Protein AF-A0A178ER73-F1 (afdb_monomer_lite)

Secondary structure (DSSP, 8-state):
--EEEPPGGGHHHHHHHHHHHHTTSTIIIIIT-TTTTT-HHHHHHHHHHHHHHHHT-TTEEEEEEEEEE--PPP--------------------PPPEEEEEEEEEEEEESTTGGGTT-SSGGG-GGGGHHHHHHHIIIIIIHHHS--TTS-SS-SS-HHHHHHHHHHHHHHHHHSSGGGSSEEEEEEEEE-GGGTTSSHHHHHHHHHHHHHHHTT-EEEEEEPTT-HHHHHHTT--EEEEETT-STT-TTBTTBS--EEEE---HHHHHHHHHHHHHHHHHHHHTT---------TT----TT---EEEEEEE--TTSHHHHHHH--TT-SS-S-SEEEEEES-HHHHHHHHHHHHHHHHHHTTS----PPPEEEEEES-TT-GGG--HHHHHHHHHHTTTT-TT--EEEEEEEES-GGG-SS-SHHHHHIIIIIT--EEEEEEEEEPP--SS-HHHHHHHHHHHHHHHHHTS-GGG-B-HHHHHHHHHHHT--GGGEEEEE-HHHHHHHHHHHHHHHHHHHHHTT-TT-HHHHHHHHHHHHHHHHT-EEEEEEEE---

Organism: Trichophyton rubrum (NCBI:txid5551)

Foldseek 3Di:
DDKDWDDPVCLLVQLVQQLQFCCPFQCLHCQFFVQCVVVVVLSSVVSSLVSVLVVLVLQKTKMFDKDFDDDDPPPPDDDDDDDDDDDPDPPDPDDGTDIRTFKMWMKGFADFQSQLSDDDCRVNDPSNVVNVVSVCCVPPPCCVVPNRPSGDVVRPDHPVLLVVLLCVVVVVLQPPPPLSRGEIETDDIGGRPVCPPVCRRLVNLLVRCVVCLLLLGKYKYFDAPPCVVVVVVSQQVAFSDFSLDDDPRSCPPSGPGTTITMHDRVLVVLPLVLVVVVVVVLCVVQVQDQDPDDPDPPDPDPPPQDFAEEEEEEACFLCSVVCCQFPPPVGPDHSHQEYEYEHQDPVSLVNNVVVVVVCVVVVVPDDDPDDTRHYHYYNDQLQCPVPDDPVSVVVLCVRLVQVDPPGSHAAEYEYEPHQQLHPPHNLNNLLCQCVRSVHKYKYKDKAFFDDDPDDPLLVVLLVVVCVCCVVVSGHSVSRYHPVVVLVSNVVSPFDSVQKDKAWPQQVPLVSVLVSLVSNQSSVVSSNNVPPPSSVCVSVVSVCVNVSSGMTIIIIITHRD

Sequence (560 aa):
MPIRLARYSDLEAISSTLAEGFHEEEVMGPLLHPLRREYPSDYLNYWRRKCWEKWWNYSYVFIVSYIEQDEKPEEVNEASSDDRKDDRSPEEPSKPPREVITGVAQWHRMGPGWESVWKPLGKWDPRLVISPLISIYHNFFLALITPNRAASRPPQLTEESVRQALIRVLGALYASPPHRLTNWSLNCLAVRPKYQRLGHGRELVAWGVDRAREEGIAASVLAAKGKDTFYRRCGFTELAGWATDGEGNPLKGVVEGGAVMFTRDNASVELPEACQALLEKVLRTAGLEINGKERDETAREEPNTAKKRVLLDLGFGCGEQTIYLTMNSARPSRIFDEYIGITLDKVQHGFAQKRLQQKILHGNQQEISTRPSKISLFCADAARPSTWPDEVTKTLHDAFSINDSNSNMERYVMGLDTLYHFYPSRREIFKYSHSILRANLLAFDLFLAPSNPSSLKRIFNALFLRLLTPTLGAPFGNFVSPETYTTMLEEAGYKTENIVIEDITDHVFVGLAGFLDKRCRDMAIMGLGGYTKWQVAGWLFRWLSSGGVLRAGVVIAKVD

Structure (mmCIF, N/CA/C/O backbone):
data_AF-A0A178ER73-F1
#
_entry.id   AF-A0A178ER73-F1
#
loop_
_atom_site.group_PDB
_atom_site.id
_atom_site.type_symbol
_atom_site.label_atom_id
_atom_site.label_alt_id
_atom_site.label_comp_id
_atom_site.label_asym_id
_atom_site.label_entity_id
_atom_site.label_seq_id
_atom_site.pdbx_PDB_ins_code
_atom_site.Cartn_x
_atom_site.Cartn_y
_atom_site.Cartn_z
_atom_site.occupancy
_atom_site.B_iso_or_equiv
_atom_site.auth_seq_id
_atom_site.auth_comp_id
_atom_site.auth_asym_id
_atom_site.auth_atom_id
_atom_site.pdbx_PDB_model_num
ATOM 1 N N . MET A 1 1 ? 4.029 -16.953 -27.736 1.00 79.50 1 MET A N 1
ATOM 2 C CA . MET A 1 1 ? 5.370 -16.728 -28.324 1.00 79.50 1 MET A CA 1
ATOM 3 C C . MET A 1 1 ? 6.390 -17.001 -27.241 1.00 79.50 1 MET A C 1
ATOM 5 O O . MET A 1 1 ? 6.176 -16.481 -26.151 1.00 79.50 1 MET A O 1
ATOM 9 N N . PRO A 1 2 ? 7.434 -17.813 -27.475 1.00 88.75 2 PRO A N 1
ATOM 10 C CA . PRO A 1 2 ? 8.376 -18.131 -26.416 1.00 88.75 2 PRO A CA 1
ATOM 11 C C . PRO A 1 2 ? 9.222 -16.900 -26.067 1.00 88.75 2 PRO A C 1
ATOM 13 O O . PRO A 1 2 ? 9.678 -16.150 -26.937 1.00 88.75 2 PRO A O 1
ATOM 16 N N . ILE A 1 3 ? 9.394 -16.688 -24.766 1.00 93.31 3 ILE A N 1
ATOM 17 C CA . ILE A 1 3 ? 10.265 -15.666 -24.191 1.00 93.31 3 ILE A CA 1
ATOM 18 C C . ILE A 1 3 ? 11.227 -16.325 -23.209 1.00 93.31 3 ILE A C 1
ATOM 20 O O . ILE A 1 3 ? 10.910 -17.350 -22.608 1.00 93.31 3 ILE A O 1
ATOM 24 N N . ARG A 1 4 ? 12.409 -15.739 -23.036 1.00 92.56 4 ARG A N 1
ATOM 25 C CA . ARG A 1 4 ? 13.388 -16.186 -22.042 1.00 92.56 4 ARG A CA 1
ATOM 26 C C . ARG A 1 4 ? 14.255 -15.032 -21.563 1.00 92.56 4 ARG A C 1
ATOM 28 O O . ARG A 1 4 ? 14.339 -13.990 -22.214 1.00 92.56 4 ARG A O 1
ATOM 35 N N . LEU A 1 5 ? 14.946 -15.252 -20.447 1.00 93.75 5 LEU A N 1
ATOM 36 C CA . LEU A 1 5 ? 16.063 -14.399 -20.055 1.00 93.75 5 LEU A CA 1
ATOM 37 C C . LEU A 1 5 ? 17.110 -14.385 -21.174 1.00 93.75 5 LEU A C 1
ATOM 39 O O . LEU A 1 5 ? 17.416 -15.418 -21.785 1.00 93.75 5 LEU A O 1
ATOM 43 N N . ALA A 1 6 ? 17.632 -13.198 -21.455 1.00 92.94 6 ALA A N 1
ATOM 44 C CA . ALA A 1 6 ? 18.719 -13.033 -22.399 1.00 92.94 6 ALA A CA 1
ATOM 45 C C . ALA A 1 6 ? 19.986 -13.736 -21.894 1.00 92.94 6 ALA A C 1
ATOM 47 O O . ALA A 1 6 ? 20.242 -13.831 -20.694 1.00 92.94 6 ALA A O 1
ATOM 48 N N . ARG A 1 7 ? 20.798 -14.195 -22.839 1.00 93.50 7 ARG A N 1
ATOM 49 C CA . ARG A 1 7 ? 22.158 -14.698 -22.652 1.00 93.50 7 ARG A CA 1
ATOM 50 C C . ARG A 1 7 ? 23.134 -13.624 -23.120 1.00 93.50 7 ARG A C 1
ATOM 52 O O . ARG A 1 7 ? 22.783 -12.772 -23.932 1.00 93.50 7 ARG A O 1
ATOM 59 N N . TYR A 1 8 ? 24.384 -13.695 -22.664 1.00 90.50 8 TYR A N 1
ATOM 60 C CA . TYR A 1 8 ? 25.414 -12.741 -23.094 1.00 90.50 8 TYR A CA 1
ATOM 61 C C . TYR A 1 8 ? 25.585 -12.728 -24.626 1.00 90.50 8 TYR A C 1
ATOM 63 O O . TYR A 1 8 ? 25.743 -11.670 -25.229 1.00 90.50 8 TYR A O 1
ATOM 71 N N . SER A 1 9 ? 25.456 -13.895 -25.269 1.00 92.94 9 SER A N 1
ATOM 72 C CA . SER A 1 9 ? 25.483 -14.056 -26.729 1.00 92.94 9 SER A CA 1
ATOM 73 C C . SER A 1 9 ? 24.369 -13.301 -27.466 1.00 92.94 9 SER A C 1
ATOM 75 O O . SER A 1 9 ? 24.521 -13.003 -28.647 1.00 92.94 9 SER A O 1
ATOM 77 N N . ASP A 1 10 ? 23.263 -12.964 -26.794 1.00 94.62 10 ASP A N 1
ATOM 78 C CA . ASP A 1 10 ? 22.135 -12.263 -27.414 1.00 94.62 10 ASP A CA 1
ATOM 79 C C . ASP A 1 10 ? 22.372 -10.750 -27.515 1.00 94.62 10 ASP A C 1
ATOM 81 O O . ASP A 1 10 ? 21.611 -10.065 -28.196 1.00 94.62 10 ASP A O 1
ATOM 85 N N . LEU A 1 11 ? 23.403 -10.201 -26.855 1.00 94.75 11 LEU A N 1
ATOM 86 C CA . LEU A 1 11 ? 23.623 -8.752 -26.757 1.00 94.75 11 LEU A CA 1
ATOM 87 C C . LEU A 1 11 ? 23.717 -8.057 -28.114 1.00 94.75 11 LEU A C 1
ATOM 89 O O . LEU A 1 11 ? 23.214 -6.942 -28.267 1.00 94.75 11 LEU A O 1
ATOM 93 N N . GLU A 1 12 ? 24.314 -8.712 -29.106 1.00 95.19 12 GLU A N 1
ATOM 94 C CA . GLU A 1 12 ? 24.401 -8.172 -30.462 1.00 95.19 12 GLU A CA 1
ATOM 95 C C . GLU A 1 12 ? 23.014 -8.092 -31.118 1.00 95.19 12 GLU A C 1
ATOM 97 O O . GLU A 1 12 ? 22.602 -7.039 -31.611 1.00 95.19 12 GLU A O 1
ATOM 102 N N . ALA A 1 13 ? 22.239 -9.176 -31.038 1.00 94.94 13 ALA A N 1
ATOM 103 C CA . ALA A 1 13 ? 20.884 -9.226 -31.573 1.00 94.94 13 ALA A CA 1
ATOM 104 C C . ALA A 1 13 ? 19.934 -8.260 -30.844 1.00 94.94 13 ALA A C 1
ATOM 106 O O . ALA A 1 13 ? 19.087 -7.634 -31.485 1.00 94.94 13 ALA A O 1
ATOM 107 N N . ILE A 1 14 ? 20.096 -8.099 -29.528 1.00 96.75 14 ILE A N 1
ATOM 108 C CA . ILE A 1 14 ? 19.384 -7.121 -28.696 1.00 96.75 14 ILE A CA 1
ATOM 109 C C . ILE A 1 14 ? 19.708 -5.698 -29.154 1.00 96.75 14 ILE A C 1
ATOM 111 O O . ILE A 1 14 ? 18.789 -4.917 -29.399 1.00 96.75 14 ILE A O 1
ATOM 115 N N . SER A 1 15 ? 20.994 -5.376 -29.316 1.00 96.75 15 SER A N 1
ATOM 116 C CA . SER A 1 15 ? 21.448 -4.040 -29.719 1.00 96.75 15 SER A CA 1
ATOM 117 C C . SER A 1 15 ? 20.920 -3.665 -31.102 1.00 96.75 15 SER A C 1
ATOM 119 O O . SER A 1 15 ? 20.388 -2.572 -31.276 1.00 96.75 15 SER A O 1
ATOM 121 N N . SER A 1 16 ? 20.982 -4.594 -32.063 1.00 96.44 16 SER A N 1
ATOM 122 C CA . SER A 1 16 ? 20.394 -4.416 -33.399 1.00 96.44 16 SER A CA 1
ATOM 123 C C . SER A 1 16 ? 18.872 -4.253 -33.343 1.00 96.44 16 SER A C 1
ATOM 125 O O . SER A 1 16 ? 18.333 -3.359 -33.990 1.00 96.44 16 SER A O 1
ATOM 127 N N . THR A 1 17 ? 18.173 -5.046 -32.525 1.00 96.88 17 THR A N 1
ATOM 128 C CA . THR A 1 17 ? 16.709 -4.949 -32.387 1.00 96.88 17 THR A CA 1
ATOM 129 C C . THR A 1 17 ? 16.276 -3.611 -31.784 1.00 96.88 17 THR A C 1
ATOM 131 O O . THR A 1 17 ? 15.290 -3.028 -32.232 1.00 96.88 17 THR A O 1
ATOM 134 N N . LEU A 1 18 ? 17.004 -3.104 -30.783 1.00 96.56 18 LEU A N 1
ATOM 135 C CA . LEU A 1 18 ? 16.748 -1.787 -30.196 1.00 96.56 18 LEU A CA 1
ATOM 136 C C . LEU A 1 18 ? 17.072 -0.660 -31.179 1.00 96.56 18 LEU A C 1
ATOM 138 O O . LEU A 1 18 ? 16.258 0.247 -31.323 1.00 96.56 18 LEU A O 1
ATOM 142 N N . ALA A 1 19 ? 18.192 -0.744 -31.903 1.00 96.12 19 ALA A N 1
ATOM 143 C CA . ALA A 1 19 ? 18.524 0.224 -32.944 1.00 96.12 19 ALA A CA 1
ATOM 144 C C . ALA A 1 19 ? 17.417 0.305 -34.007 1.00 96.12 19 ALA A C 1
ATOM 146 O O . ALA A 1 19 ? 16.944 1.390 -34.320 1.00 96.12 19 ALA A O 1
ATOM 147 N N . GLU A 1 20 ? 16.927 -0.831 -34.504 1.00 95.00 20 GLU A N 1
ATOM 148 C CA . GLU A 1 20 ? 15.808 -0.861 -35.454 1.00 95.00 20 GLU A CA 1
ATOM 149 C C . GLU A 1 20 ? 14.508 -0.309 -34.847 1.00 95.00 20 GLU A C 1
ATOM 151 O O . GLU A 1 20 ? 13.805 0.471 -35.487 1.00 95.00 20 GLU A O 1
ATOM 156 N N . GLY A 1 21 ? 14.181 -0.692 -33.608 1.00 92.94 21 GLY A N 1
ATOM 157 C CA . GLY A 1 21 ? 12.933 -0.299 -32.950 1.00 92.94 21 GLY A CA 1
ATOM 158 C C . GLY A 1 21 ? 12.850 1.186 -32.595 1.00 92.94 21 GLY A C 1
ATOM 159 O O . GLY A 1 21 ? 11.770 1.769 -32.667 1.00 92.94 21 GLY A O 1
ATOM 160 N N . PHE A 1 22 ? 13.980 1.797 -32.238 1.00 93.94 22 PHE A N 1
ATOM 161 C CA . PHE A 1 22 ? 14.073 3.206 -31.850 1.00 93.94 22 PHE A CA 1
ATOM 162 C C . PHE A 1 22 ? 14.547 4.120 -32.987 1.00 93.94 22 PHE A C 1
ATOM 164 O O . PHE A 1 22 ? 14.665 5.328 -32.784 1.00 93.94 22 PHE A O 1
ATOM 171 N N . HIS A 1 23 ? 14.771 3.579 -34.190 1.00 93.81 23 HIS A N 1
ATOM 172 C CA . HIS A 1 23 ? 15.261 4.351 -35.332 1.00 93.81 23 HIS A CA 1
ATOM 173 C C . HIS A 1 23 ? 14.358 5.546 -35.672 1.00 93.81 23 HIS A C 1
ATOM 175 O O . HIS A 1 23 ? 14.854 6.597 -36.051 1.00 93.81 23 HIS A O 1
ATOM 181 N N . GLU A 1 24 ? 13.039 5.415 -35.531 1.00 91.56 24 GLU A N 1
ATOM 182 C CA . GLU A 1 24 ? 12.076 6.499 -35.798 1.00 91.56 24 GLU A CA 1
ATOM 183 C C . GLU A 1 24 ? 11.334 6.961 -34.528 1.00 91.56 24 GLU A C 1
ATOM 185 O O . GLU A 1 24 ? 10.324 7.654 -34.616 1.00 91.56 24 GLU A O 1
ATOM 190 N N . GLU A 1 25 ? 11.808 6.574 -33.339 1.00 91.56 25 GLU A N 1
ATOM 191 C CA . GLU A 1 25 ? 11.256 7.053 -32.064 1.00 91.56 25 GLU A CA 1
ATOM 192 C C . GLU A 1 25 ? 11.721 8.490 -31.805 1.00 91.56 25 GLU A C 1
ATOM 194 O O . GLU A 1 25 ? 12.898 8.776 -31.996 1.00 91.56 25 GLU A O 1
ATOM 199 N N . GLU A 1 26 ? 10.809 9.376 -31.386 1.00 88.88 26 GLU A N 1
ATOM 200 C CA . GLU A 1 26 ? 10.982 10.839 -31.371 1.00 88.88 26 GLU A CA 1
ATOM 201 C C . GLU A 1 26 ? 12.284 11.303 -30.701 1.00 88.88 26 GLU A C 1
ATOM 203 O O . GLU A 1 26 ? 12.988 12.150 -31.251 1.00 88.88 26 GLU A O 1
ATOM 208 N N . VAL A 1 27 ? 12.639 10.733 -29.546 1.00 87.69 27 VAL A N 1
ATOM 209 C CA . VAL A 1 27 ? 13.810 11.160 -28.767 1.00 87.69 27 VAL A CA 1
ATOM 210 C C . VAL A 1 27 ? 15.082 10.471 -29.248 1.00 87.69 27 VAL A C 1
ATOM 212 O O . VAL A 1 27 ? 16.065 11.127 -29.597 1.00 87.69 27 VAL A O 1
ATOM 215 N N . MET A 1 28 ? 15.080 9.141 -29.273 1.00 89.69 28 MET A N 1
ATOM 216 C CA . MET A 1 28 ? 16.276 8.342 -29.536 1.00 89.69 28 MET A CA 1
ATOM 217 C C . MET A 1 28 ? 16.692 8.366 -31.006 1.00 89.69 28 MET A C 1
ATOM 219 O O . MET A 1 28 ? 17.875 8.195 -31.300 1.00 89.69 28 MET A O 1
ATOM 223 N N . GLY A 1 29 ? 15.743 8.550 -31.922 1.00 90.62 29 GLY A N 1
ATOM 224 C CA . GLY A 1 29 ? 15.971 8.622 -33.358 1.00 90.62 29 GLY A CA 1
ATOM 225 C C . GLY A 1 29 ? 16.350 10.037 -33.803 1.00 90.62 29 GLY A C 1
ATOM 226 O O . GLY A 1 29 ? 17.529 10.380 -33.790 1.00 90.62 29 GLY A O 1
ATOM 227 N N . PRO A 1 30 ? 15.393 10.872 -34.243 1.00 90.31 30 PRO A N 1
ATOM 228 C CA . PRO A 1 30 ? 15.678 12.143 -34.895 1.00 90.31 30 PRO A CA 1
ATOM 229 C C . PRO A 1 30 ? 16.260 13.221 -33.976 1.00 90.31 30 PRO A C 1
ATOM 231 O O . PRO A 1 30 ? 17.071 14.002 -34.466 1.00 90.31 30 PRO A O 1
ATOM 234 N N . LEU A 1 31 ? 15.907 13.270 -32.685 1.00 88.56 31 LEU A N 1
ATOM 235 C CA . LEU A 1 31 ? 16.406 14.321 -31.788 1.00 88.56 31 LEU A CA 1
ATOM 236 C C . LEU A 1 31 ? 17.846 14.073 -31.322 1.00 88.56 31 LEU A C 1
ATOM 238 O O . LEU A 1 31 ? 18.693 14.954 -31.453 1.00 88.56 31 LEU A O 1
ATOM 242 N N . LEU A 1 32 ? 18.146 12.881 -30.794 1.00 89.06 32 LEU A N 1
ATOM 243 C CA . LEU A 1 32 ? 19.501 12.552 -30.331 1.00 89.06 32 LEU A CA 1
ATOM 244 C C . LEU A 1 32 ? 20.433 12.110 -31.469 1.00 89.06 32 LEU A C 1
ATOM 246 O O . LEU A 1 32 ? 21.642 12.329 -31.383 1.00 89.06 32 LEU A O 1
ATOM 250 N N . HIS A 1 33 ? 19.890 11.513 -32.535 1.00 92.75 33 HIS A N 1
ATOM 251 C CA . HIS A 1 33 ? 20.663 10.948 -33.646 1.00 92.75 33 HIS A CA 1
ATOM 252 C C . HIS A 1 33 ? 20.134 11.385 -35.031 1.00 92.75 33 HIS A C 1
ATOM 254 O O . HIS A 1 33 ? 19.708 10.554 -35.849 1.00 92.75 33 HIS A O 1
ATOM 260 N N . PRO A 1 34 ? 20.163 12.692 -35.349 1.00 92.00 34 PRO A N 1
ATOM 261 C CA . PRO A 1 34 ? 19.654 13.202 -36.622 1.00 92.00 34 PRO A CA 1
ATOM 262 C C . PRO A 1 34 ? 20.374 12.609 -37.843 1.00 92.00 34 PRO A C 1
ATOM 264 O O . PRO A 1 34 ? 19.730 12.363 -38.861 1.00 92.00 34 PRO A O 1
ATOM 267 N N . LEU A 1 35 ? 21.669 12.288 -37.727 1.00 92.50 35 LEU A N 1
ATOM 268 C CA . LEU A 1 35 ? 22.501 11.746 -38.811 1.00 92.50 35 LEU A CA 1
ATOM 269 C C . LEU A 1 35 ? 22.560 10.205 -38.821 1.00 92.50 35 LEU A C 1
ATOM 271 O O . LEU A 1 35 ? 23.398 9.619 -39.502 1.00 92.50 35 LEU A O 1
ATOM 275 N N . ARG A 1 36 ? 21.671 9.514 -38.092 1.00 93.56 36 ARG A N 1
ATOM 276 C CA . ARG A 1 36 ? 21.623 8.034 -38.018 1.00 93.56 36 ARG A CA 1
ATOM 277 C C . ARG A 1 36 ? 21.522 7.324 -39.371 1.00 93.56 36 ARG A C 1
ATOM 279 O O . ARG A 1 36 ? 21.982 6.196 -39.491 1.00 93.56 36 ARG A O 1
ATOM 286 N N . ARG A 1 37 ? 20.943 7.978 -40.385 1.00 94.31 37 ARG A N 1
ATOM 287 C CA . ARG A 1 37 ? 20.836 7.433 -41.750 1.00 94.31 37 ARG A CA 1
ATOM 288 C C . ARG A 1 37 ? 22.159 7.507 -42.515 1.00 94.31 37 ARG A C 1
ATOM 290 O O . ARG A 1 37 ? 22.439 6.622 -43.311 1.00 94.31 37 ARG A O 1
ATOM 297 N N . GLU A 1 38 ? 22.966 8.534 -42.257 1.00 94.44 38 GLU A N 1
ATOM 298 C CA . GLU A 1 38 ? 24.304 8.697 -42.845 1.00 94.44 38 GLU A CA 1
ATOM 299 C C . GLU A 1 38 ? 25.346 7.838 -42.119 1.00 94.44 38 GLU A C 1
ATOM 301 O O . GLU A 1 38 ? 26.276 7.325 -42.738 1.00 94.44 38 GLU A O 1
ATOM 306 N N . TYR A 1 39 ? 25.162 7.640 -40.808 1.00 93.25 39 TYR A N 1
ATOM 307 C CA . TYR A 1 39 ? 26.066 6.882 -39.940 1.00 93.25 39 TYR A CA 1
ATOM 308 C C . TYR A 1 39 ? 25.341 5.742 -39.199 1.00 93.25 39 TYR A C 1
ATOM 310 O O . TYR A 1 39 ? 25.256 5.751 -37.965 1.00 93.25 39 TYR A O 1
ATOM 318 N N . PRO A 1 40 ? 24.819 4.730 -39.920 1.00 93.31 40 PRO A N 1
ATOM 319 C CA . PRO A 1 40 ? 24.048 3.641 -39.314 1.00 93.31 40 PRO A CA 1
ATOM 320 C C . PRO A 1 40 ? 24.894 2.776 -38.371 1.00 93.31 40 PRO A C 1
ATOM 322 O O . PRO A 1 40 ? 24.412 2.326 -37.330 1.00 93.31 40 PRO A O 1
ATOM 325 N N . SER A 1 41 ? 26.177 2.584 -38.690 1.00 93.00 41 SER A N 1
ATOM 326 C CA . SER A 1 41 ? 27.115 1.835 -37.847 1.00 93.00 41 SER A CA 1
ATOM 327 C C . SER A 1 41 ? 27.372 2.535 -36.512 1.00 93.00 41 SER A C 1
ATOM 329 O O . SER A 1 41 ? 27.399 1.879 -35.472 1.00 93.00 41 SER A O 1
ATOM 331 N N . ASP A 1 42 ? 27.520 3.862 -36.511 1.00 91.81 42 ASP A N 1
ATOM 332 C CA . ASP A 1 42 ? 27.691 4.666 -35.297 1.00 91.81 42 ASP A CA 1
ATOM 333 C C . ASP A 1 42 ? 26.442 4.621 -34.410 1.00 91.81 42 ASP A C 1
ATOM 335 O O . ASP A 1 42 ? 26.553 4.461 -33.193 1.00 91.81 42 ASP A O 1
ATOM 339 N N . TYR A 1 43 ? 25.255 4.673 -35.021 1.00 93.38 43 TYR A N 1
ATOM 340 C CA . TYR A 1 43 ? 23.987 4.527 -34.309 1.00 93.38 43 TYR A CA 1
ATOM 341 C C . TYR A 1 43 ? 23.824 3.132 -33.683 1.00 93.38 43 TYR A C 1
ATOM 343 O O . TYR A 1 43 ? 23.428 3.005 -32.525 1.00 93.38 43 TYR A O 1
ATOM 351 N N . LEU A 1 44 ? 24.200 2.065 -34.394 1.00 94.44 44 LEU A N 1
ATOM 352 C CA . LEU A 1 44 ? 24.206 0.716 -33.821 1.00 94.44 44 LEU A CA 1
ATOM 353 C C . LEU A 1 44 ? 25.237 0.583 -32.689 1.00 94.44 44 LEU A C 1
ATOM 355 O O . LEU A 1 44 ? 24.948 0.003 -31.642 1.00 94.44 44 LEU A O 1
ATOM 359 N N . ASN A 1 45 ? 26.429 1.157 -32.863 1.00 91.88 45 ASN A N 1
ATOM 360 C CA . ASN A 1 45 ? 27.471 1.161 -31.838 1.00 91.88 45 ASN A CA 1
ATOM 361 C C . ASN A 1 45 ? 27.034 1.893 -30.564 1.00 91.88 45 ASN A C 1
ATOM 363 O O . ASN A 1 45 ? 27.396 1.464 -29.468 1.00 91.88 45 ASN A O 1
ATOM 367 N N . TYR A 1 46 ? 26.223 2.946 -30.682 1.00 91.12 46 TYR A N 1
ATOM 368 C CA . TYR A 1 46 ? 25.589 3.586 -29.532 1.00 91.12 46 TYR A CA 1
ATOM 369 C C . TYR A 1 46 ? 24.755 2.581 -28.718 1.00 91.12 46 TYR A C 1
ATOM 371 O O . TYR A 1 46 ? 24.970 2.429 -27.512 1.00 91.12 46 TYR A O 1
ATOM 379 N N . TRP A 1 47 ? 23.871 1.824 -29.373 1.00 93.38 47 TRP A N 1
ATOM 380 C CA . TRP A 1 47 ? 23.051 0.809 -28.705 1.00 93.38 47 TRP A CA 1
ATOM 381 C C . TRP A 1 47 ? 23.876 -0.342 -28.130 1.00 93.38 47 TRP A C 1
ATOM 383 O O . TRP A 1 47 ? 23.601 -0.761 -27.004 1.00 93.38 47 TRP A O 1
ATOM 393 N N . ARG A 1 48 ? 24.924 -0.799 -28.833 1.00 93.38 48 ARG A N 1
ATOM 394 C CA . ARG A 1 48 ? 25.867 -1.811 -28.319 1.00 93.38 48 ARG A CA 1
ATOM 395 C C . ARG A 1 48 ? 26.477 -1.375 -26.990 1.00 93.38 48 ARG A C 1
ATOM 397 O O . ARG A 1 48 ? 26.424 -2.123 -26.014 1.00 93.38 48 ARG A O 1
ATOM 404 N N . ARG A 1 49 ? 26.973 -0.134 -26.920 1.00 90.19 49 ARG A N 1
ATOM 405 C CA . ARG A 1 49 ? 27.560 0.441 -25.698 1.00 90.19 49 ARG A CA 1
ATOM 406 C C . ARG A 1 49 ? 26.549 0.484 -24.550 1.00 90.19 49 ARG A C 1
ATOM 408 O O . ARG A 1 49 ? 26.868 0.044 -23.447 1.00 90.19 49 ARG A O 1
ATOM 415 N N . LYS A 1 50 ? 25.321 0.954 -24.810 1.00 88.94 50 LYS A N 1
ATOM 416 C CA . LYS A 1 50 ? 24.253 1.028 -23.795 1.00 88.94 50 LYS A CA 1
ATOM 417 C C . LYS A 1 50 ? 23.813 -0.344 -23.293 1.00 88.94 50 LYS A C 1
ATOM 419 O O . LYS A 1 50 ? 23.577 -0.505 -22.096 1.00 88.94 50 LYS A O 1
ATOM 424 N N . CYS A 1 51 ? 23.704 -1.329 -24.180 1.00 92.12 51 CYS A N 1
ATOM 425 C CA . CYS A 1 51 ? 23.330 -2.688 -23.796 1.00 92.12 51 CYS A CA 1
ATOM 426 C C . CYS A 1 51 ? 24.426 -3.349 -22.961 1.00 92.12 51 CYS A C 1
ATOM 428 O O . CYS A 1 51 ? 24.113 -3.954 -21.942 1.00 92.12 51 CYS A O 1
ATOM 430 N N . TRP A 1 52 ? 25.695 -3.173 -23.335 1.00 90.19 52 TRP A N 1
ATOM 431 C CA . TRP A 1 52 ? 26.836 -3.668 -22.563 1.00 90.19 52 TRP A CA 1
ATOM 432 C C . TRP A 1 52 ? 26.910 -3.077 -21.157 1.00 90.19 52 TRP A C 1
ATOM 434 O O . TRP A 1 52 ? 27.050 -3.819 -20.190 1.00 90.19 52 TRP A O 1
ATOM 444 N N . GLU A 1 53 ? 26.780 -1.758 -21.023 1.00 86.50 53 GLU A N 1
ATOM 445 C CA . GLU A 1 53 ? 26.820 -1.094 -19.716 1.00 86.50 53 GLU A CA 1
ATOM 446 C C . GLU A 1 53 ? 25.689 -1.583 -18.796 1.00 86.50 53 GLU A C 1
ATOM 448 O O . GLU A 1 53 ? 25.920 -1.875 -17.618 1.00 86.50 53 GLU A O 1
ATOM 453 N N . LYS A 1 54 ? 24.477 -1.731 -19.350 1.00 88.94 54 LYS A N 1
ATOM 454 C CA . LYS A 1 54 ? 23.295 -2.191 -18.611 1.00 88.94 54 LYS A CA 1
ATOM 455 C C . LYS A 1 54 ? 23.290 -3.691 -18.336 1.00 88.94 54 LYS A C 1
ATOM 457 O O . LYS A 1 54 ? 22.702 -4.094 -17.345 1.00 88.94 54 LYS A O 1
ATOM 462 N N . TRP A 1 55 ? 23.948 -4.510 -19.155 1.00 89.31 55 TRP A N 1
ATOM 463 C CA . TRP A 1 55 ? 24.097 -5.947 -18.900 1.00 89.31 55 TRP A CA 1
ATOM 464 C C . TRP A 1 55 ? 24.787 -6.221 -17.561 1.00 89.31 55 TRP A C 1
ATOM 466 O O . TRP A 1 55 ? 24.391 -7.109 -16.814 1.00 89.31 55 TRP A O 1
ATOM 476 N N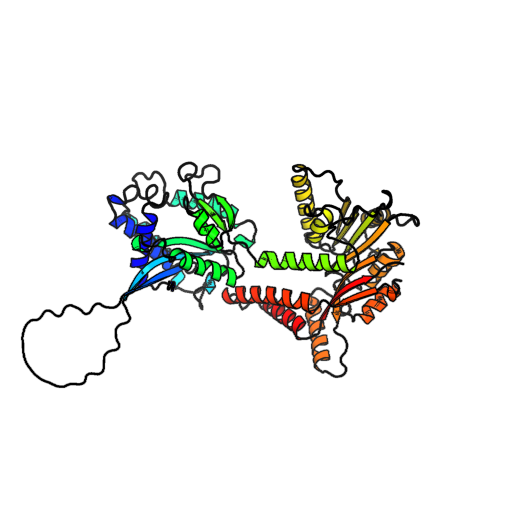 . TRP A 1 56 ? 25.801 -5.416 -17.242 1.00 86.00 56 TRP A N 1
ATOM 477 C CA . TRP A 1 56 ? 26.544 -5.513 -15.986 1.00 86.00 56 TRP A CA 1
ATOM 478 C C . TRP A 1 56 ? 25.910 -4.731 -14.836 1.00 86.00 56 TRP A C 1
ATOM 480 O O . TRP A 1 56 ? 26.411 -4.779 -13.714 1.00 86.00 56 TRP A O 1
ATOM 490 N N . ASN A 1 57 ? 24.810 -4.022 -15.089 1.00 84.81 57 ASN A N 1
ATOM 491 C CA . ASN A 1 57 ? 24.020 -3.418 -14.033 1.00 84.81 57 ASN A CA 1
ATOM 492 C C . ASN A 1 57 ? 22.932 -4.401 -13.597 1.00 84.81 57 ASN A C 1
ATOM 494 O O . ASN A 1 57 ? 21.938 -4.608 -14.283 1.00 84.81 57 ASN A O 1
ATOM 498 N N . TYR A 1 58 ? 23.117 -4.990 -12.424 1.00 84.81 58 TYR A N 1
ATOM 499 C CA . TYR A 1 58 ? 22.277 -6.083 -11.940 1.00 84.81 58 TYR A CA 1
ATOM 500 C C . TYR A 1 58 ? 20.872 -5.654 -11.518 1.00 84.81 58 TYR A C 1
ATOM 502 O O . TYR A 1 58 ? 20.032 -6.516 -11.267 1.00 84.81 58 TYR A O 1
ATOM 510 N N . SER A 1 59 ? 20.578 -4.351 -11.481 1.00 85.19 59 SER A N 1
ATOM 511 C CA . SER A 1 59 ? 19.193 -3.897 -11.387 1.00 85.19 59 SER A CA 1
ATOM 512 C C . SER A 1 59 ? 18.423 -4.062 -12.696 1.00 85.19 59 SER A C 1
ATOM 514 O O . SER A 1 59 ? 17.199 -3.943 -12.696 1.00 85.19 59 SER A O 1
ATOM 516 N N . TYR A 1 60 ? 19.099 -4.357 -13.806 1.00 90.06 60 TYR A N 1
ATOM 517 C CA . TYR A 1 60 ? 18.480 -4.573 -15.104 1.00 90.06 60 TYR A CA 1
ATOM 518 C C . TYR A 1 60 ? 18.313 -6.055 -15.427 1.00 90.06 60 TYR A C 1
ATOM 520 O O . TYR A 1 60 ? 19.133 -6.905 -15.079 1.00 90.06 60 TYR A O 1
ATOM 528 N N . VAL A 1 61 ? 17.242 -6.345 -16.160 1.00 92.31 61 VAL A N 1
ATOM 529 C CA . VAL A 1 61 ? 16.959 -7.657 -16.731 1.00 92.31 61 VAL A CA 1
ATOM 530 C C . VAL A 1 61 ? 16.585 -7.486 -18.195 1.00 92.31 61 VAL A C 1
ATOM 532 O O . VAL A 1 61 ? 15.757 -6.644 -18.548 1.00 92.31 61 VAL A O 1
ATOM 535 N N . PHE A 1 62 ? 17.193 -8.301 -19.052 1.00 95.12 62 PHE A N 1
ATOM 536 C CA . PHE A 1 62 ? 16.850 -8.384 -20.465 1.00 95.12 62 PHE A CA 1
ATOM 537 C C . PHE A 1 62 ? 16.038 -9.652 -20.713 1.00 95.12 62 PHE A C 1
ATOM 539 O O . PHE A 1 62 ? 16.480 -10.756 -20.394 1.00 95.12 62 PHE A O 1
ATOM 546 N N . ILE A 1 63 ? 14.866 -9.484 -21.316 1.00 96.75 63 ILE A N 1
ATOM 547 C CA . ILE A 1 63 ? 14.008 -10.572 -21.780 1.00 96.75 63 ILE A CA 1
ATOM 548 C C . ILE A 1 63 ? 13.964 -10.514 -23.292 1.00 96.75 63 ILE A C 1
ATOM 550 O O . ILE A 1 63 ? 13.752 -9.448 -23.871 1.00 96.75 63 ILE A O 1
ATOM 554 N N . VAL A 1 64 ? 14.151 -11.660 -23.931 1.00 97.12 64 VAL A N 1
ATOM 555 C CA . VAL A 1 64 ? 14.083 -11.791 -25.382 1.00 97.12 64 VAL A CA 1
ATOM 556 C C . VAL A 1 64 ? 12.932 -12.699 -25.774 1.00 97.12 64 VAL A C 1
ATOM 558 O O . VAL A 1 64 ? 12.663 -13.707 -25.126 1.00 97.12 64 VAL A O 1
ATOM 561 N N . SER A 1 65 ? 12.261 -12.325 -26.855 1.00 96.44 65 SER A N 1
ATOM 562 C CA . SER A 1 65 ? 11.368 -13.208 -27.599 1.00 96.44 65 SER A CA 1
ATOM 563 C C . SER A 1 65 ? 12.144 -13.781 -28.773 1.00 96.44 65 SER A C 1
ATOM 565 O O . SER A 1 65 ? 12.963 -13.070 -29.368 1.00 96.44 65 SER A O 1
ATOM 567 N N . TYR A 1 66 ? 11.895 -15.042 -29.097 1.00 94.19 66 TYR A N 1
ATOM 568 C CA . TYR A 1 66 ? 12.609 -15.737 -30.159 1.00 94.19 66 TYR A CA 1
ATOM 569 C C . TYR A 1 66 ? 11.681 -16.655 -30.951 1.00 94.19 66 TYR A C 1
ATOM 571 O O . TYR A 1 66 ? 10.548 -16.924 -30.550 1.00 94.19 66 TYR A O 1
ATOM 579 N N . ILE A 1 67 ? 12.173 -17.100 -32.100 1.00 91.81 67 ILE A N 1
ATOM 580 C CA . ILE A 1 67 ? 11.621 -18.216 -32.864 1.00 91.81 67 ILE A CA 1
ATOM 581 C C . ILE A 1 67 ? 12.735 -19.232 -33.089 1.00 91.81 67 ILE A C 1
ATOM 583 O O . ILE A 1 67 ? 13.896 -18.850 -33.249 1.00 91.81 67 ILE A O 1
ATOM 587 N N . GLU A 1 68 ? 12.386 -20.507 -33.091 1.00 87.62 68 GLU A N 1
ATOM 588 C CA . GLU A 1 68 ? 13.299 -21.579 -33.473 1.00 87.62 68 GLU A CA 1
ATOM 589 C C . GLU A 1 68 ? 13.314 -21.676 -34.997 1.00 87.62 68 GLU A C 1
ATOM 591 O O . GLU A 1 68 ? 12.267 -21.616 -35.647 1.00 87.62 68 GLU A O 1
ATOM 596 N N . GLN A 1 69 ? 14.510 -21.732 -35.575 1.00 75.94 69 GLN A N 1
ATOM 597 C CA . GLN A 1 69 ? 14.694 -21.943 -36.999 1.00 75.94 69 GLN A CA 1
ATOM 598 C C . GLN A 1 69 ? 15.236 -23.357 -37.196 1.00 75.94 69 GLN A C 1
ATOM 600 O O . GLN A 1 69 ? 16.336 -23.661 -36.729 1.00 75.94 69 GLN A O 1
ATOM 605 N N . ASP A 1 70 ? 14.465 -24.200 -37.884 1.00 60.19 70 ASP A N 1
ATOM 606 C CA . ASP A 1 70 ? 14.944 -25.507 -38.326 1.00 60.19 70 ASP A CA 1
ATOM 607 C C . ASP A 1 70 ? 16.110 -25.294 -39.299 1.00 60.19 70 ASP A C 1
ATOM 609 O O . ASP A 1 70 ? 16.021 -24.474 -40.225 1.00 60.19 70 ASP A O 1
ATOM 613 N N . GLU A 1 71 ? 17.226 -25.992 -39.074 1.00 51.94 71 GLU A N 1
ATOM 614 C CA . GLU A 1 71 ? 18.335 -26.009 -40.025 1.00 51.94 71 GLU A CA 1
ATOM 615 C C . GLU A 1 71 ? 17.797 -26.554 -41.354 1.00 51.94 71 GLU A C 1
ATOM 617 O O . GLU A 1 71 ? 17.399 -27.714 -41.457 1.00 51.94 71 GLU A O 1
ATOM 622 N N . LYS A 1 72 ? 17.748 -25.709 -42.393 1.00 47.84 72 LYS A N 1
ATOM 623 C CA . LYS A 1 72 ? 17.613 -26.234 -43.752 1.00 47.84 72 LYS A CA 1
ATOM 624 C C . LYS A 1 72 ? 18.855 -27.094 -44.006 1.00 47.84 72 LYS A C 1
ATOM 626 O O . LYS A 1 72 ? 19.948 -26.560 -43.813 1.00 47.84 72 LYS A O 1
ATOM 631 N N . PRO A 1 73 ? 18.715 -28.363 -44.429 1.00 42.91 73 PRO A N 1
ATOM 632 C CA . PRO A 1 73 ? 19.871 -29.160 -44.809 1.00 42.91 73 PRO A CA 1
ATOM 633 C C . PRO A 1 73 ? 20.637 -28.400 -45.894 1.00 42.91 73 PRO A C 1
ATOM 635 O O . PRO A 1 73 ? 20.034 -27.926 -46.861 1.00 42.91 73 PRO A O 1
ATOM 638 N N . GLU A 1 74 ? 21.937 -28.205 -45.671 1.00 40.78 74 GLU A N 1
ATOM 639 C CA . GLU A 1 74 ? 22.839 -27.594 -46.644 1.00 40.78 74 GLU A CA 1
ATOM 640 C C . GLU A 1 74 ? 22.667 -28.313 -47.990 1.00 40.78 74 GLU A C 1
ATOM 642 O O . GLU A 1 74 ? 22.661 -29.545 -48.044 1.00 40.78 74 GLU A O 1
ATOM 647 N N . GLU A 1 75 ? 22.478 -27.554 -49.073 1.00 41.34 75 GLU A N 1
ATOM 648 C CA . GLU A 1 75 ? 22.520 -28.104 -50.427 1.00 41.34 75 GLU A CA 1
ATOM 649 C C . GLU A 1 75 ? 23.895 -28.749 -50.626 1.00 41.34 75 GLU A C 1
ATOM 651 O O . GLU A 1 75 ? 24.918 -28.070 -50.736 1.00 41.34 75 GLU A O 1
ATOM 656 N N . VAL A 1 76 ? 23.911 -30.081 -50.616 1.00 40.75 76 VAL A N 1
ATOM 657 C CA . VAL A 1 76 ? 25.078 -30.889 -50.952 1.00 40.75 76 VAL A CA 1
ATOM 658 C C . VAL A 1 76 ? 25.443 -30.558 -52.395 1.00 40.75 76 VAL A C 1
ATOM 660 O O . VAL A 1 76 ? 24.724 -30.915 -53.325 1.00 40.75 76 VAL A O 1
ATOM 663 N N . ASN A 1 77 ? 26.561 -29.857 -52.581 1.00 40.44 77 ASN A N 1
ATOM 664 C CA . ASN A 1 77 ? 27.191 -29.728 -53.886 1.00 40.44 77 ASN A CA 1
ATOM 665 C C . ASN A 1 77 ? 27.596 -31.132 -54.356 1.00 40.44 77 ASN A C 1
ATOM 667 O O . ASN A 1 77 ? 28.544 -31.720 -53.835 1.00 40.44 77 ASN A O 1
ATOM 671 N N . GLU A 1 78 ? 26.870 -31.669 -55.334 1.00 45.41 78 GLU A N 1
ATOM 672 C CA . GLU A 1 78 ? 27.251 -32.883 -56.046 1.00 45.41 78 GLU A CA 1
ATOM 673 C C . GLU A 1 78 ? 28.555 -32.643 -56.817 1.00 45.41 78 GLU A C 1
ATOM 675 O O . GLU A 1 78 ? 28.573 -32.022 -57.880 1.00 45.41 78 GLU A O 1
ATOM 680 N N . ALA A 1 79 ? 29.657 -33.178 -56.295 1.00 41.91 79 ALA A N 1
ATOM 681 C CA . ALA A 1 79 ? 30.832 -33.485 -57.094 1.00 41.91 79 ALA A CA 1
ATOM 682 C C . ALA A 1 79 ? 31.514 -34.772 -56.595 1.00 41.91 79 ALA A C 1
ATOM 684 O O . ALA A 1 79 ? 32.152 -34.799 -55.547 1.00 41.91 79 ALA A O 1
ATOM 685 N N . SER A 1 80 ? 31.370 -35.807 -57.431 1.00 39.84 80 SER A N 1
ATOM 686 C CA . SER A 1 80 ? 32.246 -36.973 -57.647 1.00 39.84 80 SER A CA 1
ATOM 687 C C . SER A 1 80 ? 32.454 -38.026 -56.539 1.00 39.84 80 SER A C 1
ATOM 689 O O . SER A 1 80 ? 33.292 -37.874 -55.659 1.00 39.84 80 SER A O 1
ATOM 691 N N . SER A 1 81 ? 31.737 -39.143 -56.733 1.00 41.97 81 SER A N 1
ATOM 692 C CA . SER A 1 81 ? 32.200 -40.542 -56.903 1.00 41.97 81 SER A CA 1
ATOM 693 C C . SER A 1 81 ? 33.093 -41.254 -55.868 1.00 41.97 81 SER A C 1
ATOM 695 O O . SER A 1 81 ? 34.241 -40.875 -55.667 1.00 41.97 81 SER A O 1
ATOM 697 N N . ASP A 1 82 ? 32.575 -42.427 -55.465 1.00 41.84 82 ASP A N 1
ATOM 698 C CA . ASP A 1 82 ? 33.248 -43.701 -55.124 1.00 41.84 82 ASP A CA 1
ATOM 699 C C . ASP A 1 82 ? 34.135 -43.746 -53.864 1.00 41.84 82 ASP A C 1
ATOM 701 O O . ASP A 1 82 ? 35.247 -43.236 -53.840 1.00 41.84 82 ASP A O 1
ATOM 705 N N . ASP A 1 83 ? 33.682 -44.408 -52.792 1.00 40.72 83 ASP A N 1
ATOM 706 C CA . ASP A 1 83 ? 33.863 -45.856 -52.593 1.00 40.72 83 ASP A CA 1
ATOM 707 C C . ASP A 1 83 ? 33.355 -46.287 -51.196 1.00 40.72 83 ASP A C 1
ATOM 709 O O . ASP A 1 83 ? 33.241 -45.499 -50.257 1.00 40.72 83 ASP A O 1
ATOM 713 N N . ARG A 1 84 ? 33.013 -47.568 -51.053 1.00 46.53 84 ARG A N 1
ATOM 714 C CA . ARG A 1 84 ? 32.370 -48.171 -49.867 1.00 46.53 84 ARG A CA 1
ATOM 715 C C . ARG A 1 84 ? 33.234 -48.113 -48.596 1.00 46.53 84 ARG A C 1
ATOM 717 O O . ARG A 1 84 ? 34.379 -48.560 -48.631 1.00 46.53 84 ARG A O 1
ATOM 724 N N . LYS A 1 85 ? 32.616 -47.817 -47.440 1.00 40.56 85 LYS A N 1
ATOM 725 C CA . LYS A 1 85 ? 32.775 -48.603 -46.194 1.00 40.56 85 LYS A CA 1
ATOM 726 C C . LYS A 1 85 ? 31.722 -48.259 -45.135 1.00 40.56 85 LYS A C 1
ATOM 728 O O . LYS A 1 85 ? 31.463 -47.103 -44.833 1.00 40.56 85 LYS A O 1
ATOM 733 N N . ASP A 1 86 ? 31.136 -49.332 -44.621 1.00 49.53 86 ASP A N 1
ATOM 734 C CA . ASP A 1 86 ? 30.212 -49.435 -43.497 1.00 49.53 86 ASP A CA 1
ATOM 735 C C . ASP A 1 86 ? 30.960 -49.078 -42.203 1.00 49.53 86 ASP A C 1
ATOM 737 O O . ASP A 1 86 ? 31.868 -49.809 -41.804 1.00 49.53 86 ASP A O 1
ATOM 741 N N . ASP A 1 87 ? 30.624 -47.947 -41.580 1.00 40.53 87 ASP A N 1
ATOM 742 C CA . ASP A 1 87 ? 31.046 -47.640 -40.213 1.00 40.53 87 ASP A CA 1
ATOM 743 C C . ASP A 1 87 ? 29.910 -46.900 -39.491 1.00 40.53 87 ASP A C 1
ATOM 745 O O . ASP A 1 87 ? 29.615 -45.727 -39.743 1.00 40.53 87 ASP A O 1
ATOM 749 N N . ARG A 1 88 ? 29.210 -47.632 -38.616 1.00 46.84 88 ARG A N 1
ATOM 750 C CA . ARG A 1 88 ? 28.187 -47.095 -37.710 1.00 46.84 88 ARG A CA 1
ATOM 751 C C . ARG A 1 88 ? 28.871 -46.211 -36.668 1.00 46.84 88 ARG A C 1
ATOM 753 O O . ARG A 1 88 ? 29.223 -46.663 -35.582 1.00 46.84 88 ARG A O 1
ATOM 760 N N . SER A 1 89 ? 29.033 -44.942 -37.019 1.00 41.69 89 SER A N 1
ATOM 761 C CA . SER A 1 89 ? 29.376 -43.876 -36.080 1.00 41.69 89 SER A CA 1
ATOM 762 C C . SER A 1 89 ? 28.152 -43.571 -35.199 1.00 41.69 89 SER A C 1
ATOM 764 O O . SER A 1 89 ? 27.034 -43.580 -35.718 1.00 41.69 89 SER A O 1
ATOM 766 N N . PRO A 1 90 ? 28.307 -43.320 -33.886 1.00 44.22 90 PRO A N 1
ATOM 767 C CA . PRO A 1 90 ? 27.188 -42.903 -33.050 1.00 44.22 90 PRO A CA 1
ATOM 768 C C . PRO A 1 90 ? 26.683 -41.542 -33.538 1.00 44.22 90 PRO A C 1
ATOM 770 O O . PRO A 1 90 ? 27.488 -40.632 -33.725 1.00 44.22 90 PRO A O 1
ATOM 773 N N . GLU A 1 91 ? 25.370 -41.424 -33.760 1.00 45.97 91 GLU A N 1
ATOM 774 C CA . GLU A 1 91 ? 24.702 -40.165 -34.103 1.00 45.97 91 GLU A CA 1
ATOM 775 C C . GLU A 1 91 ? 25.166 -39.066 -33.136 1.00 45.97 91 GLU A C 1
ATOM 777 O O . GLU A 1 91 ? 24.906 -39.128 -31.930 1.00 45.97 91 GLU A O 1
ATOM 782 N N . GLU A 1 92 ? 25.902 -38.078 -33.654 1.00 47.56 92 GLU A N 1
ATOM 783 C CA . GLU A 1 92 ? 26.197 -36.867 -32.898 1.00 47.56 92 GLU A CA 1
ATOM 784 C C . GLU A 1 92 ? 24.865 -36.217 -32.495 1.00 47.56 92 GLU A C 1
ATOM 786 O O . GLU A 1 92 ? 23.944 -36.149 -33.316 1.00 47.56 92 GLU A O 1
ATOM 791 N N . PRO A 1 93 ? 24.728 -35.735 -31.247 1.00 43.38 93 PRO A N 1
ATOM 792 C CA . PRO A 1 93 ? 23.505 -35.078 -30.817 1.00 43.38 93 PRO A CA 1
ATOM 793 C C . PRO A 1 93 ? 23.206 -33.906 -31.754 1.00 43.38 93 PRO A C 1
ATOM 795 O O . PRO A 1 93 ? 24.022 -32.991 -31.892 1.00 43.38 93 PRO A O 1
ATOM 798 N N . SER A 1 94 ? 22.031 -33.948 -32.391 1.00 51.28 94 SER A N 1
ATOM 799 C CA . SER A 1 94 ? 21.520 -32.893 -33.267 1.00 51.28 94 SER A CA 1
ATOM 800 C C . SER A 1 94 ? 21.741 -31.531 -32.611 1.00 51.28 94 SER A C 1
ATOM 802 O O . SER A 1 94 ? 21.290 -31.312 -31.479 1.00 51.28 94 SER A O 1
ATOM 804 N N . LYS A 1 95 ? 22.455 -30.628 -33.295 1.00 51.19 95 LYS A N 1
ATOM 805 C CA . LYS A 1 95 ? 22.692 -29.271 -32.794 1.00 51.19 95 LYS A CA 1
ATOM 806 C C . LYS A 1 95 ? 21.345 -28.633 -32.431 1.00 51.19 95 LYS A C 1
ATOM 808 O O . LYS A 1 95 ? 20.379 -28.799 -33.175 1.00 51.19 95 LYS A O 1
ATOM 813 N N . PRO A 1 96 ? 21.249 -27.933 -31.288 1.00 54.09 96 PRO A N 1
ATOM 814 C CA . PRO A 1 96 ? 20.006 -27.278 -30.907 1.00 54.09 96 PRO A CA 1
ATOM 815 C C . PRO A 1 96 ? 19.585 -26.284 -32.003 1.00 54.09 96 PRO A C 1
ATOM 817 O O . PRO A 1 96 ? 20.458 -25.611 -32.563 1.00 54.09 96 PRO A O 1
ATOM 820 N N . PRO A 1 97 ? 18.278 -26.173 -32.305 1.00 61.62 97 PRO A N 1
ATOM 821 C CA . PRO A 1 97 ? 17.780 -25.318 -33.375 1.00 61.62 97 PRO A CA 1
ATOM 822 C C . PRO A 1 97 ? 18.233 -23.871 -33.173 1.00 61.62 97 PRO A C 1
ATOM 824 O O . PRO A 1 97 ? 18.300 -23.355 -32.051 1.00 61.62 97 PRO A O 1
ATOM 827 N N . ARG A 1 98 ? 18.574 -23.198 -34.275 1.00 79.06 98 ARG A N 1
ATOM 828 C CA . ARG A 1 98 ? 19.122 -21.843 -34.224 1.00 79.06 98 ARG A CA 1
ATOM 829 C C . ARG A 1 98 ? 18.014 -20.864 -33.844 1.00 79.06 98 ARG A C 1
ATOM 831 O O . ARG A 1 98 ? 17.116 -20.582 -34.631 1.00 79.06 98 ARG A O 1
ATOM 838 N N . GLU A 1 99 ? 18.084 -20.324 -32.632 1.00 87.75 99 GLU A N 1
ATOM 839 C CA . GLU A 1 99 ? 17.131 -19.319 -32.160 1.00 87.75 99 GLU A CA 1
ATOM 840 C C . GLU A 1 99 ? 17.373 -17.960 -32.842 1.00 87.75 99 GLU A C 1
ATOM 842 O O . GLU A 1 99 ? 18.487 -17.426 -32.844 1.00 87.75 99 GLU A O 1
ATOM 847 N N . VAL A 1 100 ? 16.313 -17.351 -33.375 1.00 91.31 100 VAL A N 1
ATOM 848 C CA . VAL A 1 100 ? 16.336 -15.992 -33.929 1.00 91.31 100 VAL A CA 1
ATOM 849 C C . VAL A 1 100 ? 15.601 -15.049 -32.985 1.00 91.31 100 VAL A C 1
ATOM 851 O O . VAL A 1 100 ? 14.398 -15.184 -32.771 1.00 91.31 100 VAL A O 1
ATOM 854 N N . ILE A 1 101 ? 16.310 -14.052 -32.450 1.00 95.19 101 ILE A N 1
ATOM 855 C CA . ILE A 1 101 ? 15.725 -13.040 -31.563 1.00 95.19 101 ILE A CA 1
ATOM 856 C C . ILE A 1 101 ? 14.791 -12.114 -32.353 1.00 95.19 101 ILE A C 1
ATOM 858 O O . ILE A 1 101 ? 15.216 -11.377 -33.248 1.00 95.19 101 ILE A O 1
ATOM 862 N N . THR A 1 102 ? 13.511 -12.122 -31.988 1.00 95.88 102 THR A N 1
ATOM 863 C CA . THR A 1 102 ? 12.447 -11.350 -32.646 1.00 95.88 102 THR A CA 1
ATOM 864 C C . THR A 1 102 ? 12.141 -10.026 -31.950 1.00 95.88 102 THR A C 1
ATOM 866 O O . THR A 1 102 ? 11.635 -9.094 -32.577 1.00 95.88 102 THR A O 1
ATOM 869 N N . GLY A 1 103 ? 12.439 -9.922 -30.657 1.00 96.88 103 GLY A N 1
ATOM 870 C CA . GLY A 1 103 ? 12.115 -8.759 -29.835 1.00 96.88 103 GLY A CA 1
ATOM 871 C C . GLY A 1 103 ? 12.785 -8.812 -28.471 1.00 96.88 103 GLY A C 1
ATOM 872 O O . GLY A 1 103 ? 13.160 -9.890 -28.014 1.00 96.88 103 GLY A O 1
ATOM 873 N N . VAL A 1 104 ? 12.900 -7.662 -27.818 1.00 97.94 104 VAL A N 1
ATOM 874 C CA . VAL A 1 104 ? 13.553 -7.489 -26.521 1.00 97.94 104 VAL A CA 1
ATOM 875 C C . VAL A 1 104 ? 12.773 -6.524 -25.631 1.00 97.94 104 VAL A C 1
ATOM 877 O O . VAL A 1 104 ? 12.277 -5.496 -26.095 1.00 97.94 104 VAL A O 1
ATOM 880 N N . ALA A 1 105 ? 12.705 -6.846 -24.341 1.00 97.81 105 ALA A N 1
ATOM 881 C CA . ALA A 1 105 ? 12.339 -5.926 -23.277 1.00 97.81 105 ALA A CA 1
ATOM 882 C C . ALA A 1 105 ? 13.487 -5.790 -22.280 1.00 97.81 105 ALA A C 1
ATOM 884 O O . ALA A 1 105 ? 14.086 -6.776 -21.851 1.00 97.81 105 ALA A O 1
ATOM 885 N N . GLN A 1 106 ? 13.765 -4.551 -21.899 1.00 96.94 106 GLN A N 1
ATOM 886 C CA . GLN A 1 106 ? 14.681 -4.206 -20.829 1.00 96.94 106 GLN A CA 1
ATOM 887 C C . GLN A 1 106 ? 13.876 -3.690 -19.643 1.00 96.94 106 GLN A C 1
ATOM 889 O O . GLN A 1 106 ? 13.301 -2.600 -19.694 1.00 96.94 106 GLN A O 1
ATOM 894 N N . TRP A 1 107 ? 13.897 -4.464 -18.569 1.00 95.56 107 TRP A N 1
ATOM 895 C CA . TRP A 1 107 ? 13.269 -4.145 -17.300 1.00 95.56 107 TRP A CA 1
ATOM 896 C C . TRP A 1 107 ? 14.313 -3.661 -16.299 1.00 95.56 107 TRP A C 1
ATOM 898 O O . TRP A 1 107 ? 15.444 -4.139 -16.292 1.00 95.56 107 TRP A O 1
ATOM 908 N N . HIS A 1 108 ? 13.931 -2.711 -15.456 1.00 92.81 108 HIS A N 1
ATOM 909 C CA . HIS A 1 108 ? 14.753 -2.146 -14.399 1.00 92.81 108 HIS A CA 1
ATOM 910 C C . HIS A 1 108 ? 14.030 -2.305 -13.062 1.00 92.81 108 HIS A C 1
ATOM 912 O O . HIS A 1 108 ? 12.944 -1.762 -12.865 1.00 92.81 108 HIS A O 1
ATOM 918 N N . ARG A 1 109 ? 14.634 -3.039 -12.130 1.00 90.00 109 ARG A N 1
ATOM 919 C CA . ARG A 1 109 ? 14.127 -3.186 -10.771 1.00 90.00 109 ARG A CA 1
ATOM 920 C C . ARG A 1 109 ? 14.547 -1.978 -9.939 1.00 90.00 109 ARG A C 1
ATOM 922 O O . ARG A 1 109 ? 15.686 -1.891 -9.491 1.00 90.00 109 ARG A O 1
ATOM 929 N N . MET A 1 110 ? 13.625 -1.039 -9.748 1.00 81.69 110 MET A N 1
ATOM 930 C CA . MET A 1 110 ? 13.875 0.209 -9.027 1.00 81.69 110 MET A CA 1
ATOM 931 C C . MET A 1 110 ? 13.630 0.055 -7.528 1.00 81.69 110 MET A C 1
ATOM 933 O O . MET A 1 110 ? 12.717 -0.661 -7.112 1.00 81.69 110 MET A O 1
ATOM 937 N N . GLY A 1 111 ? 14.430 0.758 -6.726 1.00 77.56 111 GLY A N 1
ATOM 938 C CA . GLY A 1 111 ? 14.362 0.704 -5.268 1.00 77.56 111 GLY A CA 1
ATOM 939 C C . GLY A 1 111 ? 14.959 -0.582 -4.674 1.00 77.56 111 GLY A C 1
ATOM 940 O O . GLY A 1 111 ? 15.593 -1.365 -5.384 1.00 77.56 111 GLY A O 1
ATOM 941 N N . PRO A 1 112 ? 14.789 -0.806 -3.360 1.00 68.00 112 PRO A N 1
ATOM 942 C CA . PRO A 1 112 ? 15.276 -2.009 -2.684 1.00 68.00 112 PRO A CA 1
ATOM 943 C C . PRO A 1 112 ? 14.731 -3.298 -3.320 1.00 68.00 112 PRO A C 1
ATOM 945 O O . PRO A 1 112 ? 13.558 -3.350 -3.701 1.00 68.00 112 PRO A O 1
ATOM 948 N N . GLY A 1 113 ? 15.562 -4.339 -3.416 1.00 68.25 113 GLY A N 1
ATOM 949 C CA . GLY A 1 113 ? 15.184 -5.665 -3.915 1.00 68.25 113 GLY A CA 1
ATOM 950 C C . GLY A 1 113 ? 15.898 -6.087 -5.199 1.00 68.25 113 GLY A C 1
ATOM 951 O O . GLY A 1 113 ? 15.935 -7.278 -5.506 1.00 68.25 113 GLY A O 1
ATOM 952 N N . TRP A 1 114 ? 16.529 -5.157 -5.920 1.00 71.44 114 TRP A N 1
ATOM 953 C CA . TRP A 1 114 ? 17.326 -5.470 -7.113 1.00 71.44 114 TRP A CA 1
ATOM 954 C C . TRP A 1 114 ? 18.508 -6.405 -6.808 1.00 71.44 114 TRP A C 1
ATOM 956 O O . TRP A 1 114 ? 18.896 -7.223 -7.637 1.00 71.44 114 TRP A O 1
ATOM 966 N N . GLU A 1 115 ? 19.036 -6.345 -5.584 1.00 70.31 115 GLU A N 1
ATOM 967 C CA . GLU A 1 115 ? 20.167 -7.139 -5.093 1.00 70.31 115 GLU A CA 1
ATOM 968 C C . GLU A 1 115 ? 19.922 -8.649 -5.160 1.00 70.31 115 GLU A C 1
ATOM 970 O O . GLU A 1 115 ? 20.837 -9.465 -5.093 1.00 70.31 115 GLU A O 1
ATOM 975 N N . SER A 1 116 ? 18.657 -9.023 -5.240 1.00 67.88 116 SER A N 1
ATOM 976 C CA . SER A 1 116 ? 18.198 -10.395 -5.163 1.00 67.88 116 SER A CA 1
ATOM 977 C C . SER A 1 116 ? 17.829 -11.003 -6.507 1.00 67.88 116 SER A C 1
ATOM 979 O O . SER A 1 116 ? 17.566 -12.204 -6.580 1.00 67.88 116 SER A O 1
ATOM 981 N N . VAL A 1 117 ? 17.826 -10.183 -7.562 1.00 67.19 117 VAL A N 1
ATOM 982 C CA . VAL A 1 117 ? 17.507 -10.612 -8.925 1.00 67.19 117 VAL A CA 1
ATOM 983 C C . VAL A 1 117 ? 18.521 -11.665 -9.393 1.00 67.19 117 VAL A C 1
ATOM 985 O O . VAL A 1 117 ? 18.140 -12.622 -10.059 1.00 67.19 117 VAL A O 1
ATOM 988 N N . TRP A 1 118 ? 19.787 -11.551 -8.962 1.00 65.06 118 TRP A N 1
ATOM 989 C CA . TRP A 1 118 ? 20.911 -12.382 -9.420 1.00 65.06 118 TRP A CA 1
ATOM 990 C C . TRP A 1 118 ? 21.698 -13.060 -8.269 1.00 65.06 118 TRP A C 1
ATOM 992 O O . TRP A 1 118 ? 22.924 -12.999 -8.222 1.00 65.06 118 TRP A O 1
ATOM 1002 N N . LYS A 1 119 ? 21.002 -13.695 -7.310 1.00 65.25 119 LYS A N 1
ATOM 1003 C CA . LYS A 1 119 ? 21.570 -14.392 -6.120 1.00 65.25 119 LYS A CA 1
ATOM 1004 C C . LYS A 1 119 ? 22.791 -15.301 -6.427 1.00 65.25 119 LYS A C 1
ATOM 1006 O O . LYS A 1 119 ? 22.825 -15.907 -7.496 1.00 65.25 119 LYS A O 1
ATOM 1011 N N . PRO A 1 120 ? 23.754 -15.473 -5.482 1.00 52.47 120 PRO A N 1
ATOM 1012 C CA . PRO A 1 120 ? 23.612 -15.205 -4.042 1.00 52.47 120 PRO A CA 1
ATOM 1013 C C . PRO A 1 120 ? 24.345 -13.968 -3.494 1.00 52.47 120 PRO A C 1
ATOM 1015 O O . PRO A 1 120 ? 24.031 -13.553 -2.384 1.00 52.47 120 PRO A O 1
ATOM 1018 N N . LEU A 1 121 ? 25.296 -13.367 -4.218 1.00 59.31 121 LEU A N 1
ATOM 1019 C CA . LEU A 1 121 ? 26.177 -12.338 -3.636 1.00 59.31 121 LEU A CA 1
ATOM 1020 C C . LEU A 1 121 ? 25.560 -10.930 -3.587 1.00 59.31 121 LEU A C 1
ATOM 1022 O O . LEU A 1 121 ? 25.976 -10.116 -2.764 1.00 59.31 121 LEU A O 1
ATOM 1026 N N . GLY A 1 122 ? 24.553 -10.640 -4.417 1.00 70.12 122 GLY A N 1
ATOM 1027 C CA . GLY A 1 122 ? 23.837 -9.360 -4.419 1.00 70.12 122 GLY A CA 1
ATOM 1028 C C . GLY A 1 122 ? 24.779 -8.155 -4.439 1.00 70.12 122 GLY A C 1
ATOM 1029 O O . GLY A 1 122 ? 25.565 -8.012 -5.370 1.00 70.12 122 GLY A O 1
ATOM 1030 N N . LYS A 1 123 ? 24.747 -7.316 -3.390 1.00 65.94 123 LYS A N 1
ATOM 1031 C CA . LYS A 1 123 ? 25.621 -6.126 -3.247 1.00 65.94 123 LYS A CA 1
ATOM 1032 C C . LYS A 1 123 ? 27.119 -6.435 -3.196 1.00 65.94 123 LYS A C 1
ATOM 1034 O O . LYS A 1 123 ? 27.921 -5.528 -3.382 1.00 65.94 123 LYS A O 1
ATOM 1039 N N . TRP A 1 124 ? 27.484 -7.677 -2.903 1.00 67.81 124 TRP A N 1
ATOM 1040 C CA . TRP A 1 124 ? 28.868 -8.124 -2.764 1.00 67.81 124 TRP A CA 1
ATOM 1041 C C . TRP A 1 124 ? 29.388 -8.823 -4.018 1.00 67.81 124 TRP A C 1
ATOM 1043 O O . TRP A 1 124 ? 30.487 -9.372 -3.993 1.00 67.81 124 TRP A O 1
ATOM 1053 N N . ASP A 1 125 ? 28.618 -8.839 -5.110 1.00 73.44 125 ASP A N 1
ATOM 1054 C CA . ASP A 1 125 ? 29.111 -9.393 -6.362 1.00 73.44 125 ASP A CA 1
ATOM 1055 C C . ASP A 1 125 ? 30.213 -8.481 -6.935 1.00 73.44 125 ASP A C 1
ATOM 1057 O O . ASP A 1 125 ? 29.935 -7.327 -7.280 1.00 73.44 125 ASP A O 1
ATOM 1061 N N . PRO A 1 126 ? 31.464 -8.964 -7.073 1.00 73.19 126 PRO A N 1
ATOM 1062 C CA . PRO A 1 126 ? 32.564 -8.146 -7.577 1.00 73.19 126 PRO A CA 1
ATOM 1063 C C . PRO A 1 126 ? 32.307 -7.647 -9.002 1.00 73.19 126 PRO A C 1
ATOM 1065 O O . PRO A 1 126 ? 32.872 -6.637 -9.405 1.00 73.19 126 PRO A O 1
ATOM 1068 N N . ARG A 1 127 ? 31.418 -8.296 -9.765 1.00 76.00 127 ARG A N 1
ATOM 1069 C CA . ARG A 1 127 ? 31.050 -7.888 -11.127 1.00 76.00 127 ARG A CA 1
ATOM 1070 C C . ARG A 1 127 ? 30.274 -6.570 -11.163 1.00 76.00 127 ARG A C 1
ATOM 1072 O O . ARG A 1 127 ? 30.223 -5.942 -12.216 1.00 76.00 127 ARG A O 1
ATOM 1079 N N . LEU A 1 128 ? 29.759 -6.084 -10.029 1.00 74.50 128 LEU A N 1
ATOM 1080 C CA . LEU A 1 128 ? 29.132 -4.761 -9.941 1.00 74.50 128 LEU A CA 1
ATOM 1081 C C . LEU A 1 128 ? 30.100 -3.617 -10.277 1.00 74.50 128 LEU A C 1
ATOM 1083 O O . LEU A 1 128 ? 29.650 -2.561 -10.715 1.00 74.50 128 LEU A O 1
ATOM 1087 N N . VAL A 1 129 ? 31.419 -3.820 -10.141 1.00 78.00 129 VAL A N 1
ATOM 1088 C CA . VAL A 1 129 ? 32.423 -2.819 -10.552 1.00 78.00 129 VAL A CA 1
ATOM 1089 C C . VAL A 1 129 ? 32.614 -2.758 -12.070 1.00 78.00 129 VAL A C 1
ATOM 1091 O O . VAL A 1 129 ? 33.162 -1.785 -12.579 1.00 78.00 129 VAL A O 1
ATOM 1094 N N . ILE A 1 130 ? 32.141 -3.759 -12.820 1.00 81.56 130 ILE A N 1
ATOM 1095 C CA . ILE A 1 130 ? 32.307 -3.810 -14.278 1.00 81.56 130 ILE A CA 1
ATOM 1096 C C . ILE A 1 130 ? 31.502 -2.691 -14.947 1.00 81.56 130 ILE A C 1
ATOM 1098 O O . ILE A 1 130 ? 32.022 -2.017 -15.830 1.00 81.56 130 ILE A O 1
ATOM 1102 N N . SER A 1 131 ? 30.265 -2.443 -14.505 1.00 79.50 131 SER A N 1
ATOM 1103 C CA . SER A 1 131 ? 29.414 -1.389 -15.076 1.00 79.50 131 SER A CA 1
ATOM 1104 C C . SER A 1 131 ? 30.047 0.018 -14.991 1.00 79.50 131 SER A C 1
ATOM 1106 O O . SER A 1 131 ? 30.199 0.646 -16.042 1.00 79.50 131 SER A O 1
ATOM 1108 N N . PRO A 1 132 ? 30.515 0.519 -13.822 1.00 78.44 132 PRO A N 1
ATOM 1109 C CA . PRO A 1 132 ? 31.172 1.826 -13.752 1.00 78.44 132 PRO A CA 1
ATOM 1110 C C . PRO A 1 132 ? 32.494 1.880 -14.535 1.00 78.44 132 PRO A C 1
ATOM 1112 O O . PRO A 1 132 ? 32.775 2.903 -15.157 1.00 78.44 132 PRO A O 1
ATOM 1115 N N . LEU A 1 133 ? 33.279 0.795 -14.583 1.00 82.56 133 LEU A N 1
ATOM 1116 C CA . LEU A 1 133 ? 34.508 0.741 -15.390 1.00 82.56 133 LEU A CA 1
ATOM 1117 C C . LEU A 1 133 ? 34.217 0.818 -16.896 1.00 82.56 133 LEU A C 1
ATOM 1119 O O . LEU A 1 133 ? 34.874 1.573 -17.613 1.00 82.56 133 LEU A O 1
ATOM 1123 N N . ILE A 1 134 ? 33.203 0.088 -17.370 1.00 80.19 134 ILE A N 1
ATOM 1124 C CA . ILE A 1 134 ? 32.736 0.155 -18.760 1.00 80.19 134 ILE A CA 1
ATOM 1125 C C . ILE A 1 134 ? 32.218 1.558 -19.081 1.00 80.19 134 ILE A C 1
ATOM 1127 O O . ILE A 1 134 ? 32.541 2.089 -20.141 1.00 80.19 134 ILE A O 1
ATOM 1131 N N . SER A 1 135 ? 31.465 2.182 -18.172 1.00 77.50 135 SER A N 1
ATOM 1132 C CA . SER A 1 135 ? 30.959 3.546 -18.357 1.00 77.50 135 SER A CA 1
ATOM 1133 C C . SER A 1 135 ? 32.103 4.558 -18.516 1.00 77.50 135 SER A C 1
ATOM 1135 O O . SER A 1 135 ? 32.096 5.363 -19.449 1.00 77.50 135 SER A O 1
ATOM 1137 N N . ILE A 1 136 ? 33.147 4.472 -17.680 1.00 80.12 136 ILE A N 1
ATOM 1138 C CA . ILE A 1 136 ? 34.359 5.302 -17.809 1.00 80.12 136 ILE A CA 1
ATOM 1139 C C . ILE A 1 136 ? 35.058 5.030 -19.148 1.00 80.12 136 ILE A C 1
ATOM 1141 O O . ILE A 1 136 ? 35.391 5.967 -19.874 1.00 80.12 136 ILE A O 1
ATOM 1145 N N . TYR A 1 137 ? 35.241 3.761 -19.517 1.00 80.00 137 TYR A N 1
ATOM 1146 C CA . TYR A 1 137 ? 35.873 3.386 -20.782 1.00 80.00 137 TYR A CA 1
ATOM 1147 C C . TYR A 1 137 ? 35.110 3.927 -22.003 1.00 80.00 137 TYR A C 1
ATOM 1149 O O . TYR A 1 137 ? 35.708 4.514 -22.909 1.00 80.00 137 TYR A O 1
ATOM 1157 N N . HIS A 1 138 ? 33.782 3.800 -22.004 1.00 78.44 138 HIS A N 1
ATOM 1158 C CA . HIS A 1 138 ? 32.911 4.313 -23.057 1.00 78.44 138 HIS A CA 1
ATOM 1159 C C . HIS A 1 138 ? 32.973 5.842 -23.166 1.00 78.44 138 HIS A C 1
ATOM 1161 O O . HIS A 1 138 ? 33.141 6.366 -24.270 1.00 78.44 138 HIS A O 1
ATOM 1167 N N . ASN A 1 139 ? 32.857 6.547 -22.037 1.00 70.81 139 ASN A N 1
ATOM 1168 C CA . ASN A 1 139 ? 32.726 8.004 -22.009 1.00 70.81 139 ASN A CA 1
ATOM 1169 C C . ASN A 1 139 ? 34.053 8.744 -22.217 1.00 70.81 139 ASN A C 1
ATOM 1171 O O . ASN A 1 139 ? 34.045 9.826 -22.797 1.00 70.81 139 ASN A O 1
ATOM 1175 N N . PHE A 1 140 ? 35.184 8.176 -21.787 1.00 70.12 140 PHE A N 1
ATOM 1176 C CA . PHE A 1 140 ? 36.489 8.832 -21.906 1.00 70.12 140 PHE A CA 1
ATOM 1177 C C . PHE A 1 140 ? 37.320 8.305 -23.074 1.00 70.12 140 PHE A C 1
ATOM 1179 O O . PHE A 1 140 ? 37.857 9.099 -23.835 1.00 70.12 140 PHE A O 1
ATOM 1186 N N . PHE A 1 141 ? 37.423 6.988 -23.259 1.00 73.69 141 PHE A N 1
ATOM 1187 C CA . PHE A 1 141 ? 38.353 6.422 -24.244 1.00 73.69 141 PHE A CA 1
ATOM 1188 C C . PHE A 1 141 ? 37.686 6.203 -25.603 1.00 73.69 141 PHE A C 1
ATOM 1190 O O . PHE A 1 141 ? 38.161 6.700 -26.625 1.00 73.69 141 PHE A O 1
ATOM 1197 N N . LEU A 1 142 ? 36.548 5.507 -25.639 1.00 71.56 142 LEU A N 1
ATOM 1198 C CA . LEU A 1 142 ? 35.864 5.223 -26.905 1.00 71.56 142 LEU A CA 1
ATOM 1199 C C . LEU A 1 142 ? 35.193 6.451 -27.520 1.00 71.56 142 LEU A C 1
ATOM 1201 O O . LEU A 1 142 ? 35.102 6.516 -28.744 1.00 71.56 142 LEU A O 1
ATOM 1205 N N . ALA A 1 143 ? 34.755 7.425 -26.719 1.00 69.25 143 ALA A N 1
ATOM 1206 C CA . ALA A 1 143 ? 34.220 8.685 -27.236 1.00 69.25 143 ALA A CA 1
ATOM 1207 C C . ALA A 1 143 ? 35.275 9.508 -28.002 1.00 69.25 143 ALA A C 1
ATOM 1209 O O . ALA A 1 143 ? 34.924 10.190 -28.965 1.00 69.25 143 ALA A O 1
ATOM 1210 N N . LEU A 1 144 ? 36.553 9.406 -27.612 1.00 72.56 144 LEU A N 1
ATOM 1211 C CA . LEU A 1 144 ? 37.673 10.064 -28.292 1.00 72.56 144 LEU A CA 1
ATOM 1212 C C . LEU A 1 144 ? 38.076 9.334 -29.581 1.00 72.56 144 LEU A C 1
ATOM 1214 O O . LEU A 1 144 ? 38.326 9.980 -30.594 1.00 72.56 144 LEU A O 1
ATOM 1218 N N . ILE A 1 145 ? 38.113 7.998 -29.556 1.00 74.69 145 ILE A N 1
ATOM 1219 C CA . ILE A 1 145 ? 38.603 7.179 -30.682 1.00 74.69 145 ILE A CA 1
ATOM 1220 C C . ILE A 1 145 ? 37.498 6.914 -31.719 1.00 74.69 145 ILE A C 1
ATOM 1222 O O . ILE A 1 145 ? 37.749 6.881 -32.920 1.00 74.69 145 ILE A O 1
ATOM 1226 N N . THR A 1 146 ? 36.259 6.738 -31.262 1.00 75.19 146 THR A N 1
ATOM 1227 C CA . THR A 1 146 ? 35.086 6.386 -32.081 1.00 75.19 146 THR A CA 1
ATOM 1228 C C . THR A 1 146 ? 33.893 7.278 -31.716 1.00 75.19 146 THR A C 1
ATOM 1230 O O . THR A 1 146 ? 32.945 6.831 -31.047 1.00 75.19 146 THR A O 1
ATOM 1233 N N . PRO A 1 147 ? 33.947 8.567 -32.102 1.00 80.31 147 PRO A N 1
ATOM 1234 C CA . PRO A 1 147 ? 32.881 9.514 -31.815 1.00 80.31 147 PRO A CA 1
ATOM 1235 C C . PRO A 1 147 ? 31.567 9.086 -32.470 1.00 80.31 147 PRO A C 1
ATOM 1237 O O . PRO A 1 147 ? 31.564 8.658 -33.615 1.00 80.31 147 PRO A O 1
ATOM 1240 N N . ASN A 1 148 ? 30.441 9.268 -31.775 1.00 84.00 148 ASN A N 1
ATOM 1241 C CA . ASN A 1 148 ? 29.117 8.998 -32.338 1.00 84.00 148 ASN A CA 1
ATOM 1242 C C . ASN A 1 148 ? 28.757 10.066 -33.386 1.00 84.00 148 ASN A C 1
ATOM 1244 O O . ASN A 1 148 ? 28.262 11.139 -33.035 1.00 84.00 148 ASN A O 1
ATOM 1248 N N . ARG A 1 149 ? 29.031 9.784 -34.666 1.00 87.62 149 ARG A N 1
ATOM 1249 C CA . ARG A 1 149 ? 28.730 10.695 -35.787 1.00 87.62 149 ARG A CA 1
ATOM 1250 C C . ARG A 1 149 ? 27.241 10.793 -36.104 1.00 87.62 149 ARG A C 1
ATOM 1252 O O . ARG A 1 149 ? 26.831 11.754 -36.742 1.00 87.62 149 ARG A O 1
ATOM 1259 N N . ALA A 1 150 ? 26.434 9.835 -35.647 1.00 88.62 150 ALA A N 1
ATOM 1260 C CA . ALA A 1 150 ? 24.987 9.879 -35.830 1.00 88.62 150 ALA A CA 1
ATOM 1261 C C . ALA A 1 150 ? 24.327 11.016 -35.024 1.00 88.62 150 ALA A C 1
ATOM 1263 O O . ALA A 1 150 ? 23.239 11.463 -35.386 1.00 88.62 150 ALA A O 1
ATOM 1264 N N . ALA A 1 151 ? 24.979 11.503 -33.962 1.00 86.06 151 ALA A N 1
ATOM 1265 C CA . ALA A 1 151 ? 24.528 12.644 -33.170 1.00 86.06 151 ALA A CA 1
ATOM 1266 C C . ALA A 1 151 ? 24.938 13.993 -33.801 1.00 86.06 151 ALA A C 1
ATOM 1268 O O . ALA A 1 151 ? 26.024 14.129 -34.365 1.00 86.06 151 ALA A O 1
ATOM 1269 N N . SER A 1 152 ? 24.085 15.016 -33.677 1.00 72.75 152 SER A N 1
ATOM 1270 C CA . SER A 1 152 ? 24.351 16.375 -34.191 1.00 72.75 152 SER A CA 1
ATOM 1271 C C . SER A 1 152 ? 25.569 17.048 -33.542 1.00 72.75 152 SER A C 1
ATOM 1273 O O . SER A 1 152 ? 25.832 16.860 -32.353 1.00 72.75 152 SER A O 1
ATOM 1275 N N . ARG A 1 153 ? 26.271 17.901 -34.306 1.00 70.38 153 ARG A N 1
ATOM 1276 C CA . ARG A 1 153 ? 27.372 18.754 -33.822 1.00 70.38 153 ARG A CA 1
ATOM 1277 C C . ARG A 1 153 ? 27.195 20.214 -34.291 1.00 70.38 153 ARG A C 1
ATOM 1279 O O . ARG A 1 153 ? 27.301 20.441 -35.494 1.00 70.38 153 ARG A O 1
ATOM 1286 N N . PRO A 1 154 ? 26.987 21.191 -33.380 1.00 66.50 154 PRO A N 1
ATOM 1287 C CA . PRO A 1 154 ? 26.695 21.009 -31.954 1.00 66.50 154 PRO A CA 1
ATOM 1288 C C . PRO A 1 154 ? 25.310 20.361 -31.744 1.00 66.50 154 PRO A C 1
ATOM 1290 O O . PRO A 1 154 ? 24.413 20.553 -32.567 1.00 66.50 154 PRO A O 1
ATOM 1293 N N . PRO A 1 155 ? 25.122 19.565 -30.678 1.00 68.25 155 PRO A N 1
ATOM 1294 C CA . PRO A 1 155 ? 23.856 18.888 -30.437 1.00 68.25 155 PRO A CA 1
ATOM 1295 C C . PRO A 1 155 ? 22.747 19.863 -30.026 1.00 68.25 155 PRO A C 1
ATOM 1297 O O . PRO A 1 155 ? 22.955 20.679 -29.132 1.00 68.25 155 PRO A O 1
ATOM 1300 N N . GLN A 1 156 ? 21.563 19.752 -30.643 1.00 71.81 156 GLN A N 1
ATOM 1301 C CA . GLN A 1 156 ? 20.371 20.513 -30.225 1.00 71.81 156 GLN A CA 1
ATOM 1302 C C . GLN A 1 156 ? 19.881 20.064 -28.840 1.00 71.81 156 GLN A C 1
ATOM 1304 O O . GLN A 1 156 ? 19.446 20.874 -28.026 1.00 71.81 156 GLN A O 1
ATOM 1309 N N . LEU A 1 157 ? 19.995 18.763 -28.570 1.00 79.06 157 LEU A N 1
ATOM 1310 C CA . LEU A 1 157 ? 19.630 18.110 -27.321 1.00 79.06 157 LEU A CA 1
ATOM 1311 C C . LEU A 1 157 ? 20.735 17.110 -26.968 1.00 79.06 157 LEU A C 1
ATOM 1313 O O . LEU A 1 157 ? 21.209 16.385 -27.844 1.00 79.06 157 LEU A O 1
ATOM 1317 N N . THR A 1 158 ? 21.163 17.056 -25.708 1.00 81.38 158 THR A N 1
ATOM 1318 C CA . THR A 1 158 ? 22.155 16.071 -25.259 1.00 81.38 158 THR A CA 1
ATOM 1319 C C . THR A 1 158 ? 21.478 14.987 -24.440 1.00 81.38 158 THR A C 1
ATOM 1321 O O . THR A 1 158 ? 20.478 15.227 -23.768 1.00 81.38 158 THR A O 1
ATOM 1324 N N . GLU A 1 159 ? 22.038 13.778 -24.446 1.00 79.50 159 GLU A N 1
ATOM 1325 C CA . GLU A 1 159 ? 21.516 12.697 -23.602 1.00 79.50 159 GLU A CA 1
ATOM 1326 C C . GLU A 1 159 ? 21.511 13.100 -22.117 1.00 79.50 159 GLU A C 1
ATOM 1328 O O . GLU A 1 159 ? 20.579 12.785 -21.383 1.00 79.50 159 GLU A O 1
ATOM 1333 N N . GLU A 1 160 ? 22.516 13.866 -21.690 1.00 80.50 160 GLU A N 1
ATOM 1334 C CA . GLU A 1 160 ? 22.611 14.376 -20.326 1.00 80.50 160 GLU A CA 1
ATOM 1335 C C . GLU A 1 160 ? 21.491 15.371 -19.994 1.00 80.50 160 GLU A C 1
ATOM 1337 O O . GLU A 1 160 ? 20.887 15.264 -18.927 1.00 80.50 160 GLU A O 1
ATOM 1342 N N . SER A 1 161 ? 21.158 16.302 -20.898 1.00 81.25 161 SER A N 1
ATOM 1343 C CA . SER A 1 161 ? 20.059 17.244 -20.652 1.00 81.25 161 SER A CA 1
ATOM 1344 C C . SER A 1 161 ? 18.709 16.528 -20.575 1.00 81.25 161 SER A C 1
ATOM 1346 O O . SER A 1 161 ? 17.913 16.822 -19.681 1.00 81.25 161 SER A O 1
ATOM 1348 N N . VAL A 1 162 ? 18.484 15.529 -21.437 1.00 83.06 162 VAL A N 1
ATOM 1349 C CA . VAL A 1 162 ? 17.298 14.657 -21.386 1.00 83.06 162 VAL A CA 1
ATOM 1350 C C . VAL A 1 162 ? 17.252 13.885 -20.072 1.00 83.06 162 VAL A C 1
ATOM 1352 O O . VAL A 1 162 ? 16.231 13.886 -19.388 1.00 83.06 162 VAL A O 1
ATOM 1355 N N . ARG A 1 163 ? 18.363 13.262 -19.672 1.00 81.38 163 ARG A N 1
ATOM 1356 C CA . ARG A 1 163 ? 18.459 12.486 -18.433 1.00 81.38 163 ARG A CA 1
ATOM 1357 C C . ARG A 1 163 ? 18.145 13.339 -17.206 1.00 81.38 163 ARG A C 1
ATOM 1359 O O . ARG A 1 163 ? 17.387 12.899 -16.346 1.00 81.38 163 ARG A O 1
ATOM 1366 N N . GLN A 1 164 ? 18.694 14.549 -17.121 1.00 79.25 164 GLN A N 1
ATOM 1367 C CA . GLN A 1 164 ? 18.436 15.466 -16.007 1.00 79.25 164 GLN A CA 1
ATOM 1368 C C . GLN A 1 164 ? 16.976 15.926 -15.964 1.00 79.25 164 GLN A C 1
ATOM 1370 O O . GLN A 1 164 ? 16.382 15.977 -14.885 1.00 79.25 164 GLN A O 1
ATOM 1375 N N . ALA A 1 165 ? 16.379 16.213 -17.123 1.00 80.50 165 ALA A N 1
ATOM 1376 C CA . ALA A 1 165 ? 14.964 16.554 -17.219 1.00 80.50 165 ALA A CA 1
ATOM 1377 C C . ALA A 1 165 ? 14.074 15.400 -16.732 1.00 80.50 165 ALA A C 1
ATOM 1379 O O . ALA A 1 165 ? 13.224 15.597 -15.862 1.00 80.50 165 ALA A O 1
ATOM 1380 N N . LEU A 1 166 ? 14.340 14.181 -17.212 1.00 80.44 166 LEU A N 1
ATOM 1381 C CA . LEU A 1 166 ? 13.629 12.979 -16.786 1.00 80.44 166 LEU A CA 1
ATOM 1382 C C . LEU A 1 166 ? 13.794 12.726 -15.285 1.00 80.44 166 LEU A C 1
ATOM 1384 O O . LEU A 1 166 ? 12.806 12.466 -14.614 1.00 80.44 166 LEU A O 1
ATOM 1388 N N . ILE A 1 167 ? 14.996 12.854 -14.717 1.00 75.81 167 ILE A N 1
ATOM 1389 C CA . ILE A 1 167 ? 15.211 12.654 -13.273 1.00 75.81 167 ILE A CA 1
ATOM 1390 C C . ILE A 1 167 ? 14.366 13.617 -12.437 1.00 75.81 167 ILE A C 1
ATOM 1392 O O . ILE A 1 167 ? 13.759 13.187 -11.458 1.00 75.81 167 ILE A O 1
ATOM 1396 N N . ARG A 1 168 ? 14.294 14.899 -12.817 1.00 78.00 168 ARG A N 1
ATOM 1397 C CA . ARG A 1 168 ? 13.498 15.893 -12.080 1.00 78.00 168 ARG A CA 1
ATOM 1398 C C . ARG A 1 168 ? 12.011 15.543 -12.081 1.00 78.00 168 ARG A C 1
ATOM 1400 O O . ARG A 1 168 ? 11.385 15.549 -11.025 1.00 78.00 168 ARG A O 1
ATOM 1407 N N . VAL A 1 169 ? 11.462 15.222 -13.250 1.00 77.00 169 VAL A N 1
ATOM 1408 C CA . VAL A 1 169 ? 10.026 14.951 -13.415 1.00 77.00 169 VAL A CA 1
ATOM 1409 C C . VAL A 1 169 ? 9.655 13.586 -12.845 1.00 77.00 169 VAL A C 1
ATOM 1411 O O . VAL A 1 169 ? 8.760 13.475 -12.008 1.00 77.00 169 VAL A O 1
ATOM 1414 N N . LEU A 1 170 ? 10.375 12.538 -13.251 1.00 79.62 170 LEU A N 1
ATOM 1415 C CA . LEU A 1 170 ? 10.116 11.175 -12.797 1.00 79.62 170 LEU A CA 1
ATOM 1416 C C . LEU A 1 170 ? 10.370 11.037 -11.294 1.00 79.62 170 LEU A C 1
ATOM 1418 O O . LEU A 1 170 ? 9.623 10.329 -10.632 1.00 79.62 170 LEU A O 1
ATOM 1422 N N . GLY A 1 171 ? 11.342 11.755 -10.723 1.00 72.38 171 GLY A N 1
ATOM 1423 C CA . GLY A 1 171 ? 11.575 11.755 -9.278 1.00 72.38 171 GLY A CA 1
ATOM 1424 C C . GLY A 1 171 ? 10.314 12.097 -8.481 1.00 72.38 171 GLY A C 1
ATOM 1425 O O . GLY A 1 171 ? 9.959 11.368 -7.558 1.00 72.38 171 GLY A O 1
ATOM 1426 N N . ALA A 1 172 ? 9.581 13.140 -8.883 1.00 73.94 172 ALA A N 1
ATOM 1427 C CA . ALA A 1 172 ? 8.326 13.518 -8.236 1.00 73.94 172 ALA A CA 1
ATOM 1428 C C . ALA A 1 172 ? 7.212 12.477 -8.454 1.00 73.94 172 ALA A C 1
ATOM 1430 O O . ALA A 1 172 ? 6.511 12.112 -7.510 1.00 73.94 172 ALA A O 1
ATOM 1431 N N . LEU A 1 173 ? 7.078 11.961 -9.681 1.00 78.38 173 LEU A N 1
ATOM 1432 C CA . LEU A 1 173 ? 6.029 11.000 -10.049 1.00 78.38 173 LEU A CA 1
ATOM 1433 C C . LEU A 1 173 ? 6.201 9.620 -9.395 1.00 78.38 173 LEU A C 1
ATOM 1435 O O . LEU A 1 173 ? 5.212 8.939 -9.122 1.00 78.38 173 LEU A O 1
ATOM 1439 N N . TYR A 1 174 ? 7.447 9.211 -9.153 1.00 75.44 174 TYR A N 1
ATOM 1440 C CA . TYR A 1 174 ? 7.791 7.940 -8.515 1.00 75.44 174 TYR A CA 1
ATOM 1441 C C . TYR A 1 174 ? 7.854 8.049 -6.989 1.00 75.44 174 TYR A C 1
ATOM 1443 O O . TYR A 1 174 ? 7.655 7.048 -6.304 1.00 75.44 174 TYR A O 1
ATOM 1451 N N . ALA A 1 175 ? 8.104 9.242 -6.440 1.00 70.44 175 ALA A N 1
ATOM 1452 C CA . ALA A 1 175 ? 8.132 9.454 -4.994 1.00 70.44 175 ALA A CA 1
ATOM 1453 C C . ALA A 1 175 ? 6.741 9.460 -4.345 1.00 70.44 175 ALA A C 1
ATOM 1455 O O . ALA A 1 175 ? 6.633 9.251 -3.136 1.00 70.44 175 ALA A O 1
ATOM 1456 N N . SER A 1 176 ? 5.680 9.698 -5.121 1.00 62.91 176 SER A N 1
ATOM 1457 C CA . SER A 1 176 ? 4.316 9.765 -4.603 1.00 62.91 176 SER A CA 1
ATOM 1458 C C . SER A 1 176 ? 3.308 9.105 -5.543 1.00 62.91 176 SER A C 1
ATOM 1460 O O . SER A 1 176 ? 3.319 9.402 -6.741 1.00 62.91 176 SER A O 1
ATOM 1462 N N . PRO A 1 177 ? 2.385 8.278 -5.017 1.00 67.06 177 PRO A N 1
ATOM 1463 C CA . PRO A 1 177 ? 2.340 7.715 -3.663 1.00 67.06 177 PRO A CA 1
ATOM 1464 C C . PRO A 1 177 ? 3.514 6.755 -3.360 1.00 67.06 177 PRO A C 1
ATOM 1466 O O . PRO A 1 177 ? 4.117 6.211 -4.285 1.00 67.06 177 PRO A O 1
ATOM 1469 N N . PRO A 1 178 ? 3.825 6.487 -2.072 1.00 67.06 178 PRO A N 1
ATOM 1470 C CA . PRO A 1 178 ? 5.029 5.752 -1.658 1.00 67.06 178 PRO A CA 1
ATOM 1471 C C . PRO A 1 178 ? 5.203 4.353 -2.266 1.00 67.06 178 PRO A C 1
ATOM 1473 O O . PRO A 1 178 ? 6.330 3.882 -2.392 1.00 67.06 178 PRO A O 1
ATOM 1476 N N . HIS A 1 179 ? 4.117 3.686 -2.673 1.00 70.12 179 HIS A N 1
ATOM 1477 C CA . HIS A 1 179 ? 4.191 2.365 -3.308 1.00 70.12 179 HIS A CA 1
ATOM 1478 C C . HIS A 1 179 ? 4.865 2.394 -4.692 1.00 70.12 179 HIS A C 1
ATOM 1480 O O . HIS A 1 179 ? 5.285 1.353 -5.185 1.00 70.12 179 HIS A O 1
ATOM 1486 N N . ARG A 1 180 ? 5.006 3.572 -5.319 1.00 78.38 180 ARG A N 1
ATOM 1487 C CA . ARG A 1 180 ? 5.687 3.736 -6.611 1.00 78.38 180 ARG A CA 1
ATOM 1488 C C . ARG A 1 180 ? 7.212 3.791 -6.494 1.00 78.38 180 ARG A C 1
ATOM 1490 O O . ARG A 1 180 ? 7.889 3.590 -7.499 1.00 78.38 180 ARG A O 1
ATOM 1497 N N . LEU A 1 181 ? 7.765 4.014 -5.298 1.00 74.75 181 LEU A N 1
ATOM 1498 C CA . LEU A 1 181 ? 9.217 4.112 -5.076 1.00 74.75 181 LEU A CA 1
ATOM 1499 C C . LEU A 1 181 ? 9.957 2.818 -5.439 1.00 74.75 181 LEU A C 1
ATOM 1501 O O . LEU A 1 181 ? 11.072 2.854 -5.959 1.00 74.75 181 LEU A O 1
ATOM 1505 N N . THR A 1 182 ? 9.314 1.684 -5.175 1.00 81.00 182 THR A N 1
ATOM 1506 C CA . THR A 1 182 ? 9.831 0.347 -5.455 1.00 81.00 182 THR A CA 1
ATOM 1507 C C . THR A 1 182 ? 8.953 -0.273 -6.528 1.00 81.00 182 THR A C 1
ATOM 1509 O O . THR A 1 182 ? 7.785 -0.552 -6.278 1.00 81.00 182 THR A O 1
ATOM 1512 N N . ASN A 1 183 ? 9.484 -0.453 -7.736 1.00 87.19 183 ASN A N 1
ATOM 1513 C CA . ASN A 1 183 ? 8.706 -0.960 -8.866 1.00 87.19 183 ASN A CA 1
ATOM 1514 C C . ASN A 1 183 ? 9.593 -1.648 -9.915 1.00 87.19 183 ASN A C 1
ATOM 1516 O O . ASN A 1 183 ? 10.818 -1.490 -9.918 1.00 87.19 183 ASN A O 1
ATOM 1520 N N . TRP A 1 184 ? 8.960 -2.379 -10.829 1.00 92.56 184 TRP A N 1
ATOM 1521 C CA . TRP A 1 184 ? 9.576 -2.824 -12.079 1.00 92.56 184 TRP A CA 1
ATOM 1522 C C . TRP A 1 184 ? 9.312 -1.804 -13.192 1.00 92.56 184 TRP A C 1
ATOM 1524 O O . TRP A 1 184 ? 8.191 -1.684 -13.674 1.00 92.56 184 TRP A O 1
ATOM 1534 N N . SER A 1 185 ? 10.340 -1.080 -13.627 1.00 94.44 185 SER A N 1
ATOM 1535 C CA . SER A 1 185 ? 10.249 -0.091 -14.706 1.00 94.44 185 SER A CA 1
ATOM 1536 C C . SER A 1 185 ? 10.619 -0.711 -16.049 1.00 94.44 185 SER A C 1
ATOM 1538 O O . SER A 1 185 ? 11.719 -1.240 -16.214 1.00 94.44 185 SER A O 1
ATOM 1540 N N . LEU A 1 186 ? 9.725 -0.635 -17.031 1.00 96.75 186 LEU A N 1
ATOM 1541 C CA . LEU A 1 186 ? 10.016 -1.006 -18.411 1.00 96.75 186 LEU A CA 1
ATOM 1542 C C . LEU A 1 186 ? 10.751 0.150 -19.099 1.00 96.75 186 LEU A C 1
ATOM 1544 O O . LEU A 1 186 ? 10.144 1.158 -19.462 1.00 96.75 186 LEU A O 1
ATOM 1548 N N . ASN A 1 187 ? 12.060 -0.009 -19.298 1.00 91.75 187 ASN A N 1
ATOM 1549 C CA . ASN A 1 187 ? 12.914 1.048 -19.840 1.00 91.75 187 ASN A CA 1
ATOM 1550 C C . ASN A 1 187 ? 12.979 1.031 -21.369 1.00 91.75 187 ASN A C 1
ATOM 1552 O O . ASN A 1 187 ? 12.994 2.088 -21.995 1.00 91.75 187 ASN A O 1
ATOM 1556 N N . CYS A 1 188 ? 13.052 -0.152 -21.983 1.00 94.69 188 CYS A N 1
ATOM 1557 C CA . CYS A 1 188 ? 13.051 -0.283 -23.440 1.00 94.69 188 CYS A CA 1
ATOM 1558 C C . CYS A 1 188 ? 12.221 -1.491 -23.867 1.00 94.69 188 CYS A C 1
ATOM 1560 O O . CYS A 1 188 ? 12.319 -2.557 -23.263 1.00 94.69 188 CYS A O 1
ATOM 1562 N N . LEU A 1 189 ? 11.459 -1.340 -24.948 1.00 97.00 189 LEU A N 1
ATOM 1563 C CA . LEU A 1 189 ? 10.727 -2.420 -25.598 1.00 97.00 189 LEU A CA 1
ATOM 1564 C C . LEU A 1 189 ? 10.854 -2.247 -27.109 1.00 97.00 189 LEU A C 1
ATOM 1566 O O . LEU A 1 189 ? 10.441 -1.222 -27.647 1.00 97.00 189 LEU A O 1
ATOM 1570 N N . ALA A 1 190 ? 11.391 -3.252 -27.793 1.00 96.81 190 ALA A N 1
ATOM 1571 C CA . ALA A 1 190 ? 11.475 -3.263 -29.247 1.00 96.81 190 ALA A CA 1
ATOM 1572 C C . ALA A 1 190 ? 11.155 -4.650 -29.798 1.00 96.81 190 ALA A C 1
ATOM 1574 O O . ALA A 1 190 ? 11.568 -5.671 -29.256 1.00 96.81 190 ALA A O 1
ATOM 1575 N N . VAL A 1 191 ? 10.432 -4.682 -30.911 1.00 96.31 191 VAL A N 1
ATOM 1576 C CA . VAL A 1 191 ? 10.178 -5.893 -31.693 1.00 96.31 191 VAL A CA 1
ATOM 1577 C C . VAL A 1 191 ? 10.576 -5.572 -33.123 1.00 96.31 191 VAL A C 1
ATOM 1579 O O . VAL A 1 191 ? 10.163 -4.531 -33.649 1.00 96.31 191 VAL A O 1
ATOM 1582 N N . ARG A 1 192 ? 11.377 -6.444 -33.744 1.00 94.62 192 ARG A N 1
ATOM 1583 C CA . ARG A 1 192 ? 11.836 -6.241 -35.123 1.00 94.62 192 ARG A CA 1
ATOM 1584 C C . ARG A 1 192 ? 10.627 -6.074 -36.050 1.00 94.62 192 ARG A C 1
ATOM 1586 O O . ARG A 1 192 ? 9.639 -6.789 -35.860 1.00 94.62 192 ARG A O 1
ATOM 1593 N N . PRO A 1 193 ? 10.689 -5.197 -37.070 1.00 92.88 193 PRO A N 1
ATOM 1594 C CA . PRO A 1 193 ? 9.535 -4.843 -37.902 1.00 92.88 193 PRO A CA 1
ATOM 1595 C C . PRO A 1 193 ? 8.728 -6.039 -38.430 1.00 92.88 193 PRO A C 1
ATOM 1597 O O . PRO A 1 193 ? 7.503 -6.040 -38.333 1.00 92.88 193 PRO A O 1
ATOM 1600 N N . LYS A 1 194 ? 9.409 -7.100 -38.890 1.00 92.00 194 LYS A N 1
ATOM 1601 C CA . LYS A 1 194 ? 8.791 -8.333 -39.415 1.00 92.00 194 LYS A CA 1
ATOM 1602 C C . LYS A 1 194 ? 7.909 -9.080 -38.400 1.00 92.00 194 LYS A C 1
ATOM 1604 O O . LYS A 1 194 ? 6.994 -9.785 -38.805 1.00 92.00 194 LYS A O 1
ATOM 1609 N N . TYR A 1 195 ? 8.172 -8.930 -37.103 1.00 93.06 195 TYR A N 1
ATOM 1610 C CA . TYR A 1 195 ? 7.481 -9.656 -36.028 1.00 93.06 195 TYR A CA 1
ATOM 1611 C C . TYR A 1 195 ? 6.542 -8.757 -35.207 1.00 93.06 195 TYR A C 1
ATOM 1613 O O . TYR A 1 195 ? 5.985 -9.166 -34.186 1.00 93.06 195 TYR A O 1
ATOM 1621 N N . GLN A 1 196 ? 6.346 -7.504 -35.624 1.00 91.69 196 GLN A N 1
ATOM 1622 C CA . GLN A 1 196 ? 5.411 -6.605 -34.956 1.00 91.69 196 GLN A CA 1
ATOM 1623 C C . GLN A 1 196 ? 3.962 -7.053 -35.167 1.00 91.69 196 GLN A C 1
ATOM 1625 O O . GLN A 1 196 ? 3.621 -7.688 -36.157 1.00 91.69 196 GLN A O 1
ATOM 1630 N N . ARG A 1 197 ? 3.084 -6.695 -34.219 1.00 89.94 197 ARG A N 1
ATOM 1631 C CA . ARG A 1 197 ? 1.647 -7.045 -34.222 1.00 89.94 197 ARG A CA 1
ATOM 1632 C C . ARG A 1 197 ? 1.334 -8.552 -34.156 1.00 89.94 197 ARG A C 1
ATOM 1634 O O . ARG A 1 197 ? 0.166 -8.906 -34.203 1.00 89.94 197 ARG A O 1
ATOM 1641 N N . LEU A 1 198 ? 2.333 -9.411 -33.927 1.00 91.44 198 LEU A N 1
ATOM 1642 C CA . LEU A 1 198 ? 2.166 -10.861 -33.710 1.00 91.44 198 LEU A CA 1
ATOM 1643 C C . LEU A 1 198 ? 2.182 -11.268 -32.222 1.00 91.44 198 LEU A C 1
ATOM 1645 O O . LEU A 1 198 ? 2.341 -12.434 -31.882 1.00 91.44 198 LEU A O 1
ATOM 1649 N N . GLY A 1 199 ? 2.063 -10.302 -31.306 1.00 90.88 199 GLY A N 1
ATOM 1650 C CA . GLY A 1 199 ? 1.977 -10.564 -29.863 1.00 90.88 199 GLY A CA 1
ATOM 1651 C C . GLY A 1 199 ? 3.307 -10.600 -29.099 1.00 90.88 199 GLY A C 1
ATOM 1652 O O . GLY A 1 199 ? 3.269 -10.481 -27.881 1.00 90.88 199 GLY A O 1
ATOM 1653 N N . HIS A 1 200 ? 4.474 -10.632 -29.761 1.00 94.19 200 HIS A N 1
ATOM 1654 C CA . HIS A 1 200 ? 5.790 -10.654 -29.083 1.00 94.19 200 HIS A CA 1
ATOM 1655 C C . HIS A 1 200 ? 5.953 -9.546 -28.032 1.00 94.19 200 HIS A C 1
ATOM 1657 O O . HIS A 1 200 ? 6.376 -9.802 -26.911 1.00 94.19 200 HIS A O 1
ATOM 1663 N N . GLY A 1 201 ? 5.566 -8.311 -28.373 1.00 93.44 201 GLY A N 1
ATOM 1664 C CA . GLY A 1 201 ? 5.651 -7.183 -27.443 1.00 93.44 201 GLY A CA 1
ATOM 1665 C C . GLY A 1 201 ? 4.756 -7.348 -26.212 1.00 93.44 201 GLY A C 1
ATOM 1666 O O . GLY A 1 201 ? 5.141 -6.922 -25.132 1.00 93.44 201 GLY A O 1
ATOM 1667 N N . ARG A 1 202 ? 3.587 -7.990 -26.351 1.00 94.38 202 ARG A N 1
ATOM 1668 C CA . ARG A 1 202 ? 2.677 -8.247 -25.225 1.00 94.38 202 ARG A CA 1
ATOM 1669 C C . ARG A 1 202 ? 3.285 -9.265 -24.262 1.00 94.38 202 ARG A C 1
ATOM 1671 O O . ARG A 1 202 ? 3.268 -9.009 -23.069 1.00 94.38 202 ARG A O 1
ATOM 1678 N N . GLU A 1 203 ? 3.859 -10.353 -24.774 1.00 92.25 203 GLU A N 1
ATOM 1679 C CA . GLU A 1 203 ? 4.521 -11.380 -23.948 1.00 92.25 203 GLU A CA 1
ATOM 1680 C C . GLU A 1 203 ? 5.719 -10.807 -23.179 1.00 92.25 203 GLU A C 1
ATOM 1682 O O . GLU A 1 203 ? 5.869 -11.014 -21.978 1.00 92.25 203 GLU A O 1
ATOM 1687 N N . LEU A 1 204 ? 6.541 -9.998 -23.855 1.00 95.81 204 LEU A N 1
ATOM 1688 C CA . LEU A 1 204 ? 7.681 -9.314 -23.241 1.00 95.81 204 LEU A CA 1
ATOM 1689 C C . LEU A 1 204 ? 7.270 -8.354 -22.112 1.00 95.81 204 LEU A C 1
ATOM 1691 O O . LEU A 1 204 ? 7.997 -8.201 -21.127 1.00 95.81 204 LEU A O 1
ATOM 1695 N N . VAL A 1 205 ? 6.115 -7.699 -22.263 1.00 96.62 205 VAL A N 1
ATOM 1696 C CA . VAL A 1 205 ? 5.546 -6.828 -21.230 1.00 96.62 205 VAL A CA 1
ATOM 1697 C C . VAL A 1 205 ? 4.931 -7.647 -20.092 1.00 96.62 205 VAL A C 1
ATOM 1699 O O . VAL A 1 205 ? 5.132 -7.313 -18.926 1.00 96.62 205 VAL A O 1
ATOM 1702 N N . ALA A 1 206 ? 4.211 -8.722 -20.421 1.00 91.0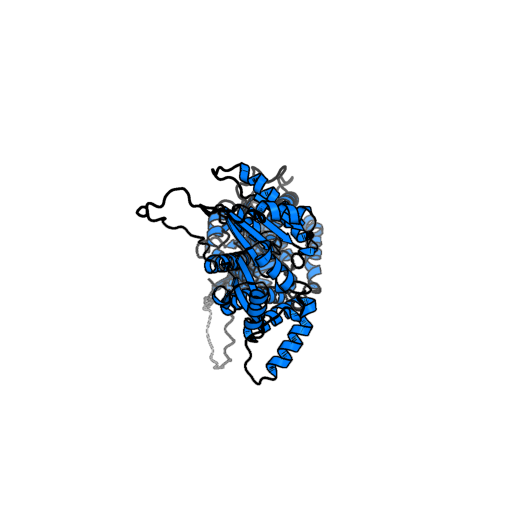0 206 ALA A N 1
ATOM 1703 C CA . ALA A 1 206 ? 3.556 -9.589 -19.448 1.00 91.00 206 ALA A CA 1
ATOM 1704 C C . ALA A 1 206 ? 4.554 -10.121 -18.416 1.00 91.00 206 ALA A C 1
ATOM 1706 O O . ALA A 1 206 ? 4.285 -10.013 -17.227 1.00 91.00 206 ALA A O 1
ATOM 1707 N N . TRP A 1 207 ? 5.752 -10.541 -18.844 1.00 92.94 207 TRP A N 1
ATOM 1708 C CA . TRP A 1 207 ? 6.798 -11.029 -17.938 1.00 92.94 207 TRP A CA 1
ATOM 1709 C C . TRP A 1 207 ? 7.091 -10.086 -16.759 1.00 92.94 207 TRP A C 1
ATOM 1711 O O . TRP A 1 207 ? 7.105 -10.518 -15.609 1.00 92.94 207 TRP A O 1
ATOM 1721 N N . GLY A 1 208 ? 7.311 -8.791 -17.017 1.00 90.00 208 GLY A N 1
ATOM 1722 C CA . GLY A 1 208 ? 7.654 -7.849 -15.945 1.00 90.00 208 GLY A CA 1
ATOM 1723 C C . GLY A 1 208 ? 6.446 -7.401 -15.127 1.00 90.00 208 GLY A C 1
ATOM 1724 O O . GLY A 1 208 ? 6.576 -7.166 -13.928 1.00 90.00 208 GLY A O 1
ATOM 1725 N N . VAL A 1 209 ? 5.261 -7.337 -15.743 1.00 90.25 209 VAL A N 1
ATOM 1726 C CA . VAL A 1 209 ? 4.003 -7.078 -15.024 1.00 90.25 209 VAL A CA 1
ATOM 1727 C C . VAL A 1 209 ? 3.674 -8.232 -14.076 1.00 90.25 209 VAL A C 1
ATOM 1729 O O . VAL A 1 209 ? 3.302 -7.994 -12.928 1.00 90.25 209 VAL A O 1
ATOM 1732 N N . ASP A 1 210 ? 3.842 -9.472 -14.527 1.00 85.38 210 ASP A N 1
ATOM 1733 C CA . ASP A 1 210 ? 3.640 -10.664 -13.709 1.00 85.38 210 ASP A CA 1
ATOM 1734 C C . ASP A 1 210 ? 4.678 -10.721 -12.587 1.00 85.38 210 ASP A C 1
ATOM 1736 O O . ASP A 1 210 ? 4.308 -10.955 -11.440 1.00 85.38 210 ASP A O 1
ATOM 1740 N N . ARG A 1 211 ? 5.940 -10.364 -12.862 1.00 85.12 211 ARG A N 1
ATOM 1741 C CA . ARG A 1 211 ? 6.980 -10.268 -11.831 1.00 85.12 211 ARG A CA 1
ATOM 1742 C C . ARG A 1 211 ? 6.679 -9.212 -10.767 1.00 85.12 211 ARG A C 1
ATOM 1744 O O . ARG A 1 211 ? 6.863 -9.457 -9.578 1.00 85.12 211 ARG A O 1
ATOM 1751 N N . ALA A 1 212 ? 6.187 -8.046 -11.177 1.00 85.94 212 ALA A N 1
ATOM 1752 C CA . ALA A 1 212 ? 5.750 -7.007 -10.251 1.00 85.94 212 ALA A CA 1
ATOM 1753 C C . ALA A 1 212 ? 4.562 -7.471 -9.398 1.00 85.94 212 ALA A C 1
ATOM 1755 O O . ALA A 1 212 ? 4.549 -7.260 -8.186 1.00 85.94 212 ALA A O 1
ATOM 1756 N N . ARG A 1 213 ? 3.605 -8.182 -10.011 1.00 80.81 213 ARG A N 1
ATOM 1757 C CA . ARG A 1 213 ? 2.454 -8.769 -9.316 1.00 80.81 213 ARG A CA 1
ATOM 1758 C C . ARG A 1 213 ? 2.872 -9.842 -8.308 1.00 80.81 213 ARG A C 1
ATOM 1760 O O . ARG A 1 213 ? 2.320 -9.863 -7.206 1.00 80.81 213 ARG A O 1
ATOM 1767 N N . GLU A 1 214 ? 3.815 -10.706 -8.684 1.00 77.12 214 GLU A N 1
ATOM 1768 C CA . GLU A 1 214 ? 4.414 -11.729 -7.819 1.00 77.12 214 GLU A CA 1
ATOM 1769 C C . GLU A 1 214 ? 5.089 -11.114 -6.599 1.00 77.12 214 GLU A C 1
ATOM 1771 O O . GLU A 1 214 ? 4.941 -11.679 -5.528 1.00 77.12 214 GLU A O 1
ATOM 1776 N N . GLU A 1 215 ? 5.788 -9.985 -6.771 1.00 73.81 215 GLU A N 1
ATOM 1777 C CA . GLU A 1 215 ? 6.485 -9.241 -5.710 1.00 73.81 215 GLU A CA 1
ATOM 1778 C C . GLU A 1 215 ? 5.594 -8.225 -4.967 1.00 73.81 215 GLU A C 1
ATOM 1780 O O . GLU A 1 215 ? 6.095 -7.482 -4.122 1.00 73.81 215 GLU A O 1
ATOM 1785 N N . GLY A 1 216 ? 4.300 -8.128 -5.294 1.00 72.75 216 GLY A N 1
ATOM 1786 C CA . GLY A 1 216 ? 3.384 -7.192 -4.633 1.00 72.75 216 GLY A CA 1
ATOM 1787 C C . GLY A 1 216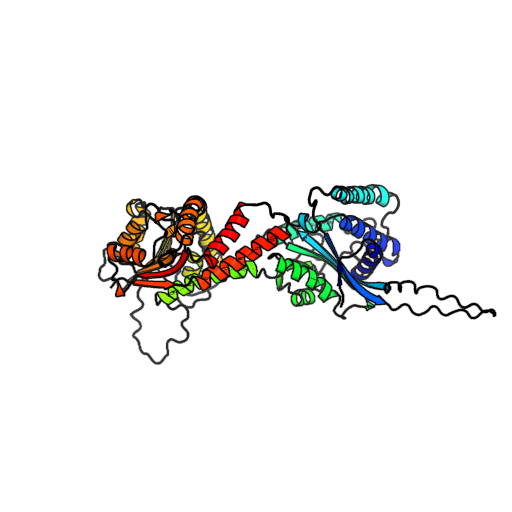 ? 3.778 -5.714 -4.775 1.00 72.75 216 GLY A C 1
ATOM 1788 O O . GLY A 1 216 ? 3.479 -4.916 -3.886 1.00 72.75 216 GLY A O 1
ATOM 1789 N N . ILE A 1 217 ? 4.458 -5.355 -5.867 1.00 82.62 217 ILE A N 1
ATOM 1790 C CA . ILE A 1 217 ? 4.892 -3.989 -6.190 1.00 82.62 217 ILE A CA 1
ATOM 1791 C C . ILE A 1 217 ? 4.321 -3.542 -7.538 1.00 82.62 217 ILE A C 1
ATOM 1793 O O . ILE A 1 217 ? 3.857 -4.352 -8.338 1.00 82.62 217 ILE A O 1
ATOM 1797 N N . ALA A 1 218 ? 4.361 -2.239 -7.819 1.00 88.25 218 ALA A N 1
ATOM 1798 C CA . ALA A 1 218 ? 3.917 -1.729 -9.112 1.00 88.25 218 ALA A CA 1
ATOM 1799 C C . ALA A 1 218 ? 4.905 -2.093 -10.238 1.00 88.25 218 ALA A C 1
ATOM 1801 O O . ALA A 1 218 ? 6.103 -2.284 -10.010 1.00 88.25 218 ALA A O 1
ATOM 1802 N N . ALA A 1 219 ? 4.418 -2.127 -11.475 1.00 93.25 219 ALA A N 1
ATOM 1803 C CA . ALA A 1 219 ? 5.232 -1.946 -12.666 1.00 93.25 219 ALA A CA 1
ATOM 1804 C C . ALA A 1 219 ? 4.977 -0.553 -13.250 1.00 93.25 219 ALA A C 1
ATOM 1806 O O . ALA A 1 219 ? 3.870 -0.022 -13.146 1.00 93.25 219 ALA A O 1
ATOM 1807 N N . SER A 1 220 ? 5.990 0.034 -13.878 1.00 95.25 220 SER A N 1
ATOM 1808 C CA . SER A 1 220 ? 5.918 1.352 -14.506 1.00 95.25 220 SER A CA 1
ATOM 1809 C C . SER A 1 220 ? 6.450 1.340 -15.940 1.00 95.25 220 SER A C 1
ATOM 1811 O O . SER A 1 220 ? 7.215 0.457 -16.329 1.00 95.25 220 SER A O 1
ATOM 1813 N N . VAL A 1 221 ? 6.015 2.300 -16.753 1.00 96.38 221 VAL A N 1
ATOM 1814 C CA . VAL A 1 221 ? 6.491 2.485 -18.127 1.00 96.38 221 VAL A CA 1
ATOM 1815 C C . VAL A 1 221 ? 6.436 3.956 -18.528 1.00 96.38 221 VAL A C 1
ATOM 1817 O O . VAL A 1 221 ? 5.502 4.678 -18.172 1.00 96.38 221 VAL A O 1
ATOM 1820 N N . LEU A 1 222 ? 7.429 4.387 -19.308 1.00 93.75 222 LEU A N 1
ATOM 1821 C CA . LEU A 1 222 ? 7.396 5.644 -20.049 1.00 93.75 222 LEU A CA 1
ATOM 1822 C C . LEU A 1 222 ? 6.960 5.362 -21.493 1.00 93.75 222 LEU A C 1
ATOM 1824 O O . LEU A 1 222 ? 7.708 4.785 -22.282 1.00 93.75 222 LEU A O 1
ATOM 1828 N N . ALA A 1 223 ? 5.733 5.736 -21.840 1.00 92.88 223 ALA A N 1
ATOM 1829 C CA . ALA A 1 223 ? 5.157 5.455 -23.146 1.00 92.88 223 ALA A CA 1
ATOM 1830 C C . ALA A 1 223 ? 5.507 6.543 -24.173 1.00 92.88 223 ALA A C 1
ATOM 1832 O O . ALA A 1 223 ? 5.185 7.719 -23.995 1.00 92.88 223 ALA A O 1
ATOM 1833 N N . ALA A 1 224 ? 6.107 6.129 -25.292 1.00 89.56 224 ALA A N 1
ATOM 1834 C CA . ALA A 1 224 ? 6.289 6.974 -26.471 1.00 89.56 224 ALA A CA 1
ATOM 1835 C C . ALA A 1 224 ? 4.939 7.355 -27.117 1.00 89.56 224 ALA A C 1
ATOM 1837 O O . ALA A 1 224 ? 3.899 6.743 -26.837 1.00 89.56 224 ALA A O 1
ATOM 1838 N N . LYS A 1 225 ? 4.959 8.344 -28.019 1.00 90.06 225 LYS A N 1
ATOM 1839 C CA . LYS A 1 225 ? 3.769 8.840 -28.726 1.00 90.06 225 LYS A CA 1
ATOM 1840 C C . LYS A 1 225 ? 2.946 7.705 -29.343 1.00 90.06 225 LYS A C 1
ATOM 1842 O O . LYS A 1 225 ? 3.458 6.842 -30.059 1.00 90.06 225 LYS A O 1
ATOM 1847 N N . GLY A 1 226 ? 1.646 7.699 -29.043 1.00 87.50 226 GLY A N 1
ATOM 1848 C CA . GLY A 1 226 ? 0.680 6.731 -29.575 1.00 87.50 226 GLY A CA 1
ATOM 1849 C C . GLY A 1 226 ? 0.832 5.291 -29.063 1.00 87.50 226 GLY A C 1
ATOM 1850 O O . GLY A 1 226 ? 0.226 4.378 -29.629 1.00 87.50 226 GLY A O 1
ATOM 1851 N N . LYS A 1 227 ? 1.650 5.046 -28.027 1.00 90.81 227 LYS A N 1
ATOM 1852 C CA . LYS A 1 227 ? 1.841 3.709 -27.426 1.00 90.81 227 LYS A CA 1
ATOM 1853 C C . LYS A 1 227 ? 1.117 3.521 -26.091 1.00 90.81 227 LYS A C 1
ATOM 1855 O O . LYS A 1 227 ? 1.014 2.394 -25.613 1.00 90.81 227 LYS A O 1
ATOM 1860 N N . ASP A 1 228 ? 0.564 4.582 -25.519 1.00 89.12 228 ASP A N 1
ATOM 1861 C CA . ASP A 1 228 ? -0.216 4.575 -24.275 1.00 89.12 228 ASP A CA 1
ATOM 1862 C C . ASP A 1 228 ? -1.359 3.542 -24.302 1.00 89.12 228 ASP A C 1
ATOM 1864 O O . ASP A 1 228 ? -1.514 2.750 -23.376 1.00 89.12 228 ASP A O 1
ATOM 1868 N N . THR A 1 229 ? -2.110 3.463 -25.404 1.00 92.44 229 THR A N 1
ATOM 1869 C CA . THR A 1 229 ? -3.226 2.513 -25.557 1.00 92.44 229 THR A CA 1
ATOM 1870 C C . THR A 1 229 ? -2.758 1.057 -25.522 1.00 92.44 229 THR A C 1
ATOM 1872 O O . THR A 1 229 ? -3.450 0.193 -24.979 1.00 92.44 229 THR A O 1
ATOM 1875 N N . PHE A 1 230 ? -1.576 0.767 -26.070 1.00 93.94 230 PHE A N 1
ATOM 1876 C CA . PHE A 1 230 ? -0.978 -0.564 -25.988 1.00 93.94 230 PHE A CA 1
ATOM 1877 C C . PHE A 1 230 ? -0.632 -0.918 -24.535 1.00 93.94 230 PHE A C 1
ATOM 1879 O O . PHE A 1 230 ? -1.012 -1.994 -24.073 1.00 93.94 230 PHE A O 1
ATOM 1886 N N . TYR A 1 231 ? 0.002 -0.004 -23.795 1.00 95.88 231 TYR A N 1
ATOM 1887 C CA . TYR A 1 231 ? 0.371 -0.244 -22.399 1.00 95.88 231 TYR A CA 1
ATOM 1888 C C . TYR A 1 231 ? -0.843 -0.318 -21.463 1.00 95.88 231 TYR A C 1
ATOM 1890 O O . TYR A 1 231 ? -0.880 -1.206 -20.611 1.00 95.88 231 TYR A O 1
ATOM 1898 N N . ARG A 1 232 ? -1.901 0.481 -21.681 1.00 93.38 232 ARG A N 1
ATOM 1899 C CA . ARG A 1 232 ? -3.182 0.321 -20.958 1.00 93.38 232 ARG A CA 1
ATOM 1900 C C . ARG A 1 232 ? -3.734 -1.098 -21.099 1.00 93.38 232 ARG A C 1
ATOM 1902 O O . ARG A 1 232 ? -4.116 -1.712 -20.110 1.00 93.38 232 ARG A O 1
ATOM 1909 N N . ARG A 1 233 ? -3.706 -1.659 -22.316 1.00 91.31 233 ARG A N 1
ATOM 1910 C CA . ARG A 1 233 ? -4.140 -3.046 -22.594 1.00 91.31 233 ARG A CA 1
ATOM 1911 C C . ARG A 1 233 ? -3.221 -4.118 -22.002 1.00 91.31 233 ARG A C 1
ATOM 1913 O O . ARG A 1 233 ? -3.618 -5.281 -21.969 1.00 91.31 233 ARG A O 1
ATOM 1920 N N . CYS A 1 234 ? -2.013 -3.747 -21.585 1.00 90.62 234 CYS A N 1
ATOM 1921 C CA . CYS A 1 234 ? -1.076 -4.621 -20.881 1.00 90.62 234 CYS A CA 1
ATOM 1922 C C . CYS A 1 234 ? -1.160 -4.475 -19.349 1.00 90.62 234 CYS A C 1
ATOM 1924 O O . CYS A 1 234 ? -0.424 -5.158 -18.648 1.00 90.62 234 CYS A O 1
ATOM 1926 N N . GLY A 1 235 ? -2.044 -3.613 -18.827 1.00 88.44 235 GLY A N 1
ATOM 1927 C CA . GLY A 1 235 ? -2.284 -3.448 -17.387 1.00 88.44 235 GLY A CA 1
ATOM 1928 C C . GLY A 1 235 ? -1.770 -2.141 -16.777 1.00 88.44 235 GLY A C 1
ATOM 1929 O O . GLY A 1 235 ? -2.011 -1.897 -15.597 1.00 88.44 235 GLY A O 1
ATOM 1930 N N . PHE A 1 236 ? -1.116 -1.269 -17.551 1.00 93.94 236 PHE A N 1
ATOM 1931 C CA . PHE A 1 236 ? -0.695 0.058 -17.087 1.00 93.94 236 PHE A CA 1
ATOM 1932 C C . PHE A 1 236 ? -1.869 1.039 -17.152 1.00 93.94 236 PHE A C 1
ATOM 1934 O O . PHE A 1 236 ? -2.006 1.810 -18.100 1.00 93.94 236 PHE A O 1
ATOM 1941 N N . THR A 1 237 ? -2.786 0.953 -16.195 1.00 90.88 237 THR A N 1
ATOM 1942 C CA . THR A 1 237 ? -4.036 1.728 -16.204 1.00 90.88 237 THR A CA 1
ATOM 1943 C C . THR A 1 237 ? -3.927 3.080 -15.507 1.00 90.88 237 THR A C 1
ATOM 1945 O O . THR A 1 237 ? -4.780 3.937 -15.720 1.00 90.88 237 THR A O 1
ATOM 1948 N N . GLU A 1 238 ? -2.906 3.287 -14.677 1.00 90.69 238 GLU A N 1
ATOM 1949 C CA . GLU A 1 238 ? -2.745 4.492 -13.867 1.00 90.69 238 GLU A CA 1
ATOM 1950 C C . GLU A 1 238 ? -1.796 5.480 -14.550 1.00 90.69 238 GLU A C 1
ATOM 1952 O O . GLU A 1 238 ? -0.600 5.226 -14.660 1.00 90.69 238 GLU A O 1
ATOM 1957 N N . LEU A 1 239 ? -2.319 6.615 -15.022 1.00 91.56 239 LEU A N 1
ATOM 1958 C CA . LEU A 1 239 ? -1.502 7.700 -15.570 1.00 91.56 239 LEU A CA 1
ATOM 1959 C C . LEU A 1 239 ? -0.994 8.582 -14.423 1.00 91.56 239 LEU A C 1
ATOM 1961 O O . LEU A 1 239 ? -1.790 9.225 -13.744 1.00 91.56 239 LEU A O 1
ATOM 1965 N N . ALA A 1 240 ? 0.321 8.626 -14.220 1.00 87.75 240 ALA A N 1
ATOM 1966 C CA . ALA A 1 240 ? 0.944 9.447 -13.184 1.00 87.75 240 ALA A CA 1
ATOM 1967 C C . ALA A 1 240 ? 1.222 10.884 -13.651 1.00 87.75 240 ALA A C 1
ATOM 1969 O O . ALA A 1 240 ? 1.168 11.803 -12.841 1.00 87.75 240 ALA A O 1
ATOM 1970 N N . GLY A 1 241 ? 1.519 11.080 -14.937 1.00 90.50 241 GLY A N 1
ATOM 1971 C CA . GLY A 1 241 ? 1.856 12.383 -15.513 1.00 90.50 241 GLY A CA 1
ATOM 1972 C C . GLY A 1 241 ? 2.611 12.234 -16.830 1.00 90.50 241 GLY A C 1
ATOM 1973 O O . GLY A 1 241 ? 2.608 11.150 -17.421 1.00 90.50 241 GLY A O 1
ATOM 1974 N N . TRP A 1 242 ? 3.279 13.300 -17.273 1.00 90.69 242 TRP A N 1
ATOM 1975 C CA . TRP A 1 242 ? 4.050 13.301 -18.515 1.00 90.69 242 TRP A CA 1
ATOM 1976 C C . TRP A 1 242 ? 5.510 13.668 -18.271 1.00 90.69 242 TRP A C 1
ATOM 1978 O O . TRP A 1 242 ? 5.828 14.596 -17.536 1.00 90.69 242 TRP A O 1
ATOM 1988 N N . ALA A 1 243 ? 6.424 12.965 -18.933 1.00 87.00 243 ALA A N 1
ATOM 1989 C CA . ALA A 1 243 ? 7.862 13.215 -18.862 1.00 87.00 243 ALA A CA 1
ATOM 1990 C C . ALA A 1 243 ? 8.291 14.558 -19.476 1.00 87.00 243 ALA A C 1
ATOM 1992 O O . ALA A 1 243 ? 9.416 15.002 -19.253 1.00 87.00 243 ALA A O 1
ATOM 1993 N N . THR A 1 244 ? 7.409 15.196 -20.245 1.00 88.75 244 THR A N 1
ATOM 1994 C CA . THR A 1 244 ? 7.575 16.529 -20.838 1.00 88.75 244 THR A CA 1
ATOM 1995 C C . THR A 1 244 ? 7.118 17.658 -19.911 1.00 88.75 244 THR A C 1
ATOM 1997 O O . THR A 1 244 ? 7.325 18.828 -20.233 1.00 88.75 244 THR A O 1
ATOM 2000 N N . ASP A 1 245 ? 6.491 17.332 -18.775 1.00 85.69 245 ASP A N 1
ATOM 2001 C CA . ASP A 1 245 ? 6.022 18.323 -17.808 1.00 85.69 245 ASP A CA 1
ATOM 2002 C C . ASP A 1 245 ? 7.192 18.975 -17.054 1.00 85.69 245 ASP A C 1
ATOM 2004 O O . ASP A 1 245 ? 8.333 18.516 -17.092 1.00 85.69 245 ASP A O 1
ATOM 2008 N N . GLY A 1 246 ? 6.909 20.073 -16.352 1.00 80.00 246 GLY A N 1
ATOM 2009 C CA . GLY A 1 246 ? 7.900 20.822 -15.579 1.00 80.00 246 GLY A CA 1
ATOM 2010 C C . GLY A 1 246 ? 8.449 22.056 -16.299 1.00 80.00 246 GLY A C 1
ATOM 2011 O O . GLY A 1 246 ? 8.500 22.147 -17.528 1.00 80.00 246 GLY A O 1
ATOM 2012 N N . GLU A 1 247 ? 8.821 23.055 -15.504 1.00 78.81 247 GLU A N 1
ATOM 2013 C CA . GLU A 1 247 ? 9.403 24.300 -15.996 1.00 78.81 247 GLU A CA 1
ATOM 2014 C C . GLU A 1 247 ? 10.842 24.072 -16.483 1.00 78.81 247 GLU A C 1
ATOM 2016 O O . GLU A 1 247 ? 11.627 23.372 -15.841 1.00 78.81 247 GLU A O 1
ATOM 2021 N N . GLY A 1 248 ? 11.183 24.629 -17.649 1.00 80.94 248 GLY A N 1
ATOM 2022 C CA . GLY A 1 248 ? 12.509 24.467 -18.256 1.00 80.94 248 GLY A CA 1
ATOM 2023 C C . GLY A 1 248 ? 12.812 23.061 -18.791 1.00 80.94 248 GLY A C 1
ATOM 2024 O O . GLY A 1 248 ? 13.974 22.760 -19.060 1.00 80.94 248 GLY A O 1
ATOM 2025 N N . ASN A 1 249 ? 11.807 22.190 -18.940 1.00 85.56 249 ASN A N 1
ATOM 2026 C CA . ASN A 1 249 ? 12.000 20.866 -19.526 1.00 85.56 249 ASN A CA 1
ATOM 2027 C C . ASN A 1 249 ? 12.297 20.989 -21.037 1.00 85.56 249 ASN A C 1
ATOM 2029 O O . ASN A 1 249 ? 11.439 21.470 -21.780 1.00 85.56 249 ASN A O 1
ATOM 2033 N N . PRO A 1 250 ? 13.471 20.539 -21.520 1.00 85.81 250 PRO A N 1
ATOM 2034 C CA . PRO A 1 250 ? 13.877 20.701 -22.914 1.00 85.81 250 PRO A CA 1
ATOM 2035 C C . PRO A 1 250 ? 13.086 19.812 -23.890 1.00 85.81 250 PRO A C 1
ATOM 2037 O O . PRO A 1 250 ? 13.198 19.987 -25.099 1.00 85.81 250 PRO A O 1
ATOM 2040 N N . LEU A 1 251 ? 12.282 18.867 -23.387 1.00 86.31 251 LEU A N 1
ATOM 2041 C CA . LEU A 1 251 ? 11.379 18.045 -24.198 1.00 86.31 251 LEU A CA 1
ATOM 2042 C C . LEU A 1 251 ? 10.018 18.720 -24.431 1.00 86.31 251 LEU A C 1
ATOM 2044 O O . LEU A 1 251 ? 9.262 18.308 -25.313 1.00 86.31 251 LEU A O 1
ATOM 2048 N N . LYS A 1 252 ? 9.684 19.747 -23.641 1.00 87.56 252 LYS A N 1
ATOM 2049 C CA . LYS A 1 252 ? 8.374 20.397 -23.669 1.00 87.56 252 LYS A CA 1
ATOM 2050 C C . LYS A 1 252 ? 8.156 21.119 -24.999 1.00 87.56 252 LYS A C 1
ATOM 2052 O O . LYS A 1 252 ? 8.923 22.004 -25.361 1.00 87.56 252 LYS A O 1
ATOM 2057 N N . GLY A 1 253 ? 7.094 20.746 -25.713 1.00 83.31 253 GLY A N 1
ATOM 2058 C CA . GLY A 1 253 ? 6.762 21.310 -27.028 1.00 83.31 253 GLY A CA 1
ATOM 2059 C C . GLY A 1 253 ? 7.606 20.772 -28.190 1.00 83.31 253 GLY A C 1
ATOM 2060 O O . GLY A 1 253 ? 7.368 21.166 -29.326 1.00 83.31 253 GLY A O 1
ATOM 2061 N N . VAL A 1 254 ? 8.558 19.872 -27.919 1.00 85.12 254 VAL A N 1
ATOM 2062 C CA . VAL A 1 254 ? 9.390 19.196 -28.932 1.00 85.12 254 VAL A CA 1
ATOM 2063 C C . VAL A 1 254 ? 8.966 17.736 -29.099 1.00 85.12 254 VAL A C 1
ATOM 2065 O O . VAL A 1 254 ? 8.986 17.205 -30.205 1.00 85.12 254 VAL A O 1
ATOM 2068 N N . VAL A 1 255 ? 8.569 17.093 -28.000 1.00 86.75 255 VAL A N 1
ATOM 2069 C CA . VAL A 1 255 ? 8.108 15.702 -27.955 1.00 86.75 255 VAL A CA 1
ATOM 2070 C C . VAL A 1 255 ? 6.630 15.687 -27.583 1.00 86.75 255 VAL A C 1
ATOM 2072 O O . VAL A 1 255 ? 6.219 16.380 -26.653 1.00 86.75 255 VAL A O 1
ATOM 2075 N N . GLU A 1 256 ? 5.830 14.898 -28.298 1.00 84.00 256 GLU A N 1
ATOM 2076 C CA . GLU A 1 256 ? 4.395 14.746 -28.014 1.00 84.00 256 GLU A CA 1
ATOM 2077 C C . GLU A 1 256 ? 4.091 13.512 -27.144 1.00 84.00 256 GLU A C 1
ATOM 2079 O O . GLU A 1 256 ? 3.024 13.420 -26.538 1.00 84.00 256 GLU A O 1
ATOM 2084 N N . GLY A 1 257 ? 5.002 12.534 -27.096 1.00 87.00 257 GLY A N 1
ATOM 2085 C CA . GLY A 1 257 ? 4.914 11.377 -26.205 1.00 87.00 257 GLY A CA 1
ATOM 2086 C C . GLY A 1 257 ? 5.338 11.652 -24.756 1.00 87.00 257 GLY A C 1
ATOM 2087 O O . GLY A 1 257 ? 5.538 12.785 -24.331 1.00 87.00 257 GLY A O 1
ATOM 2088 N N . GLY A 1 258 ? 5.520 10.575 -23.987 1.00 88.69 258 GLY A N 1
ATOM 2089 C CA . GLY A 1 258 ? 6.101 10.634 -22.645 1.00 88.69 258 GLY A CA 1
ATOM 2090 C C . GLY A 1 258 ? 5.121 10.383 -21.502 1.00 88.69 258 GLY A C 1
ATOM 2091 O O . GLY A 1 258 ? 5.385 10.816 -20.384 1.00 88.69 258 GLY A O 1
ATOM 2092 N N . ALA A 1 259 ? 4.007 9.687 -21.738 1.00 93.12 259 ALA A N 1
ATOM 2093 C CA . ALA A 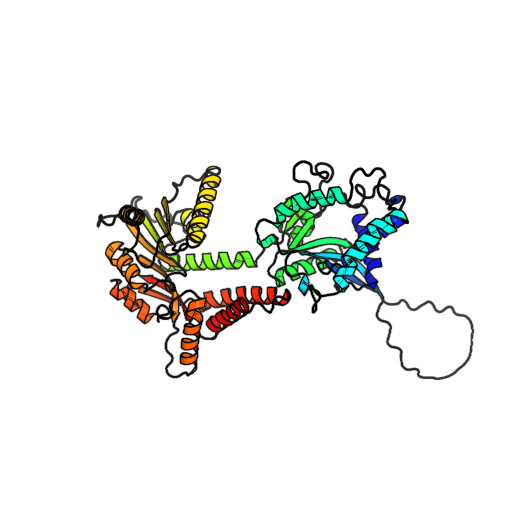1 259 ? 3.079 9.335 -20.665 1.00 93.12 259 ALA A CA 1
ATOM 2094 C C . ALA A 1 259 ? 3.751 8.375 -19.668 1.00 93.12 259 ALA A C 1
ATOM 2096 O O . ALA A 1 259 ? 4.240 7.310 -20.047 1.00 93.12 259 ALA A O 1
ATOM 2097 N N . VAL A 1 260 ? 3.762 8.746 -18.390 1.00 93.31 260 VAL A N 1
ATOM 2098 C CA . VAL A 1 260 ? 4.310 7.937 -17.297 1.00 93.31 260 VAL A CA 1
ATOM 2099 C C . VAL A 1 260 ? 3.167 7.153 -16.679 1.00 93.31 260 VAL A C 1
ATOM 2101 O O . VAL A 1 260 ? 2.245 7.736 -16.107 1.00 93.31 260 VAL A O 1
ATOM 2104 N N . MET A 1 261 ? 3.206 5.833 -16.815 1.00 94.44 261 MET A N 1
ATOM 2105 C CA . MET A 1 261 ? 2.083 4.968 -16.468 1.00 94.44 261 MET A CA 1
ATOM 2106 C C . MET A 1 261 ? 2.507 3.878 -15.489 1.00 94.44 261 MET A C 1
ATOM 2108 O O . MET A 1 261 ? 3.613 3.353 -15.590 1.00 94.44 261 MET A O 1
ATOM 2112 N N . PHE A 1 262 ? 1.611 3.515 -14.577 1.00 93.12 262 PHE A N 1
ATOM 2113 C CA . PHE A 1 262 ? 1.798 2.470 -13.576 1.00 93.12 262 PHE A CA 1
ATOM 2114 C C . PHE A 1 262 ? 0.696 1.410 -13.678 1.00 93.12 262 PHE A C 1
ATOM 2116 O O . PHE A 1 262 ? -0.419 1.669 -14.147 1.00 93.12 262 PHE A O 1
ATOM 2123 N N . THR A 1 263 ? 1.007 0.192 -13.242 1.00 90.38 263 THR A N 1
ATOM 2124 C CA . THR A 1 263 ? -0.004 -0.823 -12.933 1.00 90.38 263 THR A CA 1
ATOM 2125 C C . THR A 1 263 ? -0.658 -0.504 -11.597 1.00 90.38 263 THR A C 1
ATOM 2127 O O . THR A 1 263 ? 0.031 -0.094 -10.664 1.00 90.38 263 THR A O 1
ATOM 2130 N N . ARG A 1 264 ? -1.957 -0.776 -11.471 1.00 74.44 264 ARG A N 1
ATOM 2131 C CA . ARG A 1 264 ? -2.664 -0.630 -10.196 1.00 74.44 264 ARG A CA 1
ATOM 2132 C C . ARG A 1 264 ? -2.111 -1.631 -9.177 1.00 74.44 264 ARG A C 1
ATOM 2134 O O . ARG A 1 264 ? -2.053 -2.828 -9.459 1.00 74.44 264 ARG A O 1
ATOM 2141 N N . ASP A 1 265 ? -1.697 -1.151 -8.008 1.00 60.03 265 ASP A N 1
ATOM 2142 C CA . ASP A 1 265 ? -1.249 -2.022 -6.920 1.00 60.03 265 ASP A CA 1
ATOM 2143 C C . ASP A 1 265 ? -2.461 -2.699 -6.262 1.00 60.03 265 ASP A C 1
ATOM 2145 O O . ASP A 1 265 ? -3.061 -2.156 -5.337 1.00 60.03 265 ASP A O 1
ATOM 2149 N N . ASN A 1 266 ? -2.821 -3.900 -6.724 1.00 46.22 266 ASN A N 1
ATOM 2150 C CA . ASN A 1 266 ? -3.908 -4.678 -6.123 1.00 46.22 266 ASN A CA 1
ATOM 2151 C C . ASN A 1 266 ? -3.622 -5.075 -4.658 1.00 46.22 266 ASN A C 1
ATOM 2153 O O . ASN A 1 266 ? -4.562 -5.256 -3.895 1.00 46.22 266 ASN A O 1
ATOM 2157 N N . ALA A 1 267 ? -2.358 -5.167 -4.222 1.00 46.19 267 ALA A N 1
ATOM 2158 C CA . ALA A 1 267 ? -2.030 -5.525 -2.838 1.00 46.19 267 ALA A CA 1
ATOM 2159 C C . ALA A 1 267 ? -2.221 -4.342 -1.872 1.00 46.19 267 ALA A C 1
ATOM 2161 O O . ALA A 1 267 ? -2.573 -4.547 -0.713 1.00 46.19 267 ALA A O 1
ATOM 2162 N N . SER A 1 268 ? -2.006 -3.103 -2.326 1.00 45.22 268 SER A N 1
ATOM 2163 C CA . SER A 1 268 ? -2.360 -1.900 -1.550 1.00 45.22 268 SER A CA 1
ATOM 2164 C C . SER A 1 268 ? -3.862 -1.629 -1.482 1.00 45.22 268 SER A C 1
ATOM 2166 O O . SER A 1 268 ? -4.286 -0.840 -0.645 1.00 45.22 268 SER A O 1
ATOM 2168 N N . VAL A 1 269 ? -4.647 -2.268 -2.351 1.00 46.22 269 VAL A N 1
ATOM 2169 C CA . VAL A 1 269 ? -6.104 -2.119 -2.430 1.00 46.22 269 VAL A CA 1
ATOM 2170 C C . VAL A 1 269 ? -6.808 -3.142 -1.524 1.00 46.22 269 VAL A C 1
ATOM 2172 O O . VAL A 1 269 ? -7.743 -2.775 -0.822 1.00 46.22 269 VAL A O 1
ATOM 2175 N N . GLU A 1 270 ? -6.287 -4.369 -1.413 1.00 56.12 270 GLU A N 1
ATOM 2176 C CA . GLU A 1 270 ? -6.905 -5.451 -0.623 1.00 56.12 270 GLU A CA 1
ATOM 2177 C C . GLU A 1 270 ? -6.980 -5.182 0.894 1.00 56.12 270 GLU A C 1
ATOM 2179 O O . GLU A 1 270 ? -7.999 -5.484 1.511 1.00 56.12 270 GLU A O 1
ATOM 2184 N N . LEU A 1 271 ? -5.941 -4.612 1.525 1.00 60.97 271 LEU A N 1
ATOM 2185 C CA . LEU A 1 271 ? -5.961 -4.381 2.981 1.00 60.97 271 LEU A CA 1
ATOM 2186 C C . LEU A 1 271 ? -6.892 -3.222 3.390 1.00 60.97 271 LEU A C 1
ATOM 2188 O O . LEU A 1 271 ? -7.701 -3.426 4.293 1.00 60.97 271 LEU A O 1
ATOM 2192 N N . PRO A 1 272 ? -6.850 -2.033 2.754 1.00 66.50 272 PRO A N 1
ATOM 2193 C CA . PRO A 1 272 ? -7.827 -0.981 3.027 1.00 66.50 272 PRO A CA 1
ATOM 2194 C C . PRO A 1 272 ? -9.268 -1.421 2.753 1.00 66.50 272 PRO A C 1
ATOM 2196 O O . PRO A 1 272 ? -10.144 -1.106 3.554 1.00 66.50 272 PRO A O 1
ATOM 2199 N N . GLU A 1 273 ? -9.515 -2.186 1.682 1.00 71.00 273 GLU A N 1
ATOM 2200 C CA . GLU A 1 273 ? -10.839 -2.757 1.401 1.00 71.00 273 GLU A CA 1
ATOM 2201 C C . GLU A 1 273 ? -11.264 -3.775 2.470 1.00 71.00 273 GLU A C 1
ATOM 2203 O O . GLU A 1 273 ? -12.413 -3.747 2.906 1.00 71.00 273 GLU A O 1
ATOM 2208 N N . ALA A 1 274 ? -10.352 -4.619 2.965 1.00 71.88 274 ALA A N 1
ATOM 2209 C CA . ALA A 1 274 ? -10.631 -5.548 4.061 1.00 71.88 274 ALA A CA 1
ATOM 2210 C C . ALA A 1 274 ? -10.913 -4.824 5.391 1.00 71.88 274 ALA A C 1
ATOM 2212 O O . ALA A 1 274 ? -11.873 -5.162 6.084 1.00 71.88 274 ALA A O 1
ATOM 2213 N N . CYS A 1 275 ? -10.130 -3.796 5.738 1.00 77.00 275 CYS A N 1
ATOM 2214 C CA . CYS A 1 275 ? -10.371 -2.954 6.914 1.00 77.00 275 CYS A CA 1
ATOM 2215 C C . CYS A 1 275 ? -11.712 -2.213 6.810 1.00 77.00 275 CYS A C 1
ATOM 2217 O O . CYS A 1 275 ? -12.461 -2.138 7.785 1.00 77.00 275 CYS A O 1
ATOM 2219 N N . GLN A 1 276 ? -12.046 -1.704 5.621 1.00 81.50 276 GLN A N 1
ATOM 2220 C CA . GLN A 1 276 ? -13.344 -1.097 5.351 1.00 81.50 276 GLN A CA 1
ATOM 2221 C C . GLN A 1 276 ? -14.475 -2.123 5.498 1.00 81.50 276 GLN A C 1
ATOM 2223 O O . GLN A 1 276 ? -15.459 -1.842 6.178 1.00 81.50 276 GLN A O 1
ATOM 2228 N N . ALA A 1 277 ? -14.338 -3.312 4.910 1.00 82.94 277 ALA A N 1
ATOM 2229 C CA . ALA A 1 277 ? -15.328 -4.381 5.005 1.00 82.94 277 ALA A CA 1
ATOM 2230 C C . ALA A 1 277 ? -15.555 -4.827 6.458 1.00 82.94 277 ALA A C 1
ATOM 2232 O O . ALA A 1 277 ? -16.697 -5.074 6.847 1.00 82.94 277 ALA A O 1
ATOM 2233 N N . LEU A 1 278 ? -14.498 -4.866 7.276 1.00 86.12 278 LEU A N 1
ATOM 2234 C CA . LEU A 1 278 ? -14.595 -5.140 8.709 1.00 86.12 278 LEU A CA 1
ATOM 2235 C C . LEU A 1 278 ? -15.397 -4.055 9.439 1.00 86.12 278 LEU A C 1
ATOM 2237 O O . LEU A 1 278 ? -16.341 -4.374 10.158 1.00 86.12 278 LEU A O 1
ATOM 2241 N N . LEU A 1 279 ? -15.075 -2.777 9.224 1.00 89.38 279 LEU A N 1
ATOM 2242 C CA . LEU A 1 279 ? -15.837 -1.665 9.799 1.00 89.38 279 LEU A CA 1
ATOM 2243 C C . LEU A 1 279 ? -17.312 -1.715 9.365 1.00 89.38 279 LEU A C 1
ATOM 2245 O O . LEU A 1 279 ? -18.211 -1.554 10.189 1.00 89.38 279 LEU A O 1
ATOM 2249 N N . GLU A 1 280 ? -17.584 -1.983 8.087 1.00 87.56 280 GLU A N 1
ATOM 2250 C CA . GLU A 1 280 ? -18.951 -2.155 7.594 1.00 87.56 280 GLU A CA 1
ATOM 2251 C C . GLU A 1 280 ? -19.666 -3.339 8.242 1.00 87.56 280 GLU A C 1
ATOM 2253 O O . GLU A 1 280 ? -20.851 -3.231 8.550 1.00 87.56 280 GLU A O 1
ATOM 2258 N N . LYS A 1 281 ? -18.968 -4.454 8.476 1.00 88.75 281 LYS A N 1
ATOM 2259 C CA . LYS A 1 281 ? -19.513 -5.613 9.184 1.00 88.75 281 LYS A CA 1
ATOM 2260 C C . LYS A 1 281 ? -19.911 -5.243 10.613 1.00 88.75 281 LYS A C 1
ATOM 2262 O O . LYS A 1 281 ? -21.042 -5.533 10.986 1.00 88.75 281 LYS A O 1
ATOM 2267 N N . VAL A 1 282 ? -19.056 -4.539 11.365 1.00 91.00 282 VAL A N 1
ATOM 2268 C CA . VAL A 1 282 ? -19.375 -4.064 12.728 1.00 91.00 282 VAL A CA 1
ATOM 2269 C C . VAL A 1 282 ? -20.629 -3.184 12.724 1.00 91.00 282 VAL A C 1
ATOM 2271 O O . VAL A 1 282 ? -21.559 -3.419 13.493 1.00 91.00 282 VAL A O 1
ATOM 2274 N N . LEU A 1 283 ? -20.698 -2.207 11.818 1.00 90.50 283 LEU A N 1
ATOM 2275 C CA . LEU A 1 283 ? -21.858 -1.319 11.688 1.00 90.50 283 LEU A CA 1
ATOM 2276 C C . LEU A 1 283 ? -23.143 -2.083 11.321 1.00 90.50 283 LEU A C 1
ATOM 2278 O O . LEU A 1 283 ? -24.189 -1.847 11.922 1.00 90.50 283 LEU A O 1
ATOM 2282 N N . ARG A 1 284 ? -23.074 -3.035 10.381 1.00 89.00 284 ARG A N 1
ATOM 2283 C CA . ARG A 1 284 ? -24.228 -3.862 9.992 1.00 89.00 284 ARG A CA 1
ATOM 2284 C C . ARG A 1 284 ? -24.707 -4.743 11.143 1.00 89.00 284 ARG A C 1
ATOM 2286 O O . ARG A 1 284 ? -25.908 -4.786 11.385 1.00 89.00 284 ARG A O 1
ATOM 2293 N N . THR A 1 285 ? -23.802 -5.386 11.884 1.00 89.69 285 THR A N 1
ATOM 2294 C CA . THR A 1 285 ? -24.160 -6.187 13.071 1.00 89.69 285 THR A CA 1
ATOM 2295 C C . THR A 1 285 ? -24.806 -5.312 14.158 1.00 89.69 285 THR A C 1
ATOM 2297 O O . THR A 1 285 ? -25.685 -5.769 14.885 1.00 89.69 285 THR A O 1
ATOM 2300 N N . ALA A 1 286 ? -24.468 -4.020 14.220 1.00 89.31 286 ALA A N 1
ATOM 2301 C CA . ALA A 1 286 ? -25.129 -3.059 15.104 1.00 89.31 286 ALA A CA 1
ATOM 2302 C C . ALA A 1 286 ? -26.552 -2.656 14.663 1.00 89.31 286 ALA A C 1
ATOM 2304 O O . ALA A 1 286 ? -27.300 -2.090 15.467 1.00 89.31 286 ALA A O 1
ATOM 2305 N N . GLY A 1 287 ? -26.940 -2.946 13.417 1.00 87.50 287 GLY A N 1
ATOM 2306 C CA . GLY A 1 287 ? -28.172 -2.456 12.792 1.00 87.50 287 GLY A CA 1
ATOM 2307 C C . GLY A 1 287 ? -28.045 -1.050 12.195 1.00 87.50 287 GLY A C 1
ATOM 2308 O O . GLY A 1 287 ? -29.051 -0.390 11.954 1.00 87.50 287 GLY A O 1
ATOM 2309 N N . LEU A 1 288 ? -26.820 -0.564 11.970 1.00 85.50 288 LEU A N 1
ATOM 2310 C CA . LEU A 1 288 ? -26.568 0.698 11.278 1.00 85.50 288 LEU A CA 1
ATOM 2311 C C . LEU A 1 288 ? -26.473 0.411 9.773 1.00 85.50 288 LEU A C 1
ATOM 2313 O O . LEU A 1 288 ? -25.420 0.017 9.270 1.00 85.50 288 LEU A O 1
ATOM 2317 N N . GLU A 1 289 ? -27.589 0.553 9.055 1.00 67.00 289 GLU A N 1
ATOM 2318 C CA . GLU A 1 289 ? -27.628 0.315 7.609 1.00 67.00 289 GLU A CA 1
ATOM 2319 C C . GLU A 1 289 ? -26.749 1.304 6.831 1.00 67.00 289 GLU A C 1
ATOM 2321 O O . GLU A 1 289 ? -26.755 2.514 7.059 1.00 67.00 289 GLU A O 1
ATOM 2326 N N . ILE A 1 290 ? -25.986 0.759 5.882 1.00 58.19 290 ILE A N 1
ATOM 2327 C CA . ILE A 1 290 ? -25.002 1.487 5.065 1.00 58.19 290 ILE A CA 1
ATOM 2328 C C . ILE A 1 290 ? -25.509 1.713 3.631 1.00 58.19 290 ILE A C 1
ATOM 2330 O O . ILE A 1 290 ? -25.075 2.653 2.968 1.00 58.19 290 ILE A O 1
ATOM 2334 N N . ASN A 1 291 ? -26.449 0.881 3.172 1.00 47.34 291 ASN A N 1
ATOM 2335 C CA . ASN A 1 291 ? -26.983 0.884 1.814 1.00 47.34 291 ASN A CA 1
ATOM 2336 C C . ASN A 1 291 ? -28.503 1.057 1.850 1.00 47.34 291 ASN A C 1
ATOM 2338 O O . ASN A 1 291 ? -29.236 0.075 1.803 1.00 47.34 291 ASN A O 1
ATOM 2342 N N . GLY A 1 292 ? -28.981 2.299 1.882 1.00 40.97 292 GLY A N 1
ATOM 2343 C CA . GLY A 1 292 ? -30.369 2.581 1.527 1.00 40.97 292 GLY A CA 1
ATOM 2344 C C . GLY A 1 292 ? -30.550 2.427 0.017 1.00 40.97 292 GLY A C 1
ATOM 2345 O O . GLY A 1 292 ? -30.390 3.398 -0.718 1.00 40.97 292 GLY A O 1
ATOM 2346 N N . LYS A 1 293 ? -30.852 1.216 -0.462 1.00 35.06 293 LYS A N 1
ATOM 2347 C CA . LYS A 1 293 ? -31.659 1.076 -1.678 1.00 35.06 293 LYS A CA 1
ATOM 2348 C C . LYS A 1 293 ? -33.112 1.120 -1.228 1.00 35.06 293 LYS A C 1
ATOM 2350 O O . LYS A 1 293 ? -33.507 0.284 -0.432 1.00 35.06 293 LYS A O 1
ATOM 2355 N N . GLU A 1 294 ? -33.831 2.116 -1.737 1.00 36.12 294 GLU A N 1
ATOM 2356 C CA . GLU A 1 294 ? -35.284 2.270 -1.636 1.00 36.12 294 GLU A CA 1
ATOM 2357 C C . GLU A 1 294 ? -35.815 2.328 -0.195 1.00 36.12 294 GLU A C 1
ATOM 2359 O O . GLU A 1 294 ? -36.221 1.338 0.404 1.00 36.12 294 GLU A O 1
ATOM 2364 N N . ARG A 1 295 ? -35.922 3.555 0.339 1.00 37.56 295 ARG A N 1
ATOM 2365 C CA . ARG A 1 295 ? -37.114 3.856 1.138 1.00 37.56 295 ARG A CA 1
ATOM 2366 C C . ARG A 1 295 ? -38.295 3.647 0.196 1.00 37.56 295 ARG A C 1
ATOM 2368 O O . ARG A 1 295 ? -38.501 4.458 -0.699 1.00 37.56 295 ARG A O 1
ATOM 2375 N N . ASP A 1 296 ? -38.969 2.520 0.363 1.00 30.73 296 ASP A N 1
ATOM 2376 C CA . ASP A 1 296 ? -40.206 2.165 -0.316 1.00 30.73 296 ASP A CA 1
ATOM 2377 C C . ASP A 1 296 ? -41.173 3.364 -0.232 1.00 30.73 296 ASP A C 1
ATOM 2379 O O . ASP A 1 296 ? -41.564 3.786 0.860 1.00 30.73 296 ASP A O 1
ATOM 2383 N N . GLU A 1 297 ? -41.517 3.968 -1.376 1.00 34.66 297 GLU A N 1
ATOM 2384 C CA . GLU A 1 297 ? -42.358 5.178 -1.480 1.00 34.66 297 GLU A CA 1
ATOM 2385 C C . GLU A 1 297 ? -43.812 4.950 -1.013 1.00 34.66 297 GLU A C 1
ATOM 2387 O O . GLU A 1 297 ? -44.666 5.832 -1.117 1.00 34.66 297 GLU A O 1
ATOM 2392 N N . THR A 1 298 ? -44.115 3.776 -0.460 1.00 33.62 298 THR A N 1
ATOM 2393 C CA . THR A 1 298 ? -45.442 3.404 0.029 1.00 33.62 298 THR A CA 1
ATOM 2394 C C . THR A 1 298 ? -45.602 3.493 1.551 1.00 33.62 298 THR A C 1
ATOM 2396 O O . THR A 1 298 ? -46.736 3.493 2.036 1.00 33.62 298 THR A O 1
ATOM 2399 N N . ALA A 1 299 ? -44.525 3.692 2.321 1.00 35.16 299 ALA A N 1
ATOM 2400 C CA . ALA A 1 299 ? -44.616 3.947 3.758 1.00 35.16 299 ALA A CA 1
ATOM 2401 C C . ALA A 1 299 ? -44.603 5.458 4.042 1.00 35.16 299 ALA A C 1
ATOM 2403 O O . ALA A 1 299 ? -43.556 6.100 4.131 1.00 35.16 299 ALA A O 1
ATOM 2404 N N . ARG A 1 300 ? -45.796 6.045 4.197 1.00 36.34 300 ARG A N 1
ATOM 2405 C CA . ARG A 1 300 ? -45.976 7.376 4.797 1.00 36.34 300 ARG A CA 1
ATOM 2406 C C . ARG A 1 300 ? -45.558 7.335 6.273 1.00 36.34 300 ARG A C 1
ATOM 2408 O O . ARG A 1 300 ? -46.412 7.264 7.148 1.00 36.34 300 ARG A O 1
ATOM 2415 N N . GLU A 1 301 ? -44.261 7.382 6.548 1.00 35.81 301 GLU A N 1
ATOM 2416 C CA . GLU A 1 301 ? -43.755 7.761 7.867 1.00 35.81 301 GLU A CA 1
ATOM 2417 C C . GLU A 1 301 ? -43.519 9.274 7.904 1.00 35.81 301 GLU A C 1
ATOM 2419 O O . GLU A 1 301 ? -42.947 9.867 6.987 1.00 35.81 301 GLU A O 1
ATOM 2424 N N . GLU A 1 302 ? -44.033 9.910 8.955 1.00 32.03 302 GLU A N 1
ATOM 2425 C CA . GLU A 1 302 ? -43.979 11.355 9.154 1.00 32.03 302 GLU A CA 1
ATOM 2426 C C . GLU A 1 302 ? -42.531 11.895 9.148 1.00 32.03 302 GLU A C 1
ATOM 2428 O O . GLU A 1 302 ? -41.612 11.220 9.616 1.00 32.03 302 GLU A O 1
ATOM 2433 N N . PRO A 1 303 ? -42.281 13.141 8.696 1.00 38.72 303 PRO A N 1
ATOM 2434 C CA . PRO A 1 303 ? -40.930 13.649 8.420 1.00 38.72 303 PRO A CA 1
ATOM 2435 C C . PRO A 1 303 ? -40.056 13.944 9.659 1.00 38.72 303 PRO A C 1
ATOM 2437 O O . PRO A 1 303 ? -39.031 14.610 9.523 1.00 38.72 303 PRO A O 1
ATOM 2440 N N . ASN A 1 304 ? -40.447 13.518 10.867 1.00 39.59 304 ASN A N 1
ATOM 2441 C CA . ASN A 1 304 ? -40.012 14.145 12.123 1.00 39.59 304 ASN A CA 1
ATOM 2442 C C . ASN A 1 304 ? -39.265 13.231 13.125 1.00 39.59 304 ASN A C 1
ATOM 2444 O O . ASN A 1 304 ? -39.217 13.544 14.312 1.00 39.59 304 ASN A O 1
ATOM 2448 N N . THR A 1 305 ? -38.668 12.111 12.695 1.00 48.06 305 THR A N 1
ATOM 2449 C CA . THR A 1 305 ? -38.110 11.083 13.614 1.00 48.06 305 THR A CA 1
ATOM 2450 C C . THR A 1 305 ? -36.638 10.703 13.394 1.00 48.06 305 THR A C 1
ATOM 2452 O O . THR A 1 305 ? -36.176 9.704 13.943 1.00 48.06 305 THR A O 1
ATOM 2455 N N . ALA A 1 306 ? -35.844 11.473 12.640 1.00 62.41 306 ALA A N 1
ATOM 2456 C CA . ALA A 1 306 ? -34.411 11.179 12.507 1.00 62.41 306 ALA A CA 1
ATOM 2457 C C . ALA A 1 306 ? -33.665 11.475 13.828 1.00 62.41 306 ALA A C 1
ATOM 2459 O O . ALA A 1 306 ? -33.463 12.635 14.190 1.00 62.41 306 ALA A O 1
ATOM 2460 N N . LYS A 1 307 ? -33.279 10.422 14.562 1.00 75.94 307 LYS A N 1
ATOM 2461 C CA . LYS A 1 307 ? -32.522 10.526 15.820 1.00 75.94 307 LYS A CA 1
ATOM 2462 C C . LYS A 1 307 ? -31.102 11.024 15.557 1.00 75.94 307 LYS A C 1
ATOM 2464 O O . LYS A 1 307 ? -30.423 10.495 14.678 1.00 75.94 307 LYS A O 1
ATOM 2469 N N . LYS A 1 308 ? -30.634 12.002 16.343 1.00 86.31 308 LYS A N 1
ATOM 2470 C CA . LYS A 1 308 ? -29.238 12.473 16.283 1.00 86.31 308 LYS A CA 1
ATOM 2471 C C . LYS A 1 308 ? -28.309 11.329 16.701 1.00 86.31 308 LYS A C 1
ATOM 2473 O O . LYS A 1 308 ? -28.531 10.735 17.751 1.00 86.31 308 LYS A O 1
ATOM 2478 N N . ARG A 1 309 ? -27.252 11.043 15.940 1.00 90.31 309 ARG A N 1
ATOM 2479 C CA . ARG A 1 309 ? -26.279 9.978 16.252 1.00 90.31 309 ARG A CA 1
ATOM 2480 C C . ARG A 1 309 ? -24.923 10.547 16.642 1.00 90.31 309 ARG A C 1
ATOM 2482 O O . ARG A 1 309 ? -24.345 11.339 15.897 1.00 90.31 309 ARG A O 1
ATOM 2489 N N . VAL A 1 310 ? -24.394 10.109 17.782 1.00 93.81 310 VAL A N 1
ATOM 2490 C CA . VAL A 1 310 ? -23.093 10.552 18.310 1.00 93.81 310 VAL A CA 1
ATOM 2491 C C . VAL A 1 310 ? -22.181 9.354 18.535 1.00 93.81 310 VAL A C 1
ATOM 2493 O O . VAL A 1 310 ? -22.616 8.338 19.077 1.00 93.81 310 VAL A O 1
ATOM 2496 N N . LEU A 1 311 ? -20.921 9.480 18.119 1.00 95.94 311 LEU A N 1
ATOM 2497 C CA . LEU A 1 311 ? -19.915 8.427 18.208 1.00 95.94 311 LEU A CA 1
ATOM 2498 C C . LEU A 1 311 ? -18.674 8.897 18.970 1.00 95.94 311 LEU A C 1
ATOM 2500 O O . LEU A 1 311 ? -18.072 9.908 18.613 1.00 95.94 311 LEU A O 1
ATOM 2504 N N . LEU A 1 312 ? -18.256 8.106 19.957 1.00 97.81 312 LEU A N 1
ATOM 2505 C CA . LEU A 1 312 ? -16.923 8.151 20.551 1.00 97.81 312 LEU A CA 1
ATOM 2506 C C . LEU A 1 312 ? -16.083 6.993 19.998 1.00 97.81 312 LEU A C 1
ATOM 2508 O O . LEU A 1 312 ? -16.396 5.833 20.235 1.00 97.81 312 LEU A O 1
ATOM 2512 N N . ASP A 1 313 ? -15.014 7.308 19.279 1.00 97.38 313 ASP A N 1
ATOM 2513 C CA . ASP A 1 313 ? -14.080 6.355 18.687 1.00 97.38 313 ASP A CA 1
ATOM 2514 C C . ASP A 1 313 ? -12.791 6.255 19.515 1.00 97.38 313 ASP A C 1
ATOM 2516 O O . ASP A 1 313 ? -12.039 7.224 19.675 1.00 97.38 313 ASP A O 1
ATOM 2520 N N . LEU A 1 314 ? -12.554 5.069 20.062 1.00 97.38 314 LEU A N 1
ATOM 2521 C CA . LEU A 1 314 ? -11.476 4.761 20.986 1.00 97.38 314 LEU A CA 1
ATOM 2522 C C . LEU A 1 314 ? -10.293 4.139 20.238 1.00 97.38 314 LEU A C 1
ATOM 2524 O O . LEU A 1 314 ? -10.232 2.934 20.029 1.00 97.38 314 LEU A O 1
ATOM 2528 N N . GLY A 1 315 ? -9.302 4.946 19.891 1.00 93.69 315 GLY A N 1
ATOM 2529 C CA . GLY A 1 315 ? -8.132 4.514 19.127 1.00 93.69 315 GLY A CA 1
ATOM 2530 C C . GLY A 1 315 ? -8.345 4.644 17.623 1.00 93.69 315 GLY A C 1
ATOM 2531 O O . GLY A 1 315 ? -8.188 3.680 16.886 1.00 93.69 315 GLY A O 1
ATOM 2532 N N . PHE A 1 316 ? -8.634 5.858 17.148 1.00 91.50 316 PHE A N 1
ATOM 2533 C CA . PHE A 1 316 ? -8.895 6.127 15.722 1.00 91.50 316 PHE A CA 1
ATOM 2534 C C . PHE A 1 316 ? -7.674 5.978 14.788 1.00 91.50 316 PHE A C 1
ATOM 2536 O O . PHE A 1 316 ? -7.769 6.204 13.573 1.00 91.50 316 PHE A O 1
ATOM 2543 N N . GLY A 1 317 ? -6.505 5.645 15.343 1.00 88.88 317 GLY A N 1
ATOM 2544 C CA . GLY A 1 317 ? -5.267 5.454 14.599 1.00 88.88 317 GLY A CA 1
ATOM 2545 C C . GLY A 1 317 ? -4.877 6.683 13.772 1.00 88.88 317 GLY A C 1
ATOM 2546 O O . GLY A 1 317 ? -4.965 7.826 14.214 1.00 88.88 317 GLY A O 1
ATOM 2547 N N . CYS A 1 318 ? -4.472 6.448 12.525 1.00 85.38 318 CYS A N 1
ATOM 2548 C CA . CYS A 1 318 ? -4.100 7.498 11.571 1.00 85.38 318 CYS A CA 1
ATOM 2549 C C . CYS A 1 318 ? -5.305 8.185 10.886 1.00 85.38 318 CYS A C 1
ATOM 2551 O O . CYS A 1 318 ? -5.107 8.977 9.963 1.00 85.38 318 CYS A O 1
ATOM 2553 N N . GLY A 1 319 ? -6.546 7.893 11.297 1.00 84.06 319 GLY A N 1
ATOM 2554 C CA . GLY A 1 319 ? -7.748 8.597 10.833 1.00 84.06 319 GLY A CA 1
ATOM 2555 C C . GLY A 1 319 ? -8.397 8.072 9.544 1.00 84.06 319 GLY A C 1
ATOM 2556 O O . GLY A 1 319 ? -9.246 8.761 8.977 1.00 84.06 319 GLY A O 1
ATOM 2557 N N . GLU A 1 320 ? -8.045 6.871 9.064 1.00 83.69 320 GLU A N 1
ATOM 2558 C CA . GLU A 1 320 ? -8.733 6.242 7.916 1.00 83.69 320 GLU A CA 1
ATOM 2559 C C . GLU A 1 320 ? -10.225 6.020 8.219 1.00 83.69 320 GLU A C 1
ATOM 2561 O O . GLU A 1 320 ? -11.088 6.500 7.480 1.00 83.69 320 GLU A O 1
ATOM 2566 N N . GLN A 1 321 ? -10.538 5.379 9.352 1.00 85.50 321 GLN A N 1
ATOM 2567 C CA . GLN A 1 321 ? -11.920 5.147 9.788 1.00 85.50 321 GLN A CA 1
ATOM 2568 C C . GLN A 1 321 ? -12.670 6.452 10.083 1.00 85.50 321 GLN A C 1
ATOM 2570 O O . GLN A 1 321 ? -13.833 6.586 9.706 1.00 85.50 321 GLN A O 1
ATOM 2575 N N . THR A 1 322 ? -11.990 7.453 10.658 1.00 88.19 322 THR A N 1
ATOM 2576 C CA . THR A 1 322 ? -12.547 8.796 10.878 1.00 88.19 322 THR A CA 1
ATOM 2577 C C . THR A 1 322 ? -13.065 9.388 9.571 1.00 88.19 322 THR A C 1
ATOM 2579 O O . THR A 1 322 ? -14.215 9.812 9.490 1.00 88.19 322 THR A O 1
ATOM 2582 N N . ILE A 1 323 ? -12.243 9.382 8.518 1.00 84.38 323 ILE A N 1
ATOM 2583 C CA . ILE A 1 323 ? -12.608 9.932 7.207 1.00 84.38 323 ILE A CA 1
ATOM 2584 C C . ILE A 1 323 ? -13.716 9.107 6.555 1.00 84.38 323 ILE A C 1
ATOM 2586 O O . ILE A 1 323 ? -14.636 9.678 5.972 1.00 84.38 323 ILE A O 1
ATOM 2590 N N . TYR A 1 324 ? -13.647 7.780 6.656 1.00 83.25 324 TYR A N 1
ATOM 2591 C CA . TYR A 1 324 ? -14.653 6.895 6.077 1.00 83.25 324 TYR A CA 1
ATOM 2592 C C . TYR A 1 324 ? -16.046 7.106 6.691 1.00 83.25 324 TYR A C 1
ATOM 2594 O O . TYR A 1 324 ? -17.049 7.107 5.979 1.00 83.25 324 TYR A O 1
ATOM 2602 N N . LEU A 1 325 ? -16.118 7.331 8.003 1.00 84.62 325 LEU A N 1
ATOM 2603 C CA . LEU A 1 325 ? -17.383 7.538 8.710 1.00 84.62 325 LEU A CA 1
ATOM 2604 C C . LEU A 1 325 ? -17.959 8.946 8.537 1.00 84.62 325 LEU A C 1
ATOM 2606 O O . LEU A 1 325 ? -19.176 9.108 8.609 1.00 84.62 325 LEU A O 1
ATOM 2610 N N . THR A 1 326 ? -17.111 9.951 8.307 1.00 80.75 326 THR A N 1
ATOM 2611 C CA . THR A 1 326 ? -17.517 11.368 8.346 1.00 80.75 326 THR A CA 1
ATOM 2612 C C . THR A 1 326 ? -17.530 12.068 6.986 1.00 80.75 326 THR A C 1
ATOM 2614 O O . THR A 1 326 ? -18.225 13.068 6.831 1.00 80.75 326 THR A O 1
ATOM 2617 N N . MET A 1 327 ? -16.778 11.575 5.995 1.00 71.38 327 MET A N 1
ATOM 2618 C CA . MET A 1 327 ? -16.511 12.281 4.729 1.00 71.38 327 MET A CA 1
ATOM 2619 C C . MET A 1 327 ? -16.616 11.383 3.486 1.00 71.38 327 MET A C 1
ATOM 2621 O O . MET A 1 327 ? -16.034 11.694 2.445 1.00 71.38 327 MET A O 1
ATOM 2625 N N . ASN A 1 328 ? -17.305 10.243 3.566 1.00 66.81 328 ASN A N 1
ATOM 2626 C CA . ASN A 1 328 ? -17.454 9.359 2.412 1.00 66.81 328 ASN A CA 1
ATOM 2627 C C . ASN A 1 328 ? -18.503 9.896 1.420 1.00 66.81 328 ASN A C 1
ATOM 2629 O O . ASN A 1 328 ? -19.704 9.739 1.630 1.00 66.81 328 ASN A O 1
ATOM 2633 N N . SER A 1 329 ? -18.030 10.478 0.314 1.00 52.41 329 SER A N 1
ATOM 2634 C CA . SER A 1 329 ? -18.849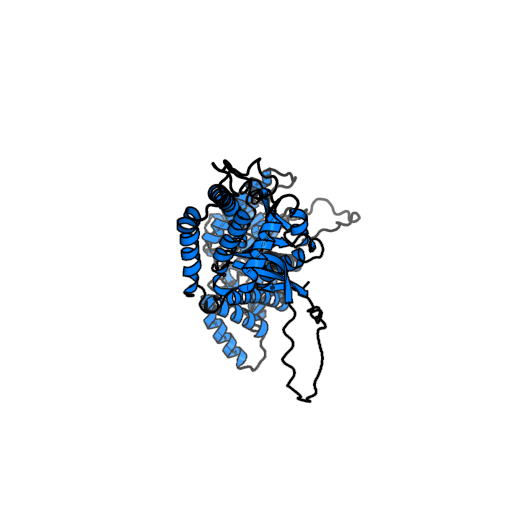 11.029 -0.779 1.00 52.41 329 SER A CA 1
ATOM 2635 C C . SER A 1 329 ? -19.708 9.993 -1.514 1.00 52.41 329 SER A C 1
ATOM 2637 O O . SER A 1 329 ? -20.627 10.373 -2.229 1.00 52.41 329 SER A O 1
ATOM 2639 N N . ALA A 1 330 ? -19.424 8.695 -1.361 1.00 53.06 330 ALA A N 1
ATOM 2640 C CA . ALA A 1 330 ? -20.200 7.626 -1.991 1.00 53.06 330 ALA A CA 1
ATOM 2641 C C . ALA A 1 330 ? -21.509 7.301 -1.244 1.00 53.06 330 ALA A C 1
ATOM 2643 O O . ALA A 1 330 ? -22.266 6.445 -1.699 1.00 53.06 330 ALA A O 1
ATOM 2644 N N . ARG A 1 331 ? -21.778 7.943 -0.095 1.00 59.31 331 ARG A N 1
ATOM 2645 C CA . ARG A 1 331 ? -22.980 7.693 0.712 1.00 59.31 331 ARG A CA 1
ATOM 2646 C C . ARG A 1 331 ? -23.948 8.883 0.667 1.00 59.31 331 ARG A C 1
ATOM 2648 O O . ARG A 1 331 ? -23.527 10.003 0.945 1.00 59.31 331 ARG A O 1
ATOM 2655 N N . PRO A 1 332 ? -25.246 8.651 0.391 1.00 47.25 332 PRO A N 1
ATOM 2656 C CA . PRO A 1 332 ? -26.251 9.715 0.322 1.00 47.25 332 PRO A CA 1
ATOM 2657 C C . PRO A 1 332 ? -26.635 10.297 1.696 1.00 47.25 332 PRO A C 1
ATOM 2659 O O . PRO A 1 332 ? -27.145 11.413 1.765 1.00 47.25 332 PRO A O 1
ATOM 2662 N N . SER A 1 333 ? -26.377 9.581 2.796 1.00 58.34 333 SER A N 1
ATOM 2663 C CA . SER A 1 333 ? -26.728 9.998 4.161 1.00 58.34 333 SER A CA 1
ATOM 2664 C C . SER A 1 333 ? -25.617 9.686 5.169 1.00 58.34 333 SER A C 1
ATOM 2666 O O . SER A 1 333 ? -24.936 8.662 5.078 1.00 58.34 333 SER A O 1
ATOM 2668 N N . ARG A 1 334 ? -25.436 10.583 6.147 1.00 71.88 334 ARG A N 1
ATOM 2669 C CA . ARG A 1 334 ? -24.416 10.482 7.207 1.00 71.88 334 ARG A CA 1
ATOM 2670 C C . ARG A 1 334 ? -24.832 9.425 8.231 1.00 71.88 334 ARG A C 1
ATOM 2672 O O . ARG A 1 334 ? -26.008 9.350 8.572 1.00 71.88 334 ARG A O 1
ATOM 2679 N N . ILE A 1 335 ? -23.877 8.648 8.749 1.00 79.38 335 ILE A N 1
ATOM 2680 C CA . ILE A 1 335 ? -24.161 7.695 9.839 1.00 79.38 335 ILE A CA 1
ATOM 2681 C C . ILE A 1 335 ? -24.159 8.404 11.193 1.00 79.38 335 ILE A C 1
ATOM 2683 O O . ILE A 1 335 ? -25.031 8.128 12.006 1.00 79.38 335 ILE A O 1
ATOM 2687 N N . PHE A 1 336 ? -23.212 9.319 11.423 1.00 87.81 336 PHE A N 1
ATOM 2688 C CA . PHE A 1 336 ? -23.064 10.048 12.684 1.00 87.81 336 PHE A CA 1
ATOM 2689 C C . PHE A 1 336 ? -23.043 11.559 12.442 1.00 87.81 336 PHE A C 1
ATOM 2691 O O . PHE A 1 336 ? -22.349 12.053 11.546 1.00 87.81 336 PHE A O 1
ATOM 2698 N N . ASP A 1 337 ? -23.782 12.298 13.263 1.00 87.00 337 ASP A N 1
ATOM 2699 C CA . ASP A 1 337 ? -23.826 13.762 13.238 1.00 87.00 337 ASP A CA 1
ATOM 2700 C C . ASP A 1 337 ? -22.611 14.374 13.942 1.00 87.00 337 ASP A C 1
ATOM 2702 O O . ASP A 1 337 ? -22.111 15.430 13.542 1.00 87.00 337 ASP A O 1
ATOM 2706 N N . GLU A 1 338 ? -22.121 13.697 14.979 1.00 91.69 338 GLU A N 1
ATOM 2707 C CA . GLU A 1 338 ? -21.000 14.134 15.804 1.00 91.69 338 GLU A CA 1
ATOM 2708 C C . GLU A 1 338 ? -20.053 12.959 16.071 1.00 91.69 338 GLU A C 1
ATOM 2710 O O . GLU A 1 338 ? -20.479 11.876 16.475 1.00 91.69 338 GLU A O 1
ATOM 2715 N N . TYR A 1 339 ? -18.769 13.174 15.795 1.00 94.19 339 TYR A N 1
ATOM 2716 C CA . TYR A 1 339 ? -17.699 12.192 15.921 1.00 94.19 339 TYR A CA 1
ATOM 2717 C C . TYR A 1 339 ? -16.615 12.741 16.846 1.00 94.19 339 TYR A C 1
ATOM 2719 O O . TYR A 1 339 ? -16.042 13.805 16.593 1.00 94.19 339 TYR A O 1
ATOM 2727 N N . ILE A 1 340 ? -16.297 11.989 17.892 1.00 97.00 340 ILE A N 1
ATOM 2728 C CA . ILE A 1 340 ? -15.234 12.302 18.841 1.00 97.00 340 ILE A CA 1
ATOM 2729 C C . ILE A 1 340 ? -14.235 11.154 18.813 1.00 97.00 340 ILE A C 1
ATOM 2731 O O . ILE A 1 340 ? -14.590 10.031 19.138 1.00 97.00 340 ILE A O 1
ATOM 2735 N N . GLY A 1 341 ? -12.992 11.417 18.425 1.00 97.25 341 GLY A N 1
ATOM 2736 C CA . GLY A 1 341 ? -11.926 10.419 18.402 1.00 97.25 341 GLY A CA 1
ATOM 2737 C C . GLY A 1 341 ? -10.911 10.652 19.515 1.00 97.25 341 GLY A C 1
ATOM 2738 O O . GLY A 1 341 ? -10.479 11.784 19.726 1.00 97.25 341 GLY A O 1
ATOM 2739 N N . ILE A 1 342 ? -10.469 9.584 20.177 1.00 97.88 342 ILE A N 1
ATOM 2740 C CA . ILE A 1 342 ? -9.344 9.602 21.121 1.00 97.88 342 ILE A CA 1
ATOM 2741 C C . ILE A 1 342 ? -8.249 8.647 20.635 1.00 97.88 342 ILE A C 1
ATOM 2743 O O . ILE A 1 342 ? -8.541 7.536 20.212 1.00 97.88 342 ILE A O 1
ATOM 2747 N N . THR A 1 343 ? -6.982 9.052 20.701 1.00 95.38 343 THR A N 1
ATOM 2748 C CA . THR A 1 343 ? -5.835 8.140 20.560 1.00 95.38 343 THR A CA 1
ATOM 2749 C C . THR A 1 343 ? -4.757 8.490 21.580 1.00 95.38 343 THR A C 1
ATOM 2751 O O . THR A 1 343 ? -4.587 9.659 21.923 1.00 95.38 343 THR A O 1
ATOM 2754 N N . LEU A 1 344 ? -4.020 7.491 22.064 1.00 92.94 344 LEU A N 1
ATOM 2755 C CA . LEU A 1 344 ? -2.893 7.706 22.975 1.00 92.94 344 LEU A CA 1
ATOM 2756 C C . LEU A 1 344 ? -1.623 8.141 22.218 1.00 92.94 344 LEU A C 1
ATOM 2758 O O . LEU A 1 344 ? -0.750 8.799 22.784 1.00 92.94 344 LEU A O 1
ATOM 2762 N N . ASP A 1 345 ? -1.511 7.783 20.935 1.00 88.44 345 ASP A N 1
ATOM 2763 C CA . ASP A 1 345 ? -0.323 8.043 20.124 1.00 88.44 345 ASP A CA 1
ATOM 2764 C C . ASP A 1 345 ? -0.365 9.450 19.500 1.00 88.44 345 ASP A C 1
ATOM 2766 O O . ASP A 1 345 ? -1.153 9.759 18.600 1.00 88.44 345 ASP A O 1
ATOM 2770 N N . LYS A 1 346 ? 0.551 10.309 19.955 1.00 91.00 346 LYS A N 1
ATOM 2771 C CA . LYS A 1 346 ? 0.679 11.700 19.498 1.00 91.00 346 LYS A CA 1
ATOM 2772 C C . LYS A 1 346 ? 1.029 11.827 18.009 1.00 91.00 346 LYS A C 1
ATOM 2774 O O . LYS A 1 346 ? 0.650 12.813 17.374 1.00 91.00 346 LYS A O 1
ATOM 2779 N N . VAL A 1 347 ? 1.763 10.870 17.441 1.00 82.38 347 VAL A N 1
ATOM 2780 C CA . VAL A 1 347 ? 2.123 10.861 16.015 1.00 82.38 347 VAL A CA 1
ATOM 2781 C C . VAL A 1 347 ? 0.895 10.525 15.175 1.00 82.38 347 VAL A C 1
ATOM 2783 O O . VAL A 1 347 ? 0.622 11.224 14.197 1.00 82.38 347 VAL A O 1
ATOM 2786 N N . GLN A 1 348 ? 0.127 9.512 15.584 1.00 86.69 348 GLN A N 1
ATOM 2787 C CA . GLN A 1 348 ? -1.135 9.149 14.934 1.00 86.69 348 GLN A CA 1
ATOM 2788 C C . GLN A 1 348 ? -2.146 10.301 14.983 1.00 86.69 348 GLN A C 1
ATOM 2790 O O . GLN A 1 348 ? -2.709 10.666 13.948 1.00 86.69 348 GLN A O 1
ATOM 2795 N N . HIS A 1 349 ? -2.297 10.938 16.151 1.00 92.00 349 HIS A N 1
ATOM 2796 C CA . HIS A 1 349 ? -3.131 12.133 16.333 1.00 92.00 349 HIS A CA 1
ATOM 2797 C C . HIS A 1 349 ? -2.739 13.251 15.357 1.00 92.00 349 HIS A C 1
ATOM 2799 O O . HIS A 1 349 ? -3.577 13.741 14.595 1.00 92.00 349 HIS A O 1
ATOM 2805 N N . GLY A 1 350 ? -1.447 13.594 15.302 1.00 86.56 350 GLY A N 1
ATOM 2806 C CA . GLY A 1 350 ? -0.944 14.636 14.408 1.00 86.56 350 GLY A CA 1
ATOM 2807 C C . GLY A 1 350 ? -1.136 14.313 12.922 1.00 86.56 350 GLY A C 1
ATOM 2808 O O . GLY A 1 350 ? -1.407 15.216 12.125 1.00 86.56 350 GLY A O 1
ATOM 2809 N N . PHE A 1 351 ? -1.018 13.041 12.533 1.00 84.75 351 PHE A N 1
ATOM 2810 C CA . PHE A 1 351 ? -1.261 12.600 11.159 1.00 84.75 351 PHE A CA 1
ATOM 2811 C C . PHE A 1 351 ? -2.744 12.710 10.782 1.00 84.75 351 PHE A C 1
ATOM 2813 O O . PHE A 1 351 ? -3.072 13.320 9.760 1.00 84.75 351 PHE A O 1
ATOM 2820 N N . ALA A 1 352 ? -3.639 12.194 11.628 1.00 87.00 352 ALA A N 1
ATOM 2821 C CA . ALA A 1 352 ? -5.080 12.245 11.404 1.00 87.00 352 ALA A CA 1
ATOM 2822 C C . ALA A 1 352 ? -5.592 13.691 11.306 1.00 87.00 352 ALA A C 1
ATOM 2824 O O . ALA A 1 352 ? -6.352 14.018 10.393 1.00 87.00 352 ALA A O 1
ATOM 2825 N N . GLN A 1 353 ? -5.117 14.584 12.183 1.00 87.75 353 GLN A N 1
ATOM 2826 C CA . GLN A 1 353 ? -5.512 15.993 12.185 1.00 87.75 353 GLN A CA 1
ATOM 2827 C C . GLN A 1 353 ? -5.109 16.709 10.887 1.00 87.75 353 GLN A C 1
ATOM 2829 O O . GLN A 1 353 ? -5.932 17.401 10.285 1.00 87.75 353 GLN A O 1
ATOM 2834 N N . LYS A 1 354 ? -3.873 16.510 10.406 1.00 86.75 354 LYS A N 1
ATOM 2835 C CA . LYS A 1 354 ? -3.414 17.078 9.124 1.00 86.75 354 LYS A CA 1
ATOM 2836 C C . LYS A 1 354 ? -4.236 16.556 7.949 1.00 86.75 354 LYS A C 1
ATOM 2838 O O . LYS A 1 354 ? -4.648 17.334 7.090 1.00 86.75 354 LYS A O 1
ATOM 2843 N N . ARG A 1 355 ? -4.494 15.247 7.922 1.00 83.56 355 ARG A N 1
ATOM 2844 C CA . ARG A 1 355 ? -5.259 14.596 6.853 1.00 83.56 355 ARG A CA 1
ATOM 2845 C C . ARG A 1 355 ? -6.703 15.105 6.798 1.00 83.56 355 ARG A C 1
ATOM 2847 O O . ARG A 1 355 ? -7.219 15.371 5.713 1.00 83.56 355 ARG A O 1
ATOM 2854 N N . LEU A 1 356 ? -7.328 15.296 7.960 1.00 84.38 356 LEU A N 1
ATOM 2855 C CA . LEU A 1 356 ? -8.667 15.869 8.081 1.00 84.38 356 LEU A CA 1
ATOM 2856 C C . LEU A 1 356 ? -8.711 17.316 7.565 1.00 84.38 356 LEU A C 1
ATOM 2858 O O . LEU A 1 356 ? -9.568 17.652 6.750 1.00 84.38 356 LEU A O 1
ATOM 2862 N N . GLN A 1 357 ? -7.754 18.154 7.980 1.00 83.94 357 GLN A N 1
ATOM 2863 C CA . GLN A 1 357 ? -7.653 19.550 7.536 1.00 83.94 357 GLN A CA 1
ATOM 2864 C C . GLN A 1 357 ? -7.493 19.664 6.016 1.00 83.94 357 GLN A C 1
ATOM 2866 O O . GLN A 1 357 ? -8.184 20.461 5.386 1.00 83.94 357 GLN A O 1
ATOM 2871 N N . GLN A 1 358 ? -6.631 18.839 5.414 1.00 80.69 358 GLN A N 1
ATOM 2872 C CA . GLN A 1 358 ? -6.445 18.804 3.961 1.00 80.69 358 GLN A CA 1
ATOM 2873 C C . GLN A 1 358 ? -7.743 18.448 3.231 1.00 80.69 358 GLN A C 1
ATOM 2875 O O . GLN A 1 358 ? -8.113 19.128 2.277 1.00 80.69 358 GLN A O 1
ATOM 2880 N N . LYS A 1 359 ? -8.474 17.425 3.690 1.00 77.00 359 LYS A N 1
ATOM 2881 C CA . LYS A 1 359 ? -9.750 17.050 3.064 1.00 77.00 359 LYS A CA 1
ATOM 2882 C C . LYS A 1 359 ? -10.814 18.140 3.172 1.00 77.00 359 LYS A C 1
ATOM 2884 O O . LYS A 1 359 ? -11.518 18.368 2.195 1.00 77.00 359 LYS A O 1
ATOM 2889 N N . ILE A 1 360 ? -10.904 18.832 4.307 1.00 76.44 360 ILE A N 1
ATOM 2890 C CA . ILE A 1 360 ? -11.834 19.960 4.477 1.00 76.44 360 ILE A CA 1
ATOM 2891 C C . ILE A 1 360 ? -11.467 21.109 3.526 1.00 76.44 360 ILE A C 1
ATOM 2893 O O . ILE A 1 360 ? -12.344 21.668 2.872 1.00 76.44 360 ILE A O 1
ATOM 2897 N N . LEU A 1 361 ? -10.174 21.429 3.398 1.00 72.56 361 LEU A N 1
ATOM 2898 C CA . LEU A 1 361 ? -9.683 22.479 2.497 1.00 72.56 361 LEU A CA 1
ATOM 2899 C C . LEU A 1 361 ? -9.969 22.167 1.020 1.00 72.56 361 LEU A C 1
ATOM 2901 O O . LEU A 1 361 ? -10.410 23.046 0.286 1.00 72.56 361 LEU A O 1
ATOM 2905 N N . HIS A 1 362 ? -9.745 20.923 0.588 1.00 64.31 362 HIS A N 1
ATOM 2906 C CA . HIS A 1 362 ? -9.976 20.499 -0.796 1.00 64.31 362 HIS A CA 1
ATOM 2907 C C . HIS A 1 362 ? -11.462 20.249 -1.124 1.00 64.31 362 HIS A C 1
ATOM 2909 O O . HIS A 1 362 ? -11.864 20.412 -2.273 1.00 64.31 362 HIS A O 1
ATOM 2915 N N . GLY A 1 363 ? -12.286 19.876 -0.138 1.00 58.84 363 GLY A N 1
ATOM 2916 C CA . GLY A 1 363 ? -13.708 19.555 -0.321 1.00 58.84 363 GLY A CA 1
ATOM 2917 C C . GLY A 1 363 ? -14.623 20.759 -0.571 1.00 58.84 363 GLY A C 1
ATOM 2918 O O . GLY A 1 363 ? -15.702 20.587 -1.123 1.00 58.84 363 GLY A O 1
ATOM 2919 N N . ASN A 1 364 ? -14.196 21.984 -0.250 1.00 53.19 364 ASN A N 1
ATOM 2920 C CA . ASN A 1 364 ? -14.998 23.200 -0.458 1.00 53.19 364 ASN A CA 1
ATOM 2921 C C . ASN A 1 364 ? -15.108 23.656 -1.934 1.00 53.19 364 ASN A C 1
ATOM 2923 O O . ASN A 1 364 ? -15.711 24.694 -2.196 1.00 53.19 364 ASN A O 1
ATOM 2927 N N . GLN A 1 365 ? -14.533 22.920 -2.896 1.00 48.00 365 GLN A N 1
ATOM 2928 C CA . GLN A 1 365 ? -14.570 23.255 -4.332 1.00 48.00 365 GLN A CA 1
ATOM 2929 C C . GLN A 1 365 ? -15.546 22.406 -5.169 1.00 48.00 365 GLN A C 1
ATOM 2931 O O . GLN A 1 365 ? -15.749 22.715 -6.341 1.00 48.00 365 GLN A O 1
ATOM 2936 N N . GLN A 1 366 ? -16.177 21.374 -4.601 1.00 42.44 366 GLN A N 1
ATOM 2937 C CA . GLN A 1 366 ? -17.230 20.596 -5.266 1.00 42.44 366 GLN A CA 1
ATOM 2938 C C . GLN A 1 366 ? -18.463 20.542 -4.358 1.00 42.44 366 GLN A C 1
ATOM 2940 O O . GLN A 1 366 ? -18.376 20.111 -3.213 1.00 42.44 366 GLN A O 1
ATOM 2945 N N . GLU A 1 367 ? -19.593 21.043 -4.863 1.00 46.84 367 GLU A N 1
ATOM 2946 C CA . GLU A 1 367 ? -20.893 21.069 -4.185 1.00 46.84 367 GLU A CA 1
ATOM 2947 C C . GLU A 1 367 ? -21.249 19.720 -3.544 1.00 46.84 367 GLU A C 1
ATOM 2949 O O . GLU A 1 367 ? -21.106 18.691 -4.194 1.00 46.84 367 GLU A O 1
ATOM 2954 N N . ILE A 1 368 ? -21.795 19.741 -2.320 1.00 41.94 368 ILE A N 1
ATOM 2955 C CA . ILE A 1 368 ? -22.964 18.944 -1.905 1.00 41.94 368 ILE A CA 1
ATOM 2956 C C . ILE A 1 368 ? -23.602 19.612 -0.673 1.00 41.94 368 ILE A C 1
ATOM 2958 O O . ILE A 1 368 ? -22.949 19.980 0.301 1.00 41.94 368 ILE A O 1
ATOM 2962 N N . SER A 1 369 ? -24.924 19.742 -0.749 1.00 41.88 369 SER A N 1
ATOM 2963 C CA . SER A 1 369 ? -25.866 20.455 0.124 1.00 41.88 369 SER A CA 1
ATOM 2964 C C . SER A 1 369 ? -26.042 19.870 1.546 1.00 41.88 369 SER A C 1
ATOM 2966 O O . SER A 1 369 ? -27.124 19.924 2.129 1.00 41.88 369 SER A O 1
ATOM 2968 N N . THR A 1 370 ? -25.004 19.282 2.148 1.00 51.72 370 THR A N 1
ATOM 2969 C CA . THR A 1 370 ? -25.089 18.657 3.480 1.00 51.72 370 THR A CA 1
ATOM 2970 C C . THR A 1 370 ? -24.074 19.260 4.448 1.00 51.72 370 THR A C 1
ATOM 2972 O O . THR A 1 370 ? -22.875 19.178 4.204 1.00 51.72 370 THR A O 1
ATOM 2975 N N . ARG A 1 371 ? -24.540 19.831 5.573 1.00 54.12 371 ARG A N 1
ATOM 2976 C CA . ARG A 1 371 ? -23.674 20.302 6.678 1.00 54.12 371 ARG A CA 1
ATOM 2977 C C . ARG A 1 371 ? -22.630 19.226 7.061 1.00 54.12 371 ARG A C 1
ATOM 2979 O O . ARG A 1 371 ? -22.999 18.062 7.148 1.00 54.12 371 ARG A O 1
ATOM 2986 N N . PRO A 1 372 ? -21.358 19.558 7.312 1.00 63.50 372 PRO A N 1
ATOM 2987 C CA . PRO A 1 372 ? -20.368 18.564 7.734 1.00 63.50 372 PRO A CA 1
ATOM 2988 C C . PRO A 1 372 ? -20.701 17.999 9.127 1.00 63.50 372 PRO A C 1
ATOM 2990 O O . PRO A 1 372 ? -21.256 18.716 9.963 1.00 63.50 372 PRO A O 1
ATOM 2993 N N . SER A 1 373 ? -20.356 16.730 9.391 1.00 70.06 373 SER A N 1
ATOM 2994 C CA . SER A 1 373 ? -20.376 16.184 10.758 1.00 70.06 373 SER A CA 1
ATOM 2995 C C . SER A 1 373 ? -19.438 17.003 11.647 1.00 70.06 373 SER A C 1
ATOM 2997 O O . SER A 1 373 ? -18.381 17.455 11.199 1.00 70.06 373 SER A O 1
ATOM 2999 N N . LYS A 1 374 ? -19.805 17.199 12.915 1.00 87.62 374 LYS A N 1
ATOM 3000 C CA . LYS A 1 374 ? -18.919 17.851 13.885 1.00 87.62 374 LYS A CA 1
ATOM 3001 C C . LYS A 1 374 ? -17.861 16.839 14.328 1.00 87.62 374 LYS A C 1
ATOM 3003 O O . LYS A 1 374 ? -18.215 15.786 14.845 1.00 87.62 374 LYS A O 1
ATOM 3008 N N . ILE A 1 375 ? -16.584 17.136 14.088 1.00 92.38 375 ILE A N 1
ATOM 3009 C CA . ILE A 1 375 ? -15.468 16.208 14.328 1.00 92.38 375 ILE A CA 1
ATOM 3010 C C . ILE A 1 375 ? -14.513 16.818 15.353 1.00 92.38 375 ILE A C 1
ATOM 3012 O O . ILE A 1 375 ? -14.038 17.939 15.163 1.00 92.38 375 ILE A O 1
ATOM 3016 N N . SER A 1 376 ? -14.192 16.068 16.405 1.00 95.00 376 SER A N 1
ATOM 3017 C CA . SER A 1 376 ? -13.217 16.455 17.431 1.00 95.00 376 SER A CA 1
ATOM 3018 C C . SER A 1 376 ? -12.238 15.309 17.683 1.00 95.00 376 SER A C 1
ATOM 3020 O O . SER A 1 376 ? -12.663 14.185 17.925 1.00 95.00 376 SER A O 1
ATOM 3022 N N . LEU A 1 377 ? -10.928 15.570 17.603 1.00 96.12 377 LEU A N 1
ATOM 3023 C CA . LEU A 1 377 ? -9.876 14.559 17.775 1.00 96.12 377 LEU A CA 1
ATOM 3024 C C . LEU A 1 377 ? -8.948 14.935 18.931 1.00 96.12 377 LEU A C 1
ATOM 3026 O O . LEU A 1 377 ? -8.344 16.009 18.917 1.00 96.12 377 LEU A O 1
ATOM 3030 N N . PHE A 1 378 ? -8.765 14.023 19.882 1.00 97.44 378 PHE A N 1
ATOM 3031 C CA . PHE A 1 378 ? -7.991 14.248 21.100 1.00 97.44 378 PHE A CA 1
ATOM 3032 C C . PHE A 1 378 ? -6.853 13.236 21.267 1.00 97.44 378 PHE A C 1
ATOM 3034 O O . PHE A 1 378 ? -6.952 12.081 20.849 1.00 97.44 378 PHE A O 1
ATOM 3041 N N . CYS A 1 379 ? -5.768 13.688 21.899 1.00 96.81 379 CYS A N 1
ATOM 3042 C CA . CYS A 1 379 ? -4.639 12.852 22.294 1.00 96.81 379 CYS A CA 1
ATOM 3043 C C . CYS A 1 379 ? -4.744 12.558 23.800 1.00 96.81 379 CYS A C 1
ATOM 3045 O O . CYS A 1 379 ? -4.361 13.400 24.612 1.00 96.81 379 CYS A O 1
ATOM 3047 N N . ALA A 1 380 ? -5.304 11.408 24.176 1.00 96.75 380 ALA A N 1
ATOM 3048 C CA . ALA A 1 380 ? -5.542 11.013 25.567 1.00 96.75 380 ALA A CA 1
ATOM 3049 C C . ALA A 1 380 ? -5.592 9.481 25.717 1.00 96.75 380 ALA A C 1
ATOM 3051 O O . ALA A 1 380 ? -5.701 8.751 24.732 1.00 96.75 380 ALA A O 1
ATOM 3052 N N . ASP A 1 381 ? -5.522 8.985 26.955 1.00 96.31 381 ASP A N 1
ATOM 3053 C CA . ASP A 1 381 ? -5.626 7.552 27.244 1.00 96.31 381 ASP A CA 1
ATOM 3054 C C . ASP A 1 381 ? -7.090 7.090 27.228 1.00 96.31 381 ASP A C 1
ATOM 3056 O O . ASP A 1 381 ? -7.840 7.292 28.184 1.00 96.31 381 ASP A O 1
ATOM 3060 N N . ALA A 1 382 ? -7.505 6.455 26.131 1.00 96.00 382 ALA A N 1
ATOM 3061 C CA . ALA A 1 382 ? -8.858 5.928 25.962 1.00 96.00 382 ALA A CA 1
ATOM 3062 C C . ALA A 1 382 ? -9.231 4.842 26.993 1.00 96.00 382 ALA A C 1
ATOM 3064 O O . ALA A 1 382 ? -10.417 4.633 27.245 1.00 96.00 382 ALA A O 1
ATOM 3065 N N . ALA A 1 383 ? -8.251 4.174 27.615 1.00 95.06 383 ALA A N 1
ATOM 3066 C CA . ALA A 1 383 ? -8.504 3.164 28.639 1.00 95.06 383 ALA A CA 1
ATOM 3067 C C . ALA A 1 383 ? -8.918 3.766 29.985 1.00 95.06 383 ALA A C 1
ATOM 3069 O O . ALA A 1 383 ? -9.547 3.078 30.790 1.00 95.06 383 ALA A O 1
ATOM 3070 N N . ARG A 1 384 ? -8.573 5.039 30.228 1.00 96.25 384 ARG A N 1
ATOM 3071 C CA . ARG A 1 384 ? -8.706 5.693 31.534 1.00 96.25 384 ARG A CA 1
ATOM 3072 C C . ARG A 1 384 ? -9.468 7.020 31.452 1.00 96.25 384 ARG A C 1
ATOM 3074 O O . ARG A 1 384 ? -8.852 8.081 31.598 1.00 96.25 384 ARG A O 1
ATOM 3081 N N . PRO A 1 385 ? -10.803 6.986 31.274 1.00 95.50 385 PRO A N 1
ATOM 3082 C CA . PRO A 1 385 ? -11.655 8.176 31.291 1.00 95.50 385 PRO A CA 1
ATOM 3083 C C . PRO A 1 385 ? -11.439 9.109 32.483 1.00 95.50 385 PRO A C 1
ATOM 3085 O O . PRO A 1 385 ? -11.524 10.324 32.339 1.00 95.50 385 PRO A O 1
ATOM 3088 N N . SER A 1 386 ? -11.092 8.562 33.652 1.00 94.19 386 SER A N 1
ATOM 3089 C CA . SER A 1 386 ? -10.766 9.343 34.856 1.00 94.19 386 SER A CA 1
ATOM 3090 C C . SER A 1 386 ? -9.565 10.287 34.704 1.00 94.19 386 SER A C 1
ATOM 3092 O O . SER A 1 386 ? -9.388 11.186 35.523 1.00 94.19 386 SER A O 1
ATOM 3094 N N . THR A 1 387 ? -8.729 10.085 33.683 1.00 96.31 387 THR A N 1
ATOM 3095 C CA . THR A 1 387 ? -7.518 10.879 33.421 1.00 96.31 387 THR A CA 1
ATOM 3096 C C . THR A 1 387 ? -7.685 11.886 32.285 1.00 96.31 387 THR A C 1
ATOM 3098 O O . THR A 1 387 ? -6.729 12.581 31.938 1.00 96.31 387 THR A O 1
ATOM 3101 N N . TRP A 1 388 ? -8.868 11.955 31.669 1.00 96.56 388 TRP A N 1
ATOM 3102 C CA . TRP A 1 388 ? -9.090 12.828 30.525 1.00 96.56 388 TRP A CA 1
ATOM 3103 C C . TRP A 1 388 ? -9.031 14.312 30.909 1.00 96.56 388 TRP A C 1
ATOM 3105 O O . TRP A 1 388 ? -9.593 14.700 31.934 1.00 96.56 388 TRP A O 1
ATOM 3115 N N . PRO A 1 389 ? -8.391 15.159 30.078 1.00 95.44 389 PRO A N 1
ATOM 3116 C CA . PRO A 1 389 ? -8.420 16.605 30.268 1.00 95.44 389 PRO A CA 1
ATOM 3117 C C . PRO A 1 389 ? -9.849 17.160 30.254 1.00 95.44 389 PRO A C 1
ATOM 3119 O O . PRO A 1 389 ? -10.712 16.649 29.535 1.00 95.44 389 PRO A O 1
ATOM 3122 N N . ASP A 1 390 ? -10.068 18.275 30.955 1.00 94.69 390 ASP A N 1
ATOM 3123 C CA . ASP A 1 390 ? -11.377 18.941 31.050 1.00 94.69 390 ASP A CA 1
ATOM 3124 C C . ASP A 1 390 ? -11.997 19.255 29.682 1.00 94.69 390 ASP A C 1
ATOM 3126 O O . ASP A 1 390 ? -13.212 19.188 29.519 1.00 94.69 390 ASP A O 1
ATOM 3130 N N . GLU A 1 391 ? -11.171 19.555 28.675 1.00 95.62 391 GLU A N 1
ATOM 3131 C CA . GLU A 1 391 ? -11.619 19.805 27.302 1.00 95.62 391 GLU A CA 1
ATOM 3132 C C . GLU A 1 391 ? -12.312 18.582 26.678 1.00 95.62 391 GLU A C 1
ATOM 3134 O O . GLU A 1 391 ? -13.367 18.718 26.051 1.00 95.62 391 GLU A O 1
ATOM 3139 N N . VAL A 1 392 ? -11.755 17.384 26.884 1.00 94.62 392 VAL A N 1
ATOM 3140 C CA . VAL A 1 392 ? -12.317 16.121 26.380 1.00 94.62 392 VAL A CA 1
ATOM 3141 C C . VAL A 1 392 ? -13.633 15.834 27.091 1.00 94.62 392 VAL A C 1
ATOM 3143 O O . VAL A 1 392 ? -14.654 15.597 26.445 1.00 94.62 392 VAL A O 1
ATOM 3146 N N . THR A 1 393 ? -13.619 15.927 28.421 1.00 93.25 393 THR A N 1
ATOM 3147 C CA . THR A 1 393 ? -14.789 15.699 29.272 1.00 93.25 393 THR A CA 1
ATOM 3148 C C . THR A 1 393 ? -15.921 16.651 28.900 1.00 93.25 393 THR A C 1
ATOM 3150 O O . THR A 1 393 ? -17.033 16.205 28.625 1.00 93.25 393 THR A O 1
ATOM 3153 N N . LYS A 1 394 ? -15.645 17.954 28.787 1.00 93.81 394 LYS A N 1
ATOM 3154 C CA . LYS A 1 394 ? -16.633 18.959 28.381 1.00 93.81 394 LYS A CA 1
ATOM 3155 C C . LYS A 1 394 ? -17.211 18.667 26.995 1.00 93.81 394 LYS A C 1
ATOM 3157 O O . LYS A 1 394 ? -18.427 18.668 26.833 1.00 93.81 394 LYS A O 1
ATOM 3162 N N . THR A 1 395 ? -16.355 18.351 26.021 1.00 95.25 395 THR A N 1
ATOM 3163 C CA . THR A 1 395 ? -16.794 18.025 24.655 1.00 95.25 395 THR A CA 1
ATOM 3164 C C . THR A 1 395 ? -17.730 16.816 24.641 1.00 95.25 395 THR A C 1
ATOM 3166 O O . THR A 1 395 ? -18.751 16.846 23.957 1.00 95.25 395 THR A O 1
ATOM 3169 N N . LEU A 1 396 ? -17.429 15.773 25.422 1.00 93.44 396 LEU A N 1
ATOM 3170 C CA . LEU A 1 396 ? -18.287 14.594 25.552 1.00 93.44 396 LEU A CA 1
ATOM 3171 C C . LEU A 1 396 ? -19.608 14.903 26.260 1.00 93.44 396 LEU A C 1
ATOM 3173 O O . LEU A 1 396 ? -20.657 14.477 25.780 1.00 93.44 396 LEU A O 1
ATOM 3177 N N . HIS A 1 397 ? -19.574 15.663 27.357 1.00 90.50 397 HIS A N 1
ATOM 3178 C CA . HIS A 1 397 ? -20.778 16.081 28.079 1.00 90.50 397 HIS A CA 1
ATOM 3179 C C . HIS A 1 397 ? -21.753 16.845 27.177 1.00 90.50 397 HIS A C 1
ATOM 3181 O O . HIS A 1 397 ? -22.952 16.547 27.191 1.00 90.50 397 HIS A O 1
ATOM 3187 N N . ASP A 1 398 ? -21.230 17.766 26.367 1.00 90.25 398 ASP A N 1
ATOM 3188 C CA . ASP A 1 398 ? -22.014 18.556 25.420 1.00 90.25 398 ASP A CA 1
ATOM 3189 C C . ASP A 1 398 ? -22.554 17.677 24.277 1.00 90.25 398 ASP A C 1
ATOM 3191 O O . ASP A 1 398 ? -23.750 17.703 23.971 1.00 90.25 398 ASP A O 1
ATOM 3195 N N . ALA A 1 399 ? -21.690 16.857 23.668 1.00 90.88 399 ALA A N 1
ATOM 3196 C CA . ALA A 1 399 ? -22.033 16.036 22.509 1.00 90.88 399 ALA A CA 1
ATOM 3197 C C . ALA A 1 399 ? -23.063 14.944 22.826 1.00 90.88 399 ALA A C 1
ATOM 3199 O O . ALA A 1 399 ? -24.041 14.804 22.091 1.00 90.88 399 ALA A O 1
ATOM 3200 N N . PHE A 1 400 ? -22.864 14.201 23.922 1.00 90.62 400 PHE A N 1
ATOM 3201 C CA . PHE A 1 400 ? -23.728 13.093 24.355 1.00 90.62 400 PHE A CA 1
ATOM 3202 C C . PHE A 1 400 ? -24.951 13.560 25.157 1.00 90.62 400 PHE A C 1
ATOM 3204 O O . PHE A 1 400 ? -25.796 12.736 25.526 1.00 90.62 400 PHE A O 1
ATOM 3211 N N . SER A 1 401 ? -25.054 14.867 25.434 1.00 85.19 401 SER A N 1
ATOM 3212 C CA . SER A 1 401 ? -26.134 15.473 26.222 1.00 85.19 401 SER A CA 1
ATOM 3213 C C . SER A 1 401 ? -26.376 14.699 27.522 1.00 85.19 401 SER A C 1
ATOM 3215 O O . SER A 1 401 ? -27.483 14.246 27.797 1.00 85.19 401 SER A O 1
ATOM 3217 N N . ILE A 1 402 ? -25.308 14.491 28.300 1.00 77.69 402 ILE A N 1
ATOM 3218 C CA . ILE A 1 402 ? -25.290 13.566 29.452 1.00 77.69 402 ILE A CA 1
ATOM 3219 C C . ILE A 1 402 ? -26.358 13.924 30.505 1.00 77.69 402 ILE A C 1
ATOM 3221 O O . ILE A 1 402 ? -26.939 13.039 31.136 1.00 77.69 402 ILE A O 1
ATOM 3225 N N . ASN A 1 403 ? -26.666 15.215 30.644 1.00 75.31 403 ASN A N 1
ATOM 3226 C CA . ASN A 1 403 ? -27.657 15.727 31.595 1.00 75.31 403 ASN A CA 1
ATOM 3227 C C . ASN A 1 403 ? -29.098 15.739 31.052 1.00 75.31 403 ASN A C 1
ATOM 3229 O O . ASN A 1 403 ? -30.011 16.094 31.792 1.00 75.31 403 ASN A O 1
ATOM 3233 N N . ASP A 1 404 ? -29.315 15.361 29.790 1.00 75.19 404 ASP A N 1
ATOM 3234 C CA . ASP A 1 404 ? -30.635 15.323 29.163 1.00 75.19 404 ASP A CA 1
ATOM 3235 C C . ASP A 1 404 ? -31.088 13.870 28.964 1.00 75.19 404 ASP A C 1
ATOM 3237 O O . ASP A 1 404 ? -30.674 13.167 28.035 1.00 75.19 404 ASP A O 1
ATOM 3241 N N . SER A 1 405 ? -31.939 13.399 29.877 1.00 60.75 405 SER A N 1
ATOM 3242 C CA . SER A 1 405 ? -32.516 12.053 29.827 1.00 60.75 405 SER A CA 1
ATOM 3243 C C . SER A 1 405 ? -33.610 11.893 28.767 1.00 60.75 405 SER A C 1
ATOM 3245 O O . SER A 1 405 ? -34.038 10.768 28.540 1.00 60.75 405 SER A O 1
ATOM 3247 N N . ASN A 1 406 ? -34.063 12.980 28.131 1.00 60.62 406 ASN A N 1
ATOM 3248 C CA . ASN A 1 406 ? -35.150 12.981 27.146 1.00 60.62 406 ASN A CA 1
ATOM 3249 C C . ASN A 1 406 ? -34.664 13.292 25.721 1.00 60.62 406 ASN A C 1
ATOM 3251 O O . ASN A 1 406 ? -35.471 13.564 24.829 1.00 60.62 406 ASN A O 1
ATOM 3255 N N . SER A 1 407 ? -33.349 13.262 25.484 1.00 65.94 407 SER A N 1
ATOM 3256 C CA . SER A 1 407 ? -32.804 13.576 24.169 1.00 65.94 407 SER A CA 1
ATOM 3257 C C . SER A 1 407 ? -33.127 12.474 23.151 1.00 65.94 407 SER A C 1
ATOM 3259 O O . SER A 1 407 ? -32.894 11.286 23.377 1.00 65.94 407 SER A O 1
ATOM 3261 N N . ASN A 1 408 ? -33.651 12.874 21.988 1.00 79.19 408 ASN A N 1
ATOM 3262 C CA . ASN A 1 408 ? -33.911 11.990 20.849 1.00 79.19 408 ASN A CA 1
ATOM 3263 C C . ASN A 1 408 ? -32.591 11.628 20.128 1.00 79.19 408 ASN A C 1
ATOM 3265 O O . ASN A 1 408 ? -32.355 12.036 18.986 1.00 79.19 408 ASN A O 1
ATOM 3269 N N . MET A 1 409 ? -31.689 10.939 20.837 1.00 86.44 409 MET A N 1
ATOM 3270 C CA . MET A 1 409 ? -30.307 10.678 20.428 1.00 86.44 409 MET A CA 1
ATOM 3271 C C . MET A 1 409 ? -29.930 9.203 20.574 1.00 86.44 409 MET A C 1
ATOM 3273 O O . MET A 1 409 ? -30.238 8.562 21.576 1.00 86.44 409 MET A O 1
ATOM 3277 N N . GLU A 1 410 ? -29.177 8.696 19.605 1.00 90.69 410 GLU A N 1
ATOM 3278 C CA . GLU A 1 410 ? -28.497 7.408 19.686 1.00 90.69 410 GLU A CA 1
ATOM 3279 C C . GLU A 1 410 ? -27.005 7.627 19.959 1.00 90.69 410 GLU A C 1
ATOM 3281 O O . GLU A 1 410 ? -26.329 8.425 19.300 1.00 90.69 410 GLU A O 1
ATOM 3286 N N . ARG A 1 411 ? -26.496 6.921 20.966 1.00 94.25 411 ARG A N 1
ATOM 3287 C CA . ARG A 1 411 ? -25.158 7.120 21.520 1.00 94.25 411 ARG A CA 1
ATOM 3288 C C . ARG A 1 411 ? -24.328 5.872 21.268 1.00 94.25 411 ARG A C 1
ATOM 3290 O O . ARG A 1 411 ? -24.777 4.770 21.580 1.00 94.25 411 ARG A O 1
ATOM 3297 N N . TYR A 1 412 ? -23.128 6.042 20.724 1.00 96.69 412 TYR A N 1
ATOM 3298 C CA . TYR A 1 412 ? -22.246 4.936 20.368 1.00 96.69 412 TYR A CA 1
ATOM 3299 C C . TYR A 1 412 ? -20.830 5.164 20.883 1.00 96.69 412 TYR A C 1
ATOM 3301 O O . TYR A 1 412 ? -20.293 6.269 20.812 1.00 96.69 412 TYR A O 1
ATOM 3309 N N . VAL A 1 413 ? -20.215 4.090 21.362 1.00 98.12 413 VAL A N 1
ATOM 3310 C CA . VAL A 1 413 ? -18.785 4.002 21.648 1.00 98.12 413 VAL A CA 1
ATOM 3311 C C . VAL A 1 413 ? -18.223 2.890 20.783 1.00 98.12 413 VAL A C 1
ATOM 3313 O O . VAL A 1 413 ? -18.799 1.806 20.724 1.00 98.12 413 VAL A O 1
ATOM 3316 N N . MET A 1 414 ? -17.112 3.150 20.106 1.00 97.50 414 MET A N 1
ATOM 3317 C CA . MET A 1 414 ? -16.500 2.202 19.193 1.00 97.50 414 MET A CA 1
ATOM 3318 C C . MET A 1 414 ? -15.042 1.943 19.537 1.00 97.50 414 MET A C 1
ATOM 3320 O O . MET A 1 414 ? -14.301 2.876 19.825 1.00 97.50 414 MET A O 1
ATOM 3324 N N . GLY A 1 415 ? -14.630 0.680 19.468 1.00 96.25 415 GLY A N 1
ATOM 3325 C CA . GLY A 1 415 ? -13.235 0.276 19.578 1.00 96.25 415 GLY A CA 1
ATOM 3326 C C . GLY A 1 415 ? -12.889 -0.784 18.539 1.00 96.25 415 GLY A C 1
ATOM 3327 O O . GLY A 1 415 ? -13.211 -1.956 18.719 1.00 96.25 415 GLY A O 1
ATOM 3328 N N . LEU A 1 416 ? -12.224 -0.385 17.457 1.00 92.62 416 LEU A N 1
ATOM 3329 C CA . LEU A 1 416 ? -11.767 -1.302 16.412 1.00 92.62 416 LEU A CA 1
ATOM 3330 C C . LEU A 1 416 ? -10.291 -1.628 16.612 1.00 92.62 416 LEU A C 1
ATOM 3332 O O . LEU A 1 416 ? -9.461 -0.728 16.555 1.00 92.62 416 LEU A O 1
ATOM 3336 N N . ASP A 1 417 ? -9.979 -2.904 16.848 1.00 89.12 417 ASP A N 1
ATOM 3337 C CA . ASP A 1 417 ? -8.598 -3.412 16.927 1.00 89.12 417 ASP A CA 1
ATOM 3338 C C . ASP A 1 417 ? -7.721 -2.668 17.960 1.00 89.12 417 ASP A C 1
ATOM 3340 O O . ASP A 1 417 ? -6.561 -2.338 17.735 1.00 89.12 417 ASP A O 1
ATOM 3344 N N . THR A 1 418 ? -8.324 -2.328 19.102 1.00 92.31 418 THR A N 1
ATOM 3345 C CA . THR A 1 418 ? -7.779 -1.335 20.052 1.00 92.31 418 THR A CA 1
ATOM 3346 C C . THR A 1 418 ? -7.954 -1.743 21.513 1.00 92.31 418 THR A C 1
ATOM 3348 O O . THR A 1 418 ? -7.031 -1.630 22.318 1.00 92.31 418 THR A O 1
ATOM 3351 N N . LEU A 1 419 ? -9.112 -2.298 21.879 1.00 94.88 419 LEU A N 1
ATOM 3352 C CA . LEU A 1 419 ? -9.486 -2.515 23.276 1.00 94.88 419 LEU A CA 1
ATOM 3353 C C . LEU A 1 419 ? -8.576 -3.530 23.994 1.00 94.88 419 LEU A C 1
ATOM 3355 O O . LEU A 1 419 ? -8.318 -3.386 25.188 1.00 94.88 419 LEU A O 1
ATOM 3359 N N . TYR A 1 420 ? -8.022 -4.525 23.292 1.00 90.94 420 TYR A N 1
ATOM 3360 C CA . TYR A 1 420 ? -7.051 -5.460 23.880 1.00 90.94 420 TYR A CA 1
ATOM 3361 C C . TYR A 1 420 ? -5.698 -4.823 24.234 1.00 90.94 420 TYR A C 1
ATOM 3363 O O . TYR A 1 420 ? -4.942 -5.403 25.017 1.00 90.94 420 TYR A O 1
ATOM 3371 N N . HIS A 1 421 ? -5.404 -3.613 23.754 1.00 91.25 421 HIS A N 1
ATOM 3372 C CA . HIS A 1 421 ? -4.220 -2.851 24.158 1.00 91.25 421 HIS A CA 1
ATOM 3373 C C . HIS A 1 421 ? -4.404 -2.088 25.481 1.00 91.25 421 HIS A C 1
ATOM 3375 O O . HIS A 1 421 ? -3.429 -1.586 26.037 1.00 91.25 421 HIS A O 1
ATOM 3381 N N . PHE A 1 422 ? -5.629 -1.992 26.010 1.00 94.25 422 PHE A N 1
ATOM 3382 C CA . PHE A 1 422 ? -5.950 -1.076 27.107 1.00 94.25 422 PHE A CA 1
ATOM 3383 C C . PHE A 1 422 ? -5.305 -1.489 28.427 1.00 94.25 422 PHE A C 1
ATOM 3385 O O . PHE A 1 422 ? -5.468 -2.618 28.885 1.00 94.25 422 PHE A O 1
ATOM 3392 N N . TYR A 1 423 ? -4.622 -0.559 29.089 1.00 90.81 423 TYR A N 1
ATOM 3393 C CA . TYR A 1 423 ? -3.983 -0.811 30.376 1.00 90.81 423 TYR A CA 1
ATOM 3394 C C . TYR A 1 423 ? -4.616 0.053 31.481 1.00 90.81 423 TYR A C 1
ATOM 3396 O O . TYR A 1 423 ? -4.749 1.261 31.295 1.00 90.81 423 TYR A O 1
ATOM 3404 N N . PRO A 1 424 ? -4.981 -0.518 32.647 1.00 90.75 424 PRO A N 1
ATOM 3405 C CA . PRO A 1 424 ? -4.781 -1.913 33.056 1.00 90.75 424 PRO A CA 1
ATOM 3406 C C . PRO A 1 424 ? -5.834 -2.901 32.519 1.00 90.75 424 PRO A C 1
ATOM 3408 O O . PRO A 1 424 ? -5.583 -4.101 32.550 1.00 90.75 424 PRO A O 1
ATOM 3411 N N . SER A 1 425 ? -7.008 -2.432 32.073 1.00 93.19 425 SER A N 1
ATOM 3412 C CA . SER A 1 425 ? -8.065 -3.273 31.483 1.00 93.19 425 SER A CA 1
ATOM 3413 C C . SER A 1 425 ? -9.113 -2.433 30.736 1.00 93.19 425 SER A C 1
ATOM 3415 O O . SER A 1 425 ? -9.142 -1.212 30.872 1.00 93.19 425 SER A O 1
ATOM 3417 N N . ARG A 1 426 ? -10.047 -3.088 30.033 1.00 94.88 426 ARG A N 1
ATOM 3418 C CA . ARG A 1 426 ? -11.212 -2.455 29.375 1.00 94.88 426 ARG A CA 1
ATOM 3419 C C . ARG A 1 426 ? -12.347 -2.054 30.337 1.00 94.88 426 ARG A C 1
ATOM 3421 O O . ARG A 1 426 ? -13.309 -1.409 29.934 1.00 94.88 426 ARG A O 1
ATOM 3428 N N . ARG A 1 427 ? -12.273 -2.447 31.614 1.00 95.69 427 ARG A N 1
ATOM 3429 C CA . ARG A 1 427 ? -13.399 -2.342 32.563 1.00 95.69 427 ARG A CA 1
ATOM 3430 C C . ARG A 1 427 ? -13.825 -0.900 32.836 1.00 95.69 427 ARG A C 1
ATOM 3432 O O . ARG A 1 427 ? -15.017 -0.616 32.898 1.00 95.69 427 ARG A O 1
ATOM 3439 N N . GLU A 1 428 ? -12.861 0.009 32.988 1.00 96.38 428 GLU A N 1
ATOM 3440 C CA . GLU A 1 428 ? -13.148 1.421 33.273 1.00 96.38 428 GLU A CA 1
ATOM 3441 C C . GLU A 1 428 ? -13.905 2.069 32.109 1.00 96.38 428 GLU A C 1
ATOM 3443 O O . GLU A 1 428 ? -14.948 2.689 32.323 1.00 96.38 428 GLU A O 1
ATOM 3448 N N . ILE A 1 429 ? -13.439 1.852 30.874 1.00 97.12 429 ILE A N 1
ATOM 3449 C CA . ILE A 1 429 ? -14.095 2.405 29.689 1.00 97.12 429 ILE A CA 1
ATOM 3450 C C . ILE A 1 429 ? -15.464 1.768 29.428 1.00 97.12 429 ILE A C 1
ATOM 3452 O O . ILE A 1 429 ? -16.382 2.485 29.041 1.00 97.12 429 ILE A O 1
ATOM 3456 N N . PHE A 1 430 ? -15.662 0.471 29.693 1.00 97.81 430 PHE A N 1
ATOM 3457 C CA . PHE A 1 430 ? -16.985 -0.159 29.574 1.00 97.81 430 PHE A CA 1
ATOM 3458 C C . PHE A 1 430 ? -17.976 0.441 30.564 1.00 97.81 430 PHE A C 1
ATOM 3460 O O . PHE A 1 430 ? -19.071 0.848 30.174 1.00 97.81 430 PHE A O 1
ATOM 3467 N N . LYS A 1 431 ? -17.566 0.582 31.830 1.00 97.38 431 LYS A N 1
ATOM 3468 C CA . LYS A 1 431 ? -18.395 1.214 32.856 1.00 97.38 431 LYS A CA 1
ATOM 3469 C C . LYS A 1 431 ? -18.724 2.660 32.494 1.00 97.38 431 LYS A C 1
ATOM 3471 O O . LYS A 1 431 ? -19.871 3.066 32.637 1.00 97.38 431 LYS A O 1
ATOM 3476 N N . TYR A 1 432 ? -17.751 3.423 31.997 1.00 96.81 432 TYR A N 1
ATOM 3477 C CA . TYR A 1 432 ? -17.974 4.794 31.539 1.00 96.81 432 TYR A CA 1
ATOM 3478 C C . TYR A 1 432 ? -18.950 4.850 30.351 1.00 96.81 432 TYR A C 1
ATOM 3480 O O . TYR A 1 432 ? -19.902 5.631 30.367 1.00 96.81 432 TYR A O 1
ATOM 3488 N N . SER A 1 433 ? -18.773 3.971 29.362 1.00 96.44 433 SER A N 1
ATOM 3489 C CA . SER A 1 433 ? -19.622 3.882 28.164 1.00 96.44 433 SER A CA 1
ATOM 3490 C C . SER A 1 433 ? -21.085 3.599 28.511 1.00 96.44 433 SER A C 1
ATOM 3492 O O . SER A 1 433 ? -21.980 4.271 28.003 1.00 96.44 433 SER A O 1
ATOM 3494 N N . HIS A 1 434 ? -21.334 2.659 29.423 1.00 96.38 434 HIS A N 1
ATOM 3495 C CA . HIS A 1 434 ? -22.688 2.316 29.847 1.00 96.38 434 HIS A CA 1
ATOM 3496 C C . HIS A 1 434 ? -23.262 3.328 30.850 1.00 96.38 434 HIS A C 1
ATOM 3498 O O . HIS A 1 434 ? -24.304 3.934 30.616 1.00 96.38 434 HIS A O 1
ATOM 3504 N N . SER A 1 435 ? -22.568 3.544 31.971 1.00 93.75 435 SER A N 1
ATOM 3505 C CA . SER A 1 435 ? -23.123 4.260 33.128 1.00 93.75 435 SER A CA 1
ATOM 3506 C C . SER A 1 435 ? -23.160 5.777 32.940 1.00 93.75 435 SER A C 1
ATOM 3508 O O . SER A 1 435 ? -24.051 6.434 33.474 1.00 93.75 435 SER A O 1
ATOM 3510 N N . ILE A 1 436 ? -22.185 6.340 32.218 1.00 93.31 436 ILE A N 1
ATOM 3511 C CA . ILE A 1 436 ? -22.051 7.791 32.032 1.00 93.31 436 ILE A CA 1
ATOM 3512 C C . ILE A 1 436 ? -22.574 8.199 30.659 1.00 93.31 436 ILE A C 1
ATOM 3514 O O . ILE A 1 436 ? -23.438 9.068 30.563 1.00 93.31 436 ILE A O 1
ATOM 3518 N N . LEU A 1 437 ? -22.086 7.550 29.598 1.00 94.00 437 LEU A N 1
ATOM 3519 C CA . LEU A 1 437 ? -22.482 7.898 28.235 1.00 94.00 437 LEU A CA 1
ATOM 3520 C C . LEU A 1 437 ? -23.801 7.260 27.799 1.00 94.00 437 LEU A C 1
ATOM 3522 O O . LEU A 1 437 ? -24.359 7.731 26.816 1.00 94.00 437 LEU A O 1
ATOM 3526 N N . ARG A 1 438 ? -24.315 6.224 28.481 1.00 94.25 438 ARG A N 1
ATOM 3527 C CA . ARG A 1 438 ? -25.516 5.472 28.058 1.00 94.25 438 ARG A CA 1
ATOM 3528 C C . ARG A 1 438 ? -25.446 5.084 26.577 1.00 94.25 438 ARG A C 1
ATOM 3530 O O . ARG A 1 438 ? -26.380 5.324 25.812 1.00 94.25 438 ARG A O 1
ATOM 3537 N N . ALA A 1 439 ? -24.292 4.563 26.168 1.00 95.69 439 ALA A N 1
ATOM 3538 C CA . ALA A 1 439 ? -23.959 4.325 24.773 1.00 95.69 439 ALA A CA 1
ATOM 3539 C C . ALA A 1 439 ? -23.884 2.837 24.426 1.00 95.69 439 ALA A C 1
ATOM 3541 O O . ALA A 1 439 ? -23.384 2.019 25.201 1.00 95.69 439 ALA A O 1
ATOM 3542 N N . ASN A 1 440 ? -24.323 2.506 23.214 1.00 97.31 440 ASN A N 1
ATOM 3543 C CA . ASN A 1 440 ? -24.115 1.198 22.609 1.00 97.31 440 ASN A CA 1
ATOM 3544 C C . ASN A 1 440 ? -22.621 1.002 22.322 1.00 97.31 440 ASN A C 1
ATOM 3546 O O . ASN A 1 440 ? -21.982 1.888 21.750 1.00 97.31 440 ASN A O 1
ATOM 3550 N N . LEU A 1 441 ? -22.069 -0.155 22.678 1.00 98.00 441 LEU A N 1
ATOM 3551 C CA . LEU A 1 441 ? -20.688 -0.515 22.371 1.00 98.00 441 LEU A CA 1
ATOM 3552 C C . LEU A 1 441 ? -20.618 -1.243 21.026 1.00 98.00 441 LEU A C 1
ATOM 3554 O O . LEU A 1 441 ? -21.349 -2.207 20.804 1.00 98.00 441 LEU A O 1
ATOM 3558 N N . LEU A 1 442 ? -19.704 -0.801 20.165 1.00 97.50 442 LEU A N 1
ATOM 3559 C CA . LEU A 1 442 ? -19.360 -1.408 18.882 1.00 97.50 442 LEU A CA 1
ATOM 3560 C C . LEU A 1 442 ? -17.873 -1.765 18.899 1.00 97.50 442 LEU A C 1
ATOM 3562 O O . LEU A 1 442 ? -17.034 -0.878 19.015 1.00 97.50 442 LEU A O 1
ATOM 3566 N N . ALA A 1 443 ? -17.492 -3.026 18.770 1.00 96.62 443 ALA A N 1
ATOM 3567 C CA . ALA A 1 443 ? -16.075 -3.362 18.783 1.00 96.62 443 ALA A CA 1
ATOM 3568 C C . ALA A 1 443 ? -15.702 -4.488 17.833 1.00 96.62 443 ALA A C 1
ATOM 3570 O O . ALA A 1 443 ? -16.508 -5.342 17.470 1.00 96.62 443 ALA A O 1
ATOM 3571 N N . PHE A 1 444 ? -14.429 -4.472 17.465 1.00 94.44 444 PHE A N 1
ATOM 3572 C CA . PHE A 1 444 ? -13.716 -5.624 16.951 1.00 94.44 444 PHE A CA 1
ATOM 3573 C C . PHE A 1 444 ? -12.562 -5.909 17.913 1.00 94.44 444 PHE A C 1
ATOM 3575 O O . PHE A 1 444 ? -11.786 -5.001 18.226 1.00 94.44 444 PHE A O 1
ATOM 3582 N N . ASP A 1 445 ? -12.471 -7.144 18.401 1.00 92.75 445 ASP A N 1
ATOM 3583 C CA . ASP A 1 445 ? -11.514 -7.530 19.440 1.00 92.75 445 ASP A CA 1
ATOM 3584 C C . ASP A 1 445 ? -10.996 -8.966 19.224 1.00 92.75 445 ASP A C 1
ATOM 3586 O O . ASP A 1 445 ? -11.531 -9.741 18.419 1.00 92.75 445 ASP A O 1
ATOM 3590 N N . LEU A 1 446 ? -9.934 -9.312 19.954 1.00 89.75 446 LEU A N 1
ATOM 3591 C CA . LEU A 1 446 ? -9.275 -10.613 19.912 1.00 89.75 446 LEU A CA 1
ATOM 3592 C C . LEU A 1 446 ? -9.564 -11.405 21.192 1.00 89.75 446 LEU A C 1
ATOM 3594 O O . LEU A 1 446 ? -9.329 -10.941 22.310 1.00 89.75 446 LEU A O 1
ATOM 3598 N N . PHE A 1 447 ? -10.012 -12.643 21.015 1.00 88.00 447 PHE A N 1
ATOM 3599 C CA . PHE A 1 447 ? -10.450 -13.540 22.081 1.00 88.00 447 PHE A CA 1
ATOM 3600 C C . PHE A 1 447 ? -9.536 -14.745 22.201 1.00 88.00 447 PHE A C 1
ATOM 3602 O O . PHE A 1 447 ? -8.978 -15.204 21.210 1.00 88.00 447 PHE A O 1
ATOM 3609 N N . LEU A 1 448 ? -9.443 -15.328 23.391 1.00 87.38 448 LEU A N 1
ATOM 3610 C CA . LEU A 1 448 ? -8.912 -16.681 23.535 1.00 87.38 448 LEU A CA 1
ATOM 3611 C C . LEU A 1 448 ? -9.901 -17.691 22.948 1.00 87.38 448 LEU A C 1
ATOM 3613 O O . LEU A 1 448 ? -11.109 -17.594 23.171 1.00 87.38 448 LEU A O 1
ATOM 3617 N N . ALA A 1 449 ? -9.390 -18.686 22.226 1.00 78.81 449 ALA A N 1
ATOM 3618 C CA . ALA A 1 449 ? -10.223 -19.766 21.717 1.00 78.81 449 ALA A CA 1
ATOM 3619 C C . ALA A 1 449 ? -10.876 -20.583 22.856 1.00 78.81 449 ALA A C 1
ATOM 3621 O O . ALA A 1 449 ? -10.257 -20.764 23.912 1.00 78.81 449 ALA A O 1
ATOM 3622 N N . PRO A 1 450 ? -12.109 -21.096 22.656 1.00 70.25 450 PRO A N 1
ATOM 3623 C CA . PRO A 1 450 ? -12.832 -21.835 23.678 1.00 70.25 450 PRO A CA 1
ATOM 3624 C C . PRO A 1 450 ? -12.097 -23.114 24.082 1.00 70.25 450 PRO A C 1
ATOM 3626 O O . PRO A 1 450 ? -11.345 -23.729 23.320 1.00 70.25 450 PRO A O 1
ATOM 3629 N N . SER A 1 451 ? -12.311 -23.499 25.336 1.00 59.19 451 SER A N 1
ATOM 3630 C CA . SER A 1 451 ? -11.584 -24.580 25.990 1.00 59.19 451 SER A CA 1
ATOM 3631 C C . SER A 1 451 ? -11.996 -25.949 25.446 1.00 59.19 451 SER A C 1
ATOM 3633 O O . SER A 1 451 ? -13.056 -26.447 25.805 1.00 59.19 451 SER A O 1
ATOM 3635 N N . ASN A 1 452 ? -11.120 -26.621 24.694 1.00 57.94 452 ASN A N 1
ATOM 3636 C CA . ASN A 1 452 ? -11.159 -28.083 24.630 1.00 57.94 452 ASN A CA 1
ATOM 3637 C C . ASN A 1 452 ? -10.392 -28.651 25.839 1.00 57.94 452 ASN A C 1
ATOM 3639 O O . ASN A 1 452 ? -9.221 -28.299 26.045 1.00 57.94 452 ASN A O 1
ATOM 3643 N N . PRO A 1 453 ? -11.021 -29.491 26.676 1.00 49.78 453 PRO A N 1
ATOM 3644 C CA . PRO A 1 453 ? -10.359 -30.076 27.831 1.00 49.78 453 PRO A CA 1
ATOM 3645 C C . PRO A 1 453 ? -9.320 -31.097 27.345 1.00 49.78 453 PRO A C 1
ATOM 3647 O O . PRO A 1 453 ? -9.646 -31.963 26.544 1.00 49.78 453 PRO A O 1
ATOM 3650 N N . SER A 1 454 ? -8.080 -31.011 27.847 1.00 55.56 454 SER A N 1
ATOM 3651 C CA . SER A 1 454 ? -6.947 -31.945 27.631 1.00 55.56 454 SER A CA 1
ATOM 3652 C C . SER A 1 454 ? -6.066 -31.772 26.376 1.0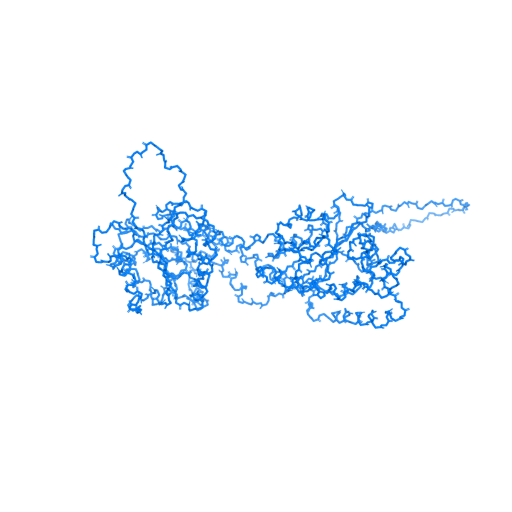0 55.56 454 SER A C 1
ATOM 3654 O O . SER A 1 454 ? -5.960 -32.645 25.523 1.00 55.56 454 SER A O 1
ATOM 3656 N N . SER A 1 455 ? -5.294 -30.683 26.275 1.00 61.84 455 SER A N 1
ATOM 3657 C CA . SER A 1 455 ? -4.171 -30.656 25.319 1.00 61.84 455 SER A CA 1
ATOM 3658 C C . SER A 1 455 ? -2.982 -29.849 25.831 1.00 61.84 455 SER A C 1
ATOM 3660 O O . SER A 1 455 ? -3.094 -28.643 26.048 1.00 61.84 455 SER A O 1
ATOM 3662 N N . LEU A 1 456 ? -1.812 -30.497 25.939 1.00 66.88 456 LEU A N 1
ATOM 3663 C CA . LEU A 1 456 ? -0.496 -29.862 26.152 1.00 66.88 456 LEU A CA 1
ATOM 3664 C C . LEU A 1 456 ? -0.290 -28.651 25.224 1.00 66.88 456 LEU A C 1
ATOM 3666 O O . LEU A 1 456 ? 0.272 -27.636 25.634 1.00 66.88 456 LEU A O 1
ATOM 3670 N N . LYS A 1 457 ? -0.853 -28.721 24.011 1.00 65.56 457 LYS A N 1
ATOM 3671 C CA . LYS A 1 457 ? -0.925 -27.637 23.023 1.00 65.56 457 LYS A CA 1
ATOM 3672 C C . LYS A 1 457 ? -1.426 -26.305 23.614 1.00 65.56 457 LYS A C 1
ATOM 3674 O O . LYS A 1 457 ? -0.860 -25.270 23.294 1.00 65.56 457 LYS A O 1
ATOM 3679 N N . ARG A 1 458 ? -2.408 -26.301 24.532 1.00 70.00 458 ARG A N 1
ATOM 3680 C CA . ARG A 1 458 ? -2.918 -25.071 25.180 1.00 70.00 458 ARG A CA 1
ATOM 3681 C C . ARG A 1 458 ? -1.877 -24.412 26.080 1.00 70.00 458 ARG A C 1
ATOM 3683 O O . ARG A 1 458 ? -1.745 -23.194 26.059 1.00 70.00 458 ARG A O 1
ATOM 3690 N N . ILE A 1 459 ? -1.161 -25.205 26.875 1.00 70.56 459 ILE A N 1
ATOM 3691 C CA . ILE A 1 459 ? -0.154 -24.698 27.818 1.00 70.56 459 ILE A CA 1
ATOM 3692 C C . ILE A 1 459 ? 0.987 -24.051 27.035 1.00 70.56 459 ILE A C 1
ATOM 3694 O O . ILE A 1 459 ? 1.363 -22.917 27.327 1.00 70.56 459 ILE A O 1
ATOM 3698 N N . PHE A 1 460 ? 1.462 -24.731 25.987 1.00 71.38 460 PHE A N 1
ATOM 3699 C CA . PHE A 1 460 ? 2.451 -24.165 25.075 1.00 71.38 460 PHE A CA 1
ATOM 3700 C C . PHE A 1 460 ? 1.932 -22.899 24.396 1.00 71.38 460 PHE A C 1
ATOM 3702 O O . PHE A 1 460 ? 2.645 -21.902 24.365 1.00 71.38 460 PHE A O 1
ATOM 3709 N N . ASN A 1 461 ? 0.678 -22.889 23.937 1.00 73.19 461 ASN A N 1
ATOM 3710 C CA . ASN A 1 461 ? 0.120 -21.729 23.253 1.00 73.19 461 ASN A CA 1
ATOM 3711 C C . ASN A 1 461 ? -0.076 -20.508 24.162 1.00 73.19 461 ASN A C 1
ATOM 3713 O O . ASN A 1 461 ? 0.231 -19.390 23.758 1.00 73.19 461 ASN A O 1
ATOM 3717 N N . ALA A 1 462 ? -0.531 -20.708 25.399 1.00 75.38 462 ALA A N 1
ATOM 3718 C CA . ALA A 1 462 ? -0.685 -19.637 26.380 1.00 75.38 462 ALA A CA 1
ATOM 3719 C C . ALA A 1 462 ? 0.672 -19.082 26.837 1.00 75.38 462 ALA A C 1
ATOM 3721 O O . ALA A 1 462 ? 0.845 -17.867 26.925 1.00 75.38 462 ALA A O 1
ATOM 3722 N N . LEU A 1 463 ? 1.654 -19.961 27.079 1.00 77.81 463 LEU A N 1
ATOM 3723 C CA . LEU A 1 463 ? 3.024 -19.551 27.387 1.00 77.81 463 LEU A CA 1
ATOM 3724 C C . LEU A 1 463 ? 3.618 -18.742 26.231 1.00 77.81 463 LEU A C 1
ATOM 3726 O O . LEU A 1 463 ? 4.233 -17.703 26.449 1.00 77.81 463 LEU A O 1
ATOM 3730 N N . PHE A 1 464 ? 3.385 -19.190 25.001 1.00 74.69 464 PHE A N 1
ATOM 3731 C CA . PHE A 1 464 ? 3.888 -18.531 23.811 1.00 74.69 464 PHE A CA 1
ATOM 3732 C C . PHE A 1 464 ? 3.244 -17.156 23.580 1.00 74.69 464 PHE A C 1
ATOM 3734 O O . PHE A 1 464 ? 3.953 -16.171 23.380 1.00 74.69 464 PHE A O 1
ATOM 3741 N N . LEU A 1 465 ? 1.919 -17.044 23.718 1.00 76.94 465 LEU A N 1
ATOM 3742 C CA . LEU A 1 465 ? 1.220 -15.758 23.649 1.00 76.94 465 LEU A CA 1
ATOM 3743 C C . LEU A 1 465 ? 1.724 -14.785 24.732 1.00 76.94 465 LEU A C 1
ATOM 3745 O O . LEU A 1 465 ? 1.941 -13.608 24.452 1.00 76.94 465 LEU A O 1
ATOM 3749 N N . ARG A 1 466 ? 2.010 -15.279 25.943 1.00 81.06 466 ARG A N 1
ATOM 3750 C CA . ARG A 1 466 ? 2.602 -14.484 27.032 1.00 81.06 466 ARG A CA 1
ATOM 3751 C C . ARG A 1 466 ? 4.013 -13.977 26.714 1.00 81.06 466 ARG A C 1
ATOM 3753 O O . ARG A 1 466 ? 4.374 -12.884 27.140 1.00 81.06 466 ARG A O 1
ATOM 3760 N N . LEU A 1 467 ? 4.805 -14.729 25.953 1.00 77.75 467 LEU A N 1
ATOM 3761 C CA . LEU A 1 467 ? 6.118 -14.269 25.486 1.00 77.75 467 LEU A CA 1
ATOM 3762 C C . LEU A 1 467 ? 6.001 -13.198 24.392 1.00 77.75 467 LEU A C 1
ATOM 3764 O O . LEU A 1 467 ? 6.873 -12.339 24.281 1.00 77.75 467 LEU A O 1
ATOM 3768 N N . LEU A 1 468 ? 4.917 -13.211 23.614 1.00 71.94 468 LEU A N 1
ATOM 3769 C CA . LEU A 1 468 ? 4.691 -12.269 22.516 1.00 71.94 468 LEU A CA 1
ATOM 3770 C C . LEU A 1 468 ? 4.020 -10.963 22.929 1.00 71.94 468 LEU A C 1
ATOM 3772 O O . LEU A 1 468 ? 4.143 -9.968 22.216 1.00 71.94 468 LEU A O 1
ATOM 3776 N N . THR A 1 469 ? 3.351 -10.921 24.079 1.00 75.31 469 THR A N 1
ATOM 3777 C CA . THR A 1 469 ? 2.633 -9.722 24.537 1.00 75.31 469 THR A CA 1
ATOM 3778 C C . THR A 1 469 ? 3.449 -8.422 24.569 1.00 75.31 469 THR A C 1
ATOM 3780 O O . THR A 1 469 ? 2.901 -7.398 24.158 1.00 75.31 469 THR A O 1
ATOM 3783 N N . PRO A 1 470 ? 4.760 -8.411 24.911 1.00 72.75 470 PRO A N 1
ATOM 3784 C CA . PRO A 1 470 ? 5.573 -7.198 24.791 1.00 72.75 470 PRO A CA 1
ATOM 3785 C C . PRO A 1 470 ? 5.725 -6.727 23.340 1.00 72.75 470 PRO A C 1
ATOM 3787 O O . PRO A 1 470 ? 5.718 -5.530 23.076 1.00 72.75 470 PRO A O 1
ATOM 3790 N N . THR A 1 471 ? 5.838 -7.660 22.387 1.00 64.38 471 THR A N 1
ATOM 3791 C CA . THR A 1 471 ? 5.981 -7.336 20.956 1.00 64.38 471 THR A CA 1
ATOM 3792 C C . THR A 1 471 ? 4.678 -6.862 20.322 1.00 64.38 471 THR A C 1
ATOM 3794 O O . THR A 1 471 ? 4.716 -6.028 19.422 1.00 64.38 471 THR A O 1
ATOM 3797 N N . LEU A 1 472 ? 3.541 -7.361 20.813 1.00 66.94 472 LEU A N 1
ATOM 3798 C CA . LEU A 1 472 ? 2.206 -6.954 20.379 1.00 66.94 472 LEU A CA 1
ATOM 3799 C C . LEU A 1 472 ? 1.743 -5.651 21.042 1.00 66.94 472 LEU A C 1
ATOM 3801 O O . LEU A 1 472 ? 0.715 -5.118 20.650 1.00 66.94 472 LEU A O 1
ATOM 3805 N N . GLY A 1 473 ? 2.457 -5.144 22.053 1.00 73.56 473 GLY A N 1
ATOM 3806 C CA . GLY A 1 473 ? 2.030 -3.959 22.801 1.00 73.56 473 GLY A CA 1
ATOM 3807 C C . GLY A 1 473 ? 0.681 -4.147 23.504 1.00 73.56 473 GLY A C 1
ATOM 3808 O O . GLY A 1 473 ? -0.055 -3.180 23.672 1.00 73.56 473 GLY A O 1
ATOM 3809 N N . ALA A 1 474 ? 0.326 -5.383 23.867 1.00 82.62 474 ALA A N 1
ATOM 3810 C CA . ALA A 1 474 ? -0.957 -5.736 24.471 1.00 82.62 474 ALA A CA 1
ATOM 3811 C C . ALA A 1 474 ? -0.728 -6.630 25.700 1.00 82.62 474 ALA A C 1
ATOM 3813 O O . ALA A 1 474 ? -0.112 -7.687 25.553 1.00 82.62 474 ALA A O 1
ATOM 3814 N N . PRO A 1 475 ? -1.193 -6.254 26.906 1.00 86.62 475 PRO A N 1
ATOM 3815 C CA . PRO A 1 475 ? -1.045 -7.077 28.106 1.00 86.62 475 PRO A CA 1
ATOM 3816 C C . PRO A 1 475 ? -1.681 -8.465 27.944 1.00 86.62 475 PRO A C 1
ATOM 3818 O O . PRO A 1 475 ? -2.831 -8.573 27.530 1.00 86.62 475 PRO A O 1
ATOM 3821 N N . PHE A 1 476 ? -0.982 -9.536 28.346 1.00 84.12 476 PHE A N 1
ATOM 3822 C CA . PHE A 1 476 ? -1.508 -10.912 28.245 1.00 84.12 476 PHE A CA 1
ATOM 3823 C C . PHE A 1 476 ? -2.888 -11.075 28.894 1.00 84.12 476 PHE A C 1
ATOM 3825 O O . PHE A 1 476 ? -3.750 -11.753 28.345 1.00 84.12 476 PHE A O 1
ATOM 3832 N N . GLY A 1 477 ? -3.107 -10.416 30.037 1.00 85.81 477 GLY A N 1
ATOM 3833 C CA . GLY A 1 477 ? -4.376 -10.465 30.768 1.00 85.81 477 GLY A CA 1
ATOM 3834 C C . GLY A 1 477 ? -5.575 -9.879 30.018 1.00 85.81 477 GLY A C 1
ATOM 3835 O O . GLY A 1 477 ? -6.704 -10.098 30.443 1.00 85.81 477 GLY A O 1
ATOM 3836 N N . ASN A 1 478 ? -5.355 -9.171 28.908 1.00 89.38 478 ASN A N 1
ATOM 3837 C CA . ASN A 1 478 ? -6.431 -8.624 28.090 1.00 89.38 478 ASN A CA 1
ATOM 3838 C C . ASN A 1 478 ? -6.952 -9.597 27.032 1.00 89.38 478 ASN A C 1
ATOM 3840 O O . ASN A 1 478 ? -8.052 -9.376 26.522 1.00 89.38 478 ASN A O 1
ATOM 3844 N N . PHE A 1 479 ? -6.210 -10.655 26.701 1.00 88.94 479 PHE A N 1
ATOM 3845 C CA . PHE A 1 479 ? -6.725 -11.729 25.857 1.00 88.94 479 PHE A CA 1
ATOM 3846 C C . PHE A 1 479 ? -7.608 -12.619 26.726 1.00 88.94 479 PHE A C 1
ATOM 3848 O O . PHE A 1 479 ? -7.115 -13.412 27.527 1.00 88.94 479 PHE A O 1
ATOM 3855 N N . VAL A 1 480 ? -8.920 -12.445 26.603 1.00 90.94 480 VAL A N 1
ATOM 3856 C CA . VAL A 1 480 ? -9.925 -13.125 27.429 1.00 90.94 480 VAL A CA 1
ATOM 3857 C C . VAL A 1 480 ? -10.852 -13.967 26.560 1.00 90.94 480 VAL A C 1
ATOM 3859 O O . VAL A 1 480 ? -10.904 -13.787 25.344 1.00 90.94 480 VAL A O 1
ATOM 3862 N N . SER A 1 481 ? -11.563 -14.920 27.160 1.00 91.69 481 SER A N 1
ATOM 3863 C CA . SER A 1 481 ? -12.577 -15.692 26.436 1.00 91.69 481 SER A CA 1
ATOM 3864 C C . SER A 1 481 ? -13.830 -14.842 26.164 1.00 91.69 481 SER A C 1
ATOM 3866 O O . SER A 1 481 ? -14.054 -13.860 26.883 1.00 91.69 481 SER A O 1
ATOM 3868 N N . PRO A 1 482 ? -14.671 -15.204 25.178 1.00 92.50 482 PRO A N 1
ATOM 3869 C CA . PRO A 1 482 ? -15.942 -14.516 24.931 1.00 92.50 482 PRO A CA 1
ATOM 3870 C C . PRO A 1 482 ? -16.850 -14.455 26.168 1.00 92.50 482 PRO A C 1
ATOM 3872 O O . PRO A 1 482 ? -17.487 -13.434 26.417 1.00 92.50 482 PRO A O 1
ATOM 3875 N N . GLU A 1 483 ? -16.856 -15.501 26.998 1.00 93.06 483 GLU A N 1
ATOM 3876 C CA . GLU A 1 483 ? -17.652 -15.550 28.232 1.00 93.06 483 GLU A CA 1
ATOM 3877 C C . GLU A 1 483 ? -17.138 -14.527 29.247 1.00 93.06 483 GLU A C 1
ATOM 3879 O O . GLU A 1 483 ? -17.904 -13.743 29.794 1.00 93.06 483 GLU A O 1
ATOM 3884 N N . THR A 1 484 ? -15.816 -14.467 29.432 1.00 94.25 484 THR A N 1
ATOM 3885 C CA . THR A 1 484 ? -15.185 -13.489 30.329 1.00 94.25 484 THR A CA 1
ATOM 3886 C C . THR A 1 484 ? -15.432 -12.058 29.845 1.00 94.25 484 THR A C 1
ATOM 3888 O O . THR A 1 484 ? -15.663 -11.161 30.653 1.00 94.25 484 THR A O 1
ATOM 3891 N N . TYR A 1 485 ? -15.391 -11.833 28.529 1.00 96.12 485 TYR A N 1
ATOM 3892 C CA . TYR A 1 485 ? -15.701 -10.536 27.927 1.00 96.12 485 TYR A CA 1
ATOM 3893 C C . TYR A 1 485 ? -17.156 -10.131 28.179 1.00 96.12 485 TYR A C 1
ATOM 3895 O O . TYR A 1 485 ? -17.419 -8.990 28.553 1.00 96.12 485 TYR A O 1
ATOM 3903 N N . THR A 1 486 ? -18.082 -11.080 28.028 1.00 96.75 486 THR A N 1
ATOM 3904 C CA . THR A 1 486 ? -19.511 -10.889 28.313 1.00 96.75 486 THR A CA 1
ATOM 3905 C C . THR A 1 486 ? -19.708 -10.494 29.773 1.00 96.75 486 THR A C 1
ATOM 3907 O O . THR A 1 486 ? -20.322 -9.467 30.036 1.00 96.75 486 THR A O 1
ATOM 3910 N N . THR A 1 487 ? -19.063 -11.191 30.714 1.00 97.06 487 THR A N 1
ATOM 3911 C CA . THR A 1 487 ? -19.099 -10.821 32.138 1.00 97.06 487 THR A CA 1
ATOM 3912 C C . THR A 1 487 ? -18.574 -9.406 32.393 1.00 97.06 487 THR A C 1
ATOM 3914 O O . THR A 1 487 ? -19.152 -8.670 33.186 1.00 97.06 487 THR A O 1
ATOM 3917 N N . MET A 1 488 ? -17.511 -8.966 31.707 1.00 96.88 488 MET A N 1
ATOM 3918 C CA . MET A 1 488 ? -17.022 -7.584 31.844 1.00 96.88 488 MET A CA 1
ATOM 3919 C C . MET A 1 488 ? -18.048 -6.538 31.375 1.00 96.88 488 MET A C 1
ATOM 3921 O O . MET A 1 488 ? -18.081 -5.436 31.923 1.00 96.88 488 MET A O 1
ATOM 3925 N N . LEU A 1 489 ? -18.857 -6.856 30.361 1.00 97.81 489 LEU A N 1
ATOM 3926 C CA . LEU A 1 489 ? -19.926 -5.982 29.871 1.00 97.81 489 LEU A CA 1
ATOM 3927 C C . LEU A 1 489 ? -21.146 -6.003 30.802 1.00 97.81 489 LEU A C 1
ATOM 3929 O O . LEU A 1 489 ? -21.706 -4.946 31.090 1.00 97.81 489 LEU A O 1
ATOM 3933 N N . GLU A 1 490 ? -21.508 -7.169 31.333 1.00 97.38 490 GLU A N 1
ATOM 3934 C CA . GLU A 1 490 ? -22.568 -7.322 32.339 1.00 97.38 490 GLU A CA 1
ATOM 3935 C C . GLU A 1 490 ? -22.252 -6.526 33.608 1.00 97.38 490 GLU A C 1
ATOM 3937 O O . GLU A 1 490 ? -23.085 -5.772 34.106 1.00 97.38 490 GLU A O 1
ATOM 3942 N N . GLU A 1 491 ? -21.012 -6.604 34.093 1.00 96.94 491 GLU A N 1
ATOM 3943 C CA . GLU A 1 491 ? -20.543 -5.813 35.234 1.00 96.94 491 GLU A CA 1
ATOM 3944 C C . GLU A 1 491 ? -20.554 -4.297 34.965 1.00 96.94 491 GLU A C 1
ATOM 3946 O O . GLU A 1 491 ? -20.677 -3.501 35.900 1.00 96.94 491 GLU A O 1
ATOM 3951 N N . ALA A 1 492 ? -20.411 -3.875 33.703 1.00 96.94 492 ALA A N 1
ATOM 3952 C CA . ALA A 1 492 ? -20.572 -2.475 33.311 1.00 96.94 492 ALA A CA 1
ATOM 3953 C C . ALA A 1 492 ? -22.050 -2.042 33.277 1.00 96.94 492 ALA A C 1
ATOM 3955 O O . ALA A 1 492 ? -22.334 -0.848 33.429 1.00 96.94 492 ALA A O 1
ATOM 3956 N N . GLY A 1 493 ? -22.962 -3.008 33.129 1.00 96.94 493 GLY A N 1
ATOM 3957 C CA . GLY A 1 493 ? -24.413 -2.865 33.212 1.00 96.94 493 GLY A CA 1
ATOM 3958 C C . GLY A 1 493 ? -25.181 -3.234 31.938 1.00 96.94 493 GLY A C 1
ATOM 3959 O O . GLY A 1 493 ? -26.400 -3.102 31.934 1.00 96.94 493 GLY A O 1
ATOM 3960 N N . TYR A 1 494 ? -24.512 -3.709 30.882 1.00 97.50 494 TYR A N 1
ATOM 3961 C CA . TYR A 1 494 ? -25.196 -4.209 29.685 1.00 97.50 494 TYR A CA 1
ATOM 3962 C C . TYR A 1 494 ? -25.912 -5.530 29.989 1.00 97.50 494 TYR A C 1
ATOM 3964 O O . TYR A 1 494 ? -25.327 -6.424 30.596 1.00 97.50 494 TYR A O 1
ATOM 3972 N N . LYS A 1 495 ? -27.160 -5.687 29.542 1.00 96.31 495 LYS A N 1
ATOM 3973 C CA . LYS A 1 495 ? -27.887 -6.952 29.711 1.00 96.31 495 LYS A CA 1
ATOM 3974 C C . LYS A 1 495 ? -27.366 -8.038 28.776 1.00 96.31 495 LYS A C 1
ATOM 3976 O O . LYS A 1 495 ? -27.069 -7.760 27.615 1.00 96.31 495 LYS A O 1
ATOM 3981 N N . THR A 1 496 ? -27.325 -9.276 29.261 1.00 95.31 496 THR A N 1
ATOM 3982 C CA . THR A 1 496 ? -26.831 -10.447 28.524 1.00 95.31 496 THR A CA 1
ATOM 3983 C C . THR A 1 496 ? -27.537 -10.626 27.179 1.00 95.31 496 THR A C 1
ATOM 3985 O O . THR A 1 496 ? -26.882 -10.862 26.169 1.00 95.31 496 THR A O 1
ATOM 3988 N N . GLU A 1 497 ? -28.860 -10.448 27.130 1.00 95.25 497 GLU A N 1
ATOM 3989 C CA . GLU A 1 497 ? -29.663 -10.552 25.904 1.00 95.25 497 GLU A CA 1
ATOM 3990 C C . GLU A 1 497 ? -29.342 -9.482 24.846 1.00 95.25 497 GLU A C 1
ATOM 3992 O O . GLU A 1 497 ? -29.638 -9.673 23.667 1.00 95.25 497 GLU A O 1
ATOM 3997 N N . ASN A 1 498 ? -28.700 -8.382 25.250 1.00 95.75 498 ASN A N 1
ATOM 3998 C CA . ASN A 1 498 ? -28.314 -7.273 24.379 1.00 95.75 498 ASN A CA 1
ATOM 3999 C C . ASN A 1 498 ? -26.837 -7.331 23.959 1.00 95.75 498 ASN A C 1
ATOM 4001 O O . ASN A 1 498 ? -26.361 -6.410 23.283 1.00 95.75 498 ASN A O 1
ATOM 4005 N N . ILE A 1 499 ? -26.108 -8.379 24.362 1.00 97.19 499 ILE A N 1
ATOM 4006 C CA . ILE A 1 499 ? -24.705 -8.602 24.012 1.00 97.19 499 ILE A CA 1
ATOM 4007 C C . ILE A 1 499 ? -24.625 -9.647 22.896 1.00 97.19 499 ILE A C 1
ATOM 4009 O O . ILE A 1 499 ? -25.096 -10.773 23.021 1.00 97.19 499 ILE A O 1
ATOM 4013 N N . VAL A 1 500 ? -23.966 -9.277 21.802 1.00 96.62 500 VAL A N 1
ATOM 4014 C CA . VAL A 1 500 ? -23.681 -10.147 20.661 1.00 96.62 500 VAL A CA 1
ATOM 4015 C C . VAL A 1 500 ? -22.174 -10.189 20.459 1.00 96.62 500 VAL A C 1
ATOM 4017 O O . VAL A 1 500 ? -21.552 -9.149 20.252 1.00 96.62 500 VAL A O 1
ATOM 4020 N N . ILE A 1 501 ? -21.593 -11.388 20.482 1.00 95.69 501 ILE A N 1
ATOM 4021 C CA . ILE A 1 501 ? -20.206 -11.632 20.075 1.00 95.69 501 ILE A CA 1
ATOM 4022 C C . ILE A 1 501 ? -20.242 -12.582 18.879 1.00 95.69 501 ILE A C 1
ATOM 4024 O O . ILE A 1 501 ? -20.487 -13.778 19.026 1.00 95.69 501 ILE A O 1
ATOM 4028 N N . GLU A 1 502 ? -20.038 -12.037 17.684 1.00 93.31 502 GLU A N 1
ATOM 4029 C CA . GLU A 1 502 ? -20.011 -12.788 16.431 1.00 93.31 502 GLU A CA 1
ATOM 4030 C C . GLU A 1 502 ? -18.569 -13.143 16.068 1.00 93.31 502 GLU A C 1
ATOM 4032 O O . GLU A 1 502 ? -17.722 -12.264 15.909 1.00 93.31 502 GLU A O 1
ATOM 4037 N N . ASP A 1 503 ? -18.287 -14.432 15.905 1.00 89.00 503 ASP A N 1
ATOM 4038 C CA . ASP A 1 503 ? -16.974 -14.897 15.477 1.00 89.00 503 ASP A CA 1
ATOM 4039 C C . ASP A 1 503 ? -16.768 -14.707 13.970 1.00 89.00 503 ASP A C 1
ATOM 4041 O O . ASP A 1 503 ? -17.544 -15.207 13.158 1.00 89.00 503 ASP A O 1
ATOM 4045 N N . ILE A 1 504 ? -15.688 -14.020 13.603 1.00 86.69 504 ILE A N 1
ATOM 4046 C CA . ILE A 1 504 ? -15.287 -13.770 12.214 1.00 86.69 504 ILE A CA 1
ATOM 4047 C C . ILE A 1 504 ? -13.835 -14.196 11.937 1.00 86.69 504 ILE A C 1
ATOM 4049 O O . ILE A 1 504 ? -13.205 -13.723 10.989 1.00 86.69 504 ILE A O 1
ATOM 4053 N N . THR A 1 505 ? -13.296 -15.092 12.764 1.00 81.31 505 THR A N 1
ATOM 4054 C CA . THR A 1 505 ? -11.910 -15.592 12.747 1.00 81.31 505 THR A CA 1
ATOM 4055 C C . THR A 1 505 ? -11.459 -16.002 11.346 1.00 81.31 505 THR A C 1
ATOM 4057 O O . THR A 1 505 ? -10.411 -15.547 10.879 1.00 81.31 505 THR A O 1
ATOM 4060 N N . ASP A 1 506 ? -12.271 -16.799 10.649 1.00 74.75 506 ASP A N 1
ATOM 4061 C CA . ASP A 1 506 ? -11.933 -17.342 9.328 1.00 74.75 506 ASP A CA 1
ATOM 4062 C C . ASP A 1 506 ? -11.867 -16.257 8.244 1.00 74.75 506 ASP A C 1
ATOM 4064 O O . ASP A 1 506 ? -11.065 -16.342 7.316 1.00 74.75 506 ASP A O 1
ATOM 4068 N N . HIS A 1 507 ? -12.659 -15.192 8.380 1.00 71.12 507 HIS A N 1
ATOM 4069 C CA . HIS A 1 507 ? -12.668 -14.076 7.436 1.00 71.12 507 HIS A CA 1
ATOM 4070 C C . HIS A 1 507 ? -11.499 -13.107 7.658 1.00 71.12 507 HIS A C 1
ATOM 4072 O O . HIS A 1 507 ? -11.000 -12.519 6.700 1.00 71.12 507 HIS A O 1
ATOM 4078 N N . VAL A 1 508 ? -11.039 -12.954 8.904 1.00 70.12 508 VAL A N 1
ATOM 4079 C CA . VAL A 1 508 ? -9.973 -12.007 9.266 1.00 70.12 508 VAL A CA 1
ATOM 4080 C C . VAL A 1 508 ? -8.590 -12.625 9.086 1.00 70.12 508 VAL A C 1
ATOM 4082 O O . VAL A 1 508 ? -7.730 -12.055 8.409 1.00 70.12 508 VAL A O 1
ATOM 4085 N N . PHE A 1 509 ? -8.350 -13.800 9.673 1.00 66.31 509 PHE A N 1
ATOM 4086 C CA . PHE A 1 509 ? -6.997 -14.349 9.716 1.00 66.31 509 PHE A CA 1
ATOM 4087 C C . PHE A 1 509 ? -6.546 -14.952 8.389 1.00 66.31 509 PHE A C 1
ATOM 4089 O O . PHE A 1 509 ? -5.358 -14.870 8.092 1.00 66.31 509 PHE A O 1
ATOM 4096 N N . VAL A 1 510 ? -7.448 -15.482 7.555 1.00 63.44 510 VAL A N 1
ATOM 4097 C CA . VAL A 1 510 ? -7.077 -15.995 6.223 1.00 63.44 510 VAL A CA 1
ATOM 4098 C C . VAL A 1 510 ? -6.628 -14.855 5.303 1.00 63.44 510 VAL A C 1
ATOM 4100 O O . VAL A 1 510 ? -5.580 -14.961 4.663 1.00 63.44 510 VAL A O 1
ATOM 4103 N N . GLY A 1 511 ? -7.367 -13.738 5.278 1.00 60.31 511 GLY A N 1
ATOM 4104 C CA . GLY A 1 511 ? -7.017 -12.562 4.474 1.00 60.31 511 GLY A CA 1
ATOM 4105 C C . GLY A 1 511 ? -5.714 -11.903 4.932 1.00 60.31 511 GLY A C 1
ATOM 4106 O O . GLY A 1 511 ? -4.821 -11.652 4.120 1.00 60.31 511 GLY A O 1
ATOM 4107 N N . LEU A 1 512 ? -5.556 -11.700 6.244 1.00 57.44 512 LEU A N 1
ATOM 4108 C CA . LEU A 1 512 ? -4.345 -11.107 6.818 1.00 57.44 512 LEU A CA 1
ATOM 4109 C C . LEU A 1 512 ? -3.117 -12.021 6.664 1.00 57.44 512 LEU A C 1
ATOM 4111 O O . LEU A 1 512 ? -2.033 -11.539 6.328 1.00 57.44 512 LEU A O 1
ATOM 4115 N N . ALA A 1 513 ? -3.272 -13.337 6.855 1.00 54.59 513 ALA A N 1
ATOM 4116 C CA . ALA A 1 513 ? -2.198 -14.304 6.630 1.00 54.59 513 ALA A CA 1
ATOM 4117 C C . ALA A 1 513 ? -1.791 -14.349 5.152 1.00 54.59 513 ALA A C 1
ATOM 4119 O O . ALA A 1 513 ? -0.599 -14.336 4.862 1.00 54.59 513 ALA A O 1
ATOM 4120 N N . GLY A 1 514 ? -2.750 -14.321 4.220 1.00 55.56 514 GLY A N 1
ATOM 4121 C CA . GLY A 1 514 ? -2.478 -14.256 2.782 1.00 55.56 514 GLY A CA 1
ATOM 4122 C C . GLY A 1 514 ? -1.720 -12.987 2.377 1.00 55.56 514 GLY A C 1
ATOM 4123 O O . GLY A 1 514 ? -0.723 -13.068 1.653 1.00 55.56 514 GLY A O 1
ATOM 4124 N N . PHE A 1 515 ? -2.136 -11.829 2.901 1.00 57.31 515 PHE A N 1
ATOM 4125 C CA . PHE A 1 515 ? -1.466 -10.545 2.686 1.00 57.31 515 PHE A CA 1
ATOM 4126 C C . PHE A 1 515 ? -0.021 -10.555 3.211 1.00 57.31 515 PHE A C 1
ATOM 4128 O O . PHE A 1 515 ? 0.911 -10.188 2.491 1.00 57.31 515 PHE A O 1
ATOM 4135 N N . LEU A 1 516 ? 0.195 -11.016 4.446 1.00 52.09 516 LEU A N 1
ATOM 4136 C CA . LEU A 1 516 ? 1.526 -11.065 5.057 1.00 52.09 516 LEU A CA 1
ATOM 4137 C C . LEU A 1 516 ? 2.425 -12.142 4.437 1.00 52.09 516 LEU A C 1
ATOM 4139 O O . LEU A 1 516 ? 3.624 -11.908 4.293 1.00 52.09 516 LEU A O 1
ATOM 4143 N N . ASP A 1 517 ? 1.876 -13.284 4.018 1.00 52.97 517 ASP A N 1
ATOM 4144 C CA . ASP A 1 517 ? 2.614 -14.330 3.302 1.00 52.97 517 ASP A CA 1
ATOM 4145 C C . ASP A 1 517 ? 3.038 -13.873 1.909 1.00 52.97 517 ASP A C 1
ATOM 4147 O O . ASP A 1 517 ? 4.104 -14.265 1.432 1.00 52.97 517 ASP A O 1
ATOM 4151 N N . LYS A 1 518 ? 2.232 -13.036 1.249 1.00 57.94 518 LYS A N 1
ATOM 4152 C CA . LYS A 1 518 ? 2.640 -12.349 0.022 1.00 57.94 518 LYS A CA 1
ATOM 4153 C C . LYS A 1 518 ? 3.822 -11.424 0.321 1.00 57.94 518 LYS A C 1
ATOM 4155 O O . LYS A 1 518 ? 4.912 -11.694 -0.161 1.00 57.94 518 LYS A O 1
ATOM 4160 N N . ARG A 1 519 ? 3.696 -10.506 1.288 1.00 53.47 519 ARG A N 1
ATOM 4161 C CA . ARG A 1 519 ? 4.789 -9.590 1.688 1.00 53.47 519 ARG A CA 1
ATOM 4162 C C . ARG A 1 519 ? 6.071 -10.303 2.142 1.00 53.47 519 ARG A C 1
ATOM 4164 O O . ARG A 1 519 ? 7.171 -9.839 1.852 1.00 53.47 519 ARG A O 1
ATOM 4171 N N . CYS A 1 520 ? 5.962 -11.435 2.838 1.00 46.50 520 CYS A N 1
ATOM 4172 C CA . CYS A 1 520 ? 7.115 -12.245 3.239 1.00 46.50 520 CYS A CA 1
ATOM 4173 C C . CYS A 1 520 ? 7.771 -12.952 2.044 1.00 46.50 520 CYS A C 1
ATOM 4175 O O . CYS A 1 520 ? 9.000 -13.030 1.996 1.00 46.50 520 CYS A O 1
ATOM 4177 N N . ARG A 1 521 ? 6.982 -13.452 1.080 1.00 51.03 521 ARG A N 1
ATOM 4178 C CA . ARG A 1 521 ? 7.493 -14.037 -0.172 1.00 51.03 521 ARG A CA 1
ATOM 4179 C C . ARG A 1 521 ? 8.160 -12.979 -1.041 1.00 51.03 521 ARG A C 1
ATOM 4181 O O . ARG A 1 521 ? 9.290 -13.205 -1.463 1.00 51.03 521 ARG A O 1
ATOM 4188 N N . ASP A 1 522 ? 7.537 -11.817 -1.188 1.00 49.41 522 ASP A N 1
ATOM 4189 C CA . ASP A 1 522 ? 8.073 -10.653 -1.898 1.00 49.41 522 ASP A CA 1
ATOM 4190 C C . ASP A 1 522 ? 9.456 -10.282 -1.340 1.00 49.41 522 ASP A C 1
ATOM 4192 O O . ASP A 1 522 ? 10.432 -10.143 -2.071 1.00 49.41 522 ASP A O 1
ATOM 4196 N N . MET A 1 523 ? 9.591 -10.245 -0.013 1.00 40.56 523 MET A N 1
ATOM 4197 C CA . MET A 1 523 ? 10.845 -9.913 0.675 1.00 40.56 523 MET A CA 1
ATOM 4198 C C . MET A 1 523 ? 11.906 -11.031 0.625 1.00 40.56 523 MET A C 1
ATOM 4200 O O . MET A 1 523 ? 13.109 -10.756 0.576 1.00 40.56 523 MET A O 1
ATOM 4204 N N . ALA A 1 524 ? 11.486 -12.302 0.628 1.00 42.41 524 ALA A N 1
ATOM 4205 C CA . ALA A 1 524 ? 12.374 -13.454 0.446 1.00 42.41 524 ALA A CA 1
ATOM 4206 C C . ALA A 1 524 ? 12.914 -13.526 -0.990 1.00 42.41 524 ALA A C 1
ATOM 4208 O O . ALA A 1 524 ? 14.092 -13.849 -1.206 1.00 42.41 524 ALA A O 1
ATOM 4209 N N . ILE A 1 525 ? 12.079 -13.161 -1.968 1.00 41.19 525 ILE A N 1
ATOM 4210 C CA . ILE A 1 525 ? 12.492 -12.921 -3.348 1.00 41.19 525 ILE A CA 1
ATOM 4211 C C . ILE A 1 525 ? 13.537 -11.807 -3.339 1.00 41.19 525 ILE A C 1
ATOM 4213 O O . ILE A 1 525 ? 14.631 -12.098 -3.804 1.00 41.19 525 ILE A O 1
ATOM 4217 N N . MET A 1 526 ? 13.292 -10.689 -2.633 1.00 37.03 526 MET A N 1
ATOM 4218 C CA . MET A 1 526 ? 14.198 -9.537 -2.420 1.00 37.03 526 MET A CA 1
ATOM 4219 C C . MET A 1 526 ? 15.498 -9.805 -1.626 1.00 37.03 526 MET A C 1
ATOM 4221 O O . MET A 1 526 ? 16.252 -8.874 -1.349 1.00 37.03 526 MET A O 1
ATOM 4225 N N . GLY A 1 527 ? 15.826 -11.056 -1.274 1.00 34.66 527 GLY A N 1
ATOM 4226 C CA . GLY A 1 527 ? 17.105 -11.406 -0.628 1.00 34.66 527 GLY A CA 1
ATOM 4227 C C . GLY A 1 527 ? 17.246 -10.906 0.817 1.00 34.66 527 GLY A C 1
ATOM 4228 O O . GLY A 1 527 ? 18.298 -11.066 1.426 1.00 34.66 527 GLY A O 1
ATOM 4229 N N . LEU A 1 528 ? 16.169 -10.361 1.387 1.00 38.38 528 LEU A N 1
ATOM 4230 C CA . LEU A 1 528 ? 16.080 -9.827 2.749 1.00 38.38 528 LEU A CA 1
ATOM 4231 C C . LEU A 1 528 ? 15.504 -10.856 3.736 1.00 38.38 528 LEU A C 1
ATOM 4233 O O . LEU A 1 528 ? 14.941 -10.500 4.771 1.00 38.38 528 LEU A O 1
ATOM 4237 N N . GLY A 1 529 ? 15.684 -12.149 3.448 1.00 38.97 529 GLY A N 1
ATOM 4238 C CA . GLY A 1 529 ? 15.210 -13.273 4.264 1.00 38.97 529 GLY A CA 1
ATOM 4239 C C . GLY A 1 529 ? 15.857 -13.404 5.653 1.00 38.97 529 GLY A C 1
ATOM 4240 O O . GLY A 1 529 ? 15.685 -14.439 6.284 1.00 38.97 529 GLY A O 1
ATOM 4241 N N . GLY A 1 530 ? 16.605 -12.397 6.117 1.00 38.56 530 GLY A N 1
ATOM 4242 C CA . GLY A 1 530 ? 17.254 -12.353 7.431 1.00 38.56 530 GLY A CA 1
ATOM 4243 C C . GLY A 1 530 ? 16.603 -11.409 8.451 1.00 38.56 530 GLY A C 1
ATOM 4244 O O . GLY A 1 530 ? 17.032 -11.384 9.602 1.00 38.56 530 GLY A O 1
ATOM 4245 N N . TYR A 1 531 ? 15.576 -10.629 8.081 1.00 40.28 531 TYR A N 1
ATOM 4246 C CA . TYR A 1 531 ? 14.856 -9.787 9.048 1.00 40.28 531 TYR A CA 1
ATOM 4247 C C . TYR A 1 531 ? 13.870 -10.625 9.877 1.00 40.28 531 TYR A C 1
ATOM 4249 O O . TYR A 1 531 ? 12.681 -10.746 9.569 1.00 40.28 531 TYR A O 1
ATOM 4257 N N . THR A 1 532 ? 14.390 -11.172 10.974 1.00 47.22 532 THR A N 1
ATOM 4258 C CA . THR A 1 532 ? 13.702 -12.039 11.944 1.00 47.22 532 THR A CA 1
ATOM 4259 C C . THR A 1 532 ? 12.373 -11.474 12.451 1.00 47.22 532 THR A C 1
ATOM 4261 O O . THR A 1 532 ? 11.430 -12.231 12.643 1.00 47.22 532 THR A O 1
ATOM 4264 N N . LYS A 1 533 ? 12.231 -10.149 12.596 1.00 44.06 533 LYS A N 1
ATOM 4265 C CA . LYS A 1 533 ? 11.018 -9.512 13.148 1.00 44.06 533 LYS A CA 1
ATOM 4266 C C . LYS A 1 533 ? 9.743 -9.783 12.332 1.00 44.06 533 LYS A C 1
ATOM 4268 O O . LYS A 1 533 ? 8.685 -10.002 12.913 1.00 44.06 533 LYS A O 1
ATOM 4273 N N . TRP A 1 534 ? 9.833 -9.801 11.001 1.00 43.62 534 TRP A N 1
ATOM 4274 C CA . TRP A 1 534 ? 8.660 -9.955 10.125 1.00 43.62 534 TRP A CA 1
ATOM 4275 C C . TRP A 1 534 ? 8.404 -11.404 9.718 1.00 43.62 534 TRP A C 1
ATOM 4277 O O . TRP A 1 534 ? 7.255 -11.788 9.541 1.00 43.62 534 TRP A O 1
ATOM 4287 N N . GLN A 1 535 ? 9.445 -12.238 9.664 1.00 49.09 535 GLN A N 1
ATOM 4288 C CA . GLN A 1 535 ? 9.281 -13.692 9.582 1.00 49.09 535 GLN A CA 1
ATOM 4289 C C . GLN A 1 535 ? 8.621 -14.244 10.844 1.00 49.09 535 GLN A C 1
ATOM 4291 O O . GLN A 1 535 ? 7.730 -15.081 10.739 1.00 49.09 535 GLN A O 1
ATOM 4296 N N . VAL A 1 536 ? 8.998 -13.723 12.018 1.00 49.59 536 VAL A N 1
ATOM 4297 C CA . VAL A 1 536 ? 8.308 -13.999 13.282 1.00 49.59 536 VAL A CA 1
ATOM 4298 C C . VAL A 1 536 ? 6.871 -13.495 13.222 1.00 49.59 536 VAL A C 1
ATOM 4300 O O . VAL A 1 536 ? 5.999 -14.234 13.645 1.00 49.59 536 VAL A O 1
ATOM 4303 N N . ALA A 1 537 ? 6.590 -12.322 12.640 1.00 49.72 537 ALA A N 1
ATOM 4304 C CA . ALA A 1 537 ? 5.216 -11.845 12.452 1.00 49.72 537 ALA A CA 1
ATOM 4305 C C . ALA A 1 537 ? 4.397 -12.750 11.506 1.00 49.72 537 ALA A C 1
ATOM 4307 O O . ALA A 1 537 ? 3.322 -13.198 11.878 1.00 49.72 537 ALA A O 1
ATOM 4308 N N . GLY A 1 538 ? 4.897 -13.096 10.316 1.00 52.09 538 GLY A N 1
ATOM 4309 C CA . GLY A 1 538 ? 4.190 -13.979 9.375 1.00 52.09 538 GLY A CA 1
ATOM 4310 C C . GLY A 1 538 ? 4.022 -15.411 9.899 1.00 52.09 538 GLY A C 1
ATOM 4311 O O . GLY A 1 538 ? 2.976 -16.032 9.719 1.00 52.09 538 GLY A O 1
ATOM 4312 N N . TRP A 1 539 ? 5.024 -15.945 10.603 1.00 59.53 539 TRP A N 1
ATOM 4313 C CA . TRP A 1 539 ? 4.895 -17.205 11.338 1.00 59.53 539 TRP A CA 1
ATOM 4314 C C . TRP A 1 539 ? 3.895 -17.082 12.499 1.00 59.53 539 TRP A C 1
ATOM 4316 O O . TRP A 1 539 ? 3.064 -17.968 12.657 1.00 59.53 539 TRP A O 1
ATOM 4326 N N . LEU A 1 540 ? 3.903 -15.973 13.247 1.00 57.41 540 LEU A N 1
ATOM 4327 C CA . LEU A 1 540 ? 2.965 -15.684 14.333 1.00 57.41 540 LEU A CA 1
ATOM 4328 C C . LEU A 1 540 ? 1.530 -15.642 13.817 1.00 57.41 540 LEU A C 1
ATOM 4330 O O . LEU A 1 540 ? 0.682 -16.335 14.356 1.00 57.41 540 LEU A O 1
ATOM 4334 N N . PHE A 1 541 ? 1.242 -14.906 12.747 1.00 59.00 541 PHE A N 1
ATOM 4335 C CA . PHE A 1 541 ? -0.113 -14.825 12.202 1.00 59.00 541 PHE A CA 1
ATOM 4336 C C . PHE A 1 541 ? -0.580 -16.144 11.583 1.00 59.00 541 PHE A C 1
ATOM 4338 O O . PHE A 1 541 ? -1.742 -16.507 11.749 1.00 59.00 541 PHE A O 1
ATOM 4345 N N . ARG A 1 542 ? 0.316 -16.930 10.971 1.00 59.84 542 ARG A N 1
ATOM 4346 C CA . ARG A 1 542 ? -0.002 -18.314 10.581 1.00 59.84 542 ARG A CA 1
ATOM 4347 C C . ARG A 1 542 ? -0.264 -19.203 11.782 1.00 59.84 542 ARG A C 1
ATOM 4349 O O . ARG A 1 542 ? -1.175 -20.019 11.738 1.00 59.84 542 ARG A O 1
ATOM 4356 N N . TRP A 1 543 ? 0.495 -19.049 12.856 1.00 61.06 543 TRP A N 1
ATOM 4357 C CA . TRP A 1 543 ? 0.264 -19.756 14.108 1.00 61.06 543 TRP A CA 1
ATOM 4358 C C . TRP A 1 543 ? -1.037 -19.305 14.790 1.00 61.06 543 TRP A C 1
ATOM 4360 O O . TRP A 1 543 ? -1.731 -20.135 15.362 1.00 61.06 543 TRP A O 1
ATOM 4370 N N . LEU A 1 544 ? -1.445 -18.041 14.661 1.00 61.75 544 LEU A N 1
ATOM 4371 C CA . LEU A 1 544 ? -2.753 -17.557 15.110 1.00 61.75 544 LEU A CA 1
ATOM 4372 C C . LEU A 1 544 ? -3.886 -18.146 14.255 1.00 61.75 544 LEU A C 1
ATOM 4374 O O . LEU A 1 544 ? -4.837 -18.686 14.810 1.00 61.75 544 LEU A O 1
ATOM 4378 N N . SER A 1 545 ? -3.732 -18.136 12.926 1.00 55.31 545 SER A N 1
ATOM 4379 C CA . SER A 1 545 ? -4.704 -18.660 11.956 1.00 55.31 545 SER A CA 1
ATOM 4380 C C . SER A 1 545 ? -4.872 -20.186 12.020 1.00 55.31 545 SER A C 1
ATOM 4382 O O . SER A 1 545 ? -5.989 -20.683 11.970 1.00 55.31 545 SER A O 1
ATOM 4384 N N . SER A 1 546 ? -3.778 -20.943 12.160 1.00 56.81 546 SER A N 1
ATOM 4385 C CA . SER A 1 546 ? -3.777 -22.421 12.162 1.00 56.81 546 SER A CA 1
ATOM 4386 C C . SER A 1 546 ? -3.755 -23.045 13.562 1.00 56.81 546 SER A C 1
ATOM 4388 O O . SER A 1 546 ? -4.089 -24.218 13.742 1.00 56.81 546 SER A O 1
ATOM 4390 N N . GLY A 1 547 ? -3.328 -22.285 14.572 1.00 57.03 547 GLY A N 1
ATOM 4391 C CA . GLY A 1 547 ? -3.107 -22.777 15.931 1.00 57.03 547 GLY A CA 1
ATOM 4392 C C . GLY A 1 547 ? -4.339 -22.721 16.823 1.00 57.03 547 GLY A C 1
ATOM 4393 O O . GLY A 1 547 ? -4.308 -23.349 17.885 1.00 57.03 547 GLY A O 1
ATOM 4394 N N . GLY A 1 548 ? -5.399 -22.016 16.404 1.00 65.56 548 GLY A N 1
ATOM 4395 C CA . GLY A 1 548 ? -6.653 -21.902 17.152 1.00 65.56 548 GLY A CA 1
ATOM 4396 C C . GLY A 1 548 ? -6.442 -21.319 18.548 1.00 65.56 548 GLY A C 1
ATOM 4397 O O . GLY A 1 548 ? -7.000 -21.830 19.512 1.00 65.56 548 GLY A O 1
ATOM 4398 N N . VAL A 1 549 ? -5.549 -20.330 18.677 1.00 74.88 549 VAL A N 1
ATOM 4399 C CA . VAL A 1 549 ? -5.183 -19.721 19.970 1.00 74.88 549 VAL A CA 1
ATOM 4400 C C . VAL A 1 549 ? -5.985 -18.463 20.226 1.00 74.88 549 VAL A C 1
ATOM 4402 O O . VAL A 1 549 ? -6.561 -18.314 21.303 1.00 74.88 549 VAL A O 1
ATOM 4405 N N . LEU A 1 550 ? -6.018 -17.585 19.223 1.00 79.75 550 LEU A N 1
ATOM 4406 C CA . LEU A 1 550 ? -6.859 -16.404 19.219 1.00 79.75 550 LEU A CA 1
ATOM 4407 C C . LEU A 1 550 ? -7.989 -16.577 18.213 1.00 79.75 550 LEU A C 1
ATOM 4409 O O . LEU A 1 550 ? -7.820 -17.208 17.171 1.00 79.75 550 LEU A O 1
ATOM 4413 N N . ARG A 1 551 ? -9.130 -15.994 18.546 1.00 84.56 551 ARG A N 1
ATOM 4414 C CA . ARG A 1 551 ? -10.301 -15.842 17.689 1.00 84.56 551 ARG A CA 1
ATOM 4415 C C . ARG A 1 551 ? -10.550 -14.355 17.495 1.00 84.56 551 ARG A C 1
ATOM 4417 O O . ARG A 1 551 ? -10.220 -13.559 18.372 1.00 84.56 551 ARG A O 1
ATOM 4424 N N . ALA A 1 552 ? -11.082 -13.982 16.346 1.00 87.50 552 ALA A N 1
ATOM 4425 C CA . ALA A 1 552 ? -11.421 -12.603 16.030 1.00 87.50 552 ALA A CA 1
ATOM 4426 C C . ALA A 1 552 ? -12.940 -12.458 16.079 1.00 87.50 552 ALA A C 1
ATOM 4428 O O . ALA A 1 552 ? -13.646 -13.285 15.500 1.00 87.50 552 ALA A O 1
ATOM 4429 N N . GLY A 1 553 ? -13.449 -11.437 16.767 1.00 91.25 553 GLY A N 1
ATOM 4430 C CA . GLY A 1 553 ? -14.890 -11.287 16.941 1.00 91.25 553 GLY A CA 1
ATOM 4431 C C . GLY A 1 553 ? -15.374 -9.848 16.867 1.00 91.25 553 GLY A C 1
ATOM 4432 O O . GLY A 1 553 ? -14.687 -8.917 17.289 1.00 91.25 553 GLY A O 1
ATOM 4433 N N . VAL A 1 554 ? -16.582 -9.692 16.332 1.00 95.19 554 VAL A N 1
ATOM 4434 C CA . VAL A 1 554 ? -17.366 -8.456 16.385 1.00 95.19 554 VAL A CA 1
ATOM 4435 C C . VAL A 1 554 ? -18.202 -8.480 17.655 1.00 95.19 554 VAL A C 1
ATOM 4437 O O . VAL A 1 554 ? -18.942 -9.432 17.881 1.00 95.19 554 VAL A O 1
ATOM 4440 N N . VAL A 1 555 ? -18.105 -7.430 18.464 1.00 97.19 555 VAL A N 1
ATOM 4441 C CA . VAL A 1 555 ? -18.856 -7.279 19.712 1.00 97.19 555 VAL A CA 1
ATOM 4442 C C . VAL A 1 555 ? -19.822 -6.118 19.594 1.00 97.19 555 VAL A C 1
ATOM 4444 O O . VAL A 1 555 ? -19.405 -4.988 19.346 1.00 97.19 555 VAL A O 1
ATOM 4447 N N . ILE A 1 556 ? -21.101 -6.382 19.831 1.00 97.81 556 ILE A N 1
ATOM 4448 C CA . ILE A 1 556 ? -22.132 -5.362 19.982 1.00 97.81 556 ILE A CA 1
ATOM 4449 C C . ILE A 1 556 ? -22.742 -5.508 21.373 1.00 97.81 556 ILE A C 1
ATOM 4451 O O . ILE A 1 556 ? -23.177 -6.597 21.728 1.00 97.81 556 ILE A O 1
ATOM 4455 N N . ALA A 1 557 ? -22.810 -4.426 22.146 1.00 97.62 557 ALA A N 1
ATOM 4456 C CA . ALA A 1 557 ? -23.573 -4.391 23.394 1.00 97.62 557 ALA A CA 1
ATOM 4457 C C . ALA A 1 557 ? -24.518 -3.190 23.375 1.00 97.62 557 ALA A C 1
ATOM 4459 O O . ALA A 1 557 ? -24.063 -2.049 23.263 1.00 97.62 557 ALA A O 1
ATOM 4460 N N . LYS A 1 558 ? -25.830 -3.435 23.432 1.00 95.81 558 LYS A N 1
ATOM 4461 C CA . LYS A 1 558 ? -26.841 -2.370 23.363 1.00 95.81 558 LYS A CA 1
ATOM 4462 C C . LYS A 1 558 ? -27.331 -1.960 24.750 1.00 95.81 558 LYS A C 1
ATOM 4464 O O . LYS A 1 558 ? -27.471 -2.801 25.637 1.00 95.81 558 LYS A O 1
ATOM 4469 N N . VAL A 1 559 ? -27.573 -0.664 24.918 1.00 91.31 559 VAL A N 1
ATOM 4470 C CA . VAL A 1 559 ? -28.272 -0.110 26.087 1.00 91.31 559 VAL A CA 1
ATOM 4471 C C . VAL A 1 559 ? -29.773 -0.301 25.874 1.00 91.31 559 VAL A C 1
ATOM 4473 O O . VAL A 1 559 ? -30.235 -0.183 24.739 1.00 91.31 559 VAL A O 1
ATOM 4476 N N . ASP A 1 560 ? -30.495 -0.639 26.943 1.00 75.06 560 ASP A N 1
ATOM 4477 C CA . ASP A 1 560 ? -31.953 -0.836 26.923 1.00 75.06 560 ASP A CA 1
ATOM 4478 C C . ASP A 1 560 ? -32.767 0.424 26.618 1.00 75.06 560 ASP A C 1
ATOM 4480 O O . ASP A 1 560 ? -32.347 1.530 27.042 1.00 75.06 560 ASP A O 1
#

Radius of gyration: 32.68 Å; chains: 1; bounding box: 85×74×93 Å

pLDDT: mean 79.02, std 17.81, range [30.73, 98.12]

InterPro domains:
  IPR000182 GNAT domain [PF13508] (184-238)
  IPR000182 GNAT domain [PS51186] (128-252)
  IPR016181 Acyl-CoA N-acyltransferase [SSF55729] (1-240)
  IPR029063 S-adenosyl-L-methionine-dependent methyltransferase superfamily [G3DSA:3.40.50.150] (261-526)
  IPR029063 S-adenosyl-L-methionine-dependent methyltransferase superfamily [SSF53335] (307-500)
  IPR052523 Trichothecene Biosynthesis Acetyltransferases [PTHR42791] (2-245)